Protein AF-A0A026W0E3-F1 (afdb_monomer_lite)

Structure (mmCIF, N/CA/C/O backbone):
data_AF-A0A026W0E3-F1
#
_entry.id   AF-A0A026W0E3-F1
#
loop_
_atom_site.group_PDB
_atom_site.id
_atom_site.type_symbol
_atom_site.label_atom_id
_atom_site.label_alt_id
_atom_site.label_comp_id
_atom_site.label_asym_id
_atom_site.label_entity_id
_atom_site.label_seq_id
_atom_site.pdbx_PDB_ins_code
_atom_site.Cartn_x
_atom_site.Cartn_y
_atom_site.Cartn_z
_atom_site.occupancy
_atom_site.B_iso_or_equiv
_atom_site.auth_seq_id
_atom_site.auth_comp_id
_atom_site.auth_asym_id
_atom_site.auth_atom_id
_atom_site.pdbx_PDB_model_num
ATOM 1 N N . MET A 1 1 ? 41.301 -38.887 -77.325 1.00 35.62 1 MET A N 1
ATOM 2 C CA . MET A 1 1 ? 40.623 -39.294 -76.077 1.00 35.62 1 MET A CA 1
ATOM 3 C C . MET A 1 1 ? 39.402 -38.415 -75.920 1.00 35.62 1 MET A C 1
ATOM 5 O O . MET A 1 1 ? 39.556 -37.206 -75.834 1.00 35.62 1 MET A O 1
ATOM 9 N N . PHE A 1 2 ? 38.209 -39.000 -75.990 1.00 35.44 2 PHE A N 1
ATOM 10 C CA . PHE A 1 2 ? 36.961 -38.281 -75.752 1.00 35.44 2 PHE A CA 1
ATOM 11 C C . PHE A 1 2 ? 36.746 -38.199 -74.237 1.00 35.44 2 PHE A C 1
ATOM 13 O O . PHE A 1 2 ? 36.471 -39.215 -73.605 1.00 35.44 2 PHE A O 1
ATOM 20 N N . SER A 1 3 ? 36.922 -37.021 -73.636 1.00 35.72 3 SER A N 1
ATOM 21 C CA . SER A 1 3 ? 36.501 -36.783 -72.252 1.00 35.72 3 SER A CA 1
ATOM 22 C C . SER A 1 3 ? 35.002 -36.482 -72.256 1.00 35.72 3 SER A C 1
ATOM 24 O O . SER A 1 3 ? 34.587 -35.342 -72.472 1.00 35.72 3 SER A O 1
ATOM 26 N N . HIS A 1 4 ? 34.171 -37.507 -72.081 1.00 50.31 4 HIS A N 1
ATOM 27 C CA . HIS A 1 4 ? 32.746 -37.297 -71.851 1.00 50.31 4 HIS A CA 1
ATOM 28 C C . HIS A 1 4 ? 32.556 -36.891 -70.387 1.00 50.31 4 HIS A C 1
ATOM 30 O O . HIS A 1 4 ? 32.811 -37.683 -69.485 1.00 50.31 4 HIS A O 1
ATOM 36 N N . ILE A 1 5 ? 32.124 -35.651 -70.151 1.00 57.59 5 ILE A N 1
ATOM 37 C CA . ILE A 1 5 ? 31.550 -35.259 -68.861 1.00 57.59 5 ILE A CA 1
ATOM 38 C C . ILE A 1 5 ? 30.160 -35.896 -68.829 1.00 57.59 5 ILE A C 1
ATOM 40 O O . ILE A 1 5 ? 29.275 -35.476 -69.573 1.00 57.59 5 ILE A O 1
ATOM 44 N N . MET A 1 6 ? 29.985 -36.950 -68.035 1.00 59.59 6 MET A N 1
ATOM 45 C CA . MET A 1 6 ? 28.663 -37.509 -67.760 1.00 59.59 6 MET A CA 1
ATOM 46 C C . MET A 1 6 ? 28.080 -36.802 -66.540 1.00 59.59 6 MET A C 1
ATOM 48 O O . MET A 1 6 ? 28.687 -36.806 -65.472 1.00 59.59 6 MET A O 1
ATOM 52 N N . ASP A 1 7 ? 26.917 -36.180 -66.719 1.00 67.69 7 ASP A N 1
ATOM 53 C CA . ASP A 1 7 ? 26.150 -35.602 -65.618 1.00 67.69 7 ASP A CA 1
ATOM 54 C C . ASP A 1 7 ? 25.622 -36.746 -64.734 1.00 67.69 7 ASP A C 1
ATOM 56 O O . ASP A 1 7 ? 25.087 -37.736 -65.243 1.00 67.69 7 ASP A O 1
ATOM 60 N N . VAL A 1 8 ? 25.819 -36.644 -63.420 1.00 71.56 8 VAL A N 1
ATOM 61 C CA . VAL A 1 8 ? 25.333 -37.642 -62.453 1.00 71.56 8 VAL A CA 1
ATOM 62 C C . VAL A 1 8 ? 23.868 -37.362 -62.109 1.00 71.56 8 VAL A C 1
ATOM 64 O O . VAL A 1 8 ? 23.361 -36.262 -62.331 1.00 71.56 8 VAL A O 1
ATOM 67 N N . SER A 1 9 ? 23.148 -38.338 -61.551 1.00 67.88 9 SER A N 1
ATOM 68 C CA . SER A 1 9 ? 21.796 -38.082 -61.034 1.00 67.88 9 SER A CA 1
ATOM 69 C C . SER A 1 9 ? 21.843 -36.957 -59.990 1.00 67.88 9 SER A C 1
ATOM 71 O O . SER A 1 9 ? 22.636 -37.044 -59.050 1.00 67.88 9 SER A O 1
ATOM 73 N N . ASN A 1 10 ? 21.006 -35.925 -60.160 1.00 70.06 10 ASN A N 1
ATOM 74 C CA . ASN A 1 10 ? 21.043 -34.661 -59.404 1.00 70.06 10 ASN A CA 1
ATOM 75 C C . ASN A 1 10 ? 22.359 -33.859 -59.544 1.00 70.06 10 ASN A C 1
ATOM 77 O O . ASN A 1 10 ? 22.711 -33.098 -58.650 1.00 70.06 10 ASN A O 1
ATOM 81 N N . GLY A 1 11 ? 23.078 -33.980 -60.666 1.00 69.50 11 GLY A N 1
ATOM 82 C CA . GLY A 1 11 ? 24.407 -33.378 -60.858 1.00 69.50 11 GLY A CA 1
ATOM 83 C C . GLY A 1 11 ? 24.457 -31.848 -60.948 1.00 69.50 11 GLY A C 1
ATOM 84 O O . GLY A 1 11 ? 25.541 -31.264 -60.975 1.00 69.50 11 GLY A O 1
ATOM 85 N N . LYS A 1 12 ? 23.302 -31.171 -60.924 1.00 79.44 12 LYS A N 1
ATOM 86 C CA . LYS A 1 12 ? 23.207 -29.718 -60.735 1.00 79.44 12 LYS A CA 1
ATOM 87 C C . LYS A 1 12 ? 22.148 -29.399 -59.699 1.00 79.44 12 LYS A C 1
ATOM 89 O O . LYS A 1 12 ? 20.972 -29.700 -59.893 1.00 79.44 12 LYS A O 1
ATOM 94 N N . ILE A 1 13 ? 22.567 -28.722 -58.639 1.00 80.25 13 ILE A N 1
ATOM 95 C CA . ILE A 1 13 ? 21.686 -28.284 -57.568 1.00 80.25 13 ILE A CA 1
ATOM 96 C C . ILE A 1 13 ? 22.087 -26.889 -57.092 1.00 80.25 13 ILE A C 1
ATOM 98 O O . ILE A 1 13 ? 23.260 -26.516 -57.109 1.00 80.25 13 ILE A O 1
ATOM 102 N N . ALA A 1 14 ? 21.091 -26.111 -56.687 1.00 81.75 14 ALA A N 1
ATOM 103 C CA . ALA A 1 14 ? 21.274 -24.851 -55.990 1.00 81.75 14 ALA A CA 1
ATOM 104 C C . ALA A 1 14 ? 20.380 -24.884 -54.753 1.00 81.75 14 ALA A C 1
ATOM 106 O O . ALA A 1 14 ? 19.178 -25.117 -54.865 1.00 81.75 14 ALA A O 1
ATOM 107 N N . TYR A 1 15 ? 20.969 -24.676 -53.581 1.00 81.88 15 TYR A N 1
ATOM 108 C CA . TYR A 1 15 ? 20.248 -24.659 -52.317 1.00 81.88 15 TYR A CA 1
ATOM 109 C C . TYR A 1 15 ? 20.851 -23.621 -51.374 1.00 81.88 15 TYR A C 1
ATOM 111 O O . TYR A 1 15 ? 21.999 -23.200 -51.529 1.00 81.88 15 TYR A O 1
ATOM 119 N N . ILE A 1 16 ? 20.052 -23.203 -50.397 1.00 82.62 16 ILE A N 1
ATOM 120 C CA . ILE A 1 16 ? 20.482 -22.299 -49.335 1.00 82.62 16 ILE A CA 1
ATOM 121 C C . ILE A 1 16 ? 20.978 -23.155 -48.178 1.00 82.62 16 ILE A C 1
ATOM 123 O O . ILE A 1 16 ? 20.272 -24.047 -47.709 1.00 82.62 16 ILE A O 1
ATOM 127 N N . GLN A 1 17 ? 22.204 -22.901 -47.735 1.00 81.00 17 GLN A N 1
ATOM 128 C CA . GLN A 1 17 ? 22.755 -23.566 -46.566 1.00 81.00 17 GLN A CA 1
ATOM 129 C C . GLN A 1 17 ? 22.394 -22.786 -45.305 1.00 81.00 17 GLN A C 1
ATOM 131 O O . GLN A 1 17 ? 22.660 -21.587 -45.206 1.00 81.00 17 GLN A O 1
ATOM 136 N N . GLU A 1 18 ? 21.815 -23.476 -44.325 1.00 81.19 18 GLU A N 1
ATOM 137 C CA . GLU A 1 18 ? 21.534 -22.883 -43.023 1.00 81.19 18 GLU A CA 1
ATOM 138 C C . GLU A 1 18 ? 22.830 -22.523 -42.289 1.00 81.19 18 GLU A C 1
ATOM 140 O O . GLU A 1 18 ? 23.804 -23.280 -42.264 1.00 81.19 18 GLU A O 1
ATOM 145 N N . VAL A 1 19 ? 22.840 -21.340 -41.679 1.00 85.00 19 VAL A N 1
ATOM 146 C CA . VAL A 1 19 ? 24.000 -20.783 -40.981 1.00 85.00 19 VAL A CA 1
ATOM 147 C C . VAL A 1 19 ? 23.639 -20.618 -39.514 1.00 85.00 19 VAL A C 1
ATOM 149 O O . VAL A 1 19 ? 22.587 -20.087 -39.182 1.00 85.00 19 VAL A O 1
ATOM 152 N N . THR A 1 20 ? 24.529 -21.029 -38.612 1.00 87.19 20 THR A N 1
ATOM 153 C CA . THR A 1 20 ? 24.319 -20.841 -37.170 1.00 87.19 20 THR A CA 1
ATOM 154 C C . THR A 1 20 ? 24.586 -19.397 -36.737 1.00 87.19 20 THR A C 1
ATOM 156 O O . THR A 1 20 ? 25.423 -18.700 -37.314 1.00 87.19 20 THR A O 1
ATOM 159 N N . ARG A 1 21 ? 23.961 -18.970 -35.633 1.00 85.31 21 ARG A N 1
ATOM 160 C CA . ARG A 1 21 ? 24.172 -17.647 -35.012 1.00 85.31 21 ARG A CA 1
ATOM 161 C C . ARG A 1 21 ? 25.654 -17.300 -34.821 1.00 85.31 21 ARG A C 1
ATOM 163 O O . ARG A 1 21 ? 26.090 -16.209 -35.176 1.00 85.31 21 ARG A O 1
ATOM 170 N N . ASN A 1 22 ? 26.442 -18.255 -34.323 1.00 85.81 22 ASN A N 1
ATOM 171 C CA . ASN A 1 22 ? 27.877 -18.075 -34.087 1.00 85.81 22 ASN A CA 1
ATOM 172 C C . ASN A 1 22 ? 28.680 -17.958 -35.388 1.00 85.81 22 ASN A C 1
ATOM 174 O O . ASN A 1 22 ? 29.700 -17.274 -35.422 1.00 85.81 22 ASN A O 1
ATOM 178 N N . ALA A 1 23 ? 28.270 -18.653 -36.453 1.00 86.19 23 ALA A N 1
ATOM 179 C CA . ALA A 1 23 ? 28.899 -18.510 -37.761 1.00 86.19 23 ALA A CA 1
ATOM 180 C C . ALA A 1 23 ? 28.586 -17.132 -38.364 1.00 86.19 23 ALA A C 1
ATOM 182 O O . ALA A 1 23 ? 29.509 -16.457 -38.809 1.00 86.19 23 ALA A O 1
ATOM 183 N N . CYS A 1 24 ? 27.334 -16.670 -38.280 1.00 88.31 24 CYS A N 1
ATOM 184 C CA . CYS A 1 24 ? 26.935 -15.330 -38.719 1.00 88.31 24 CYS A CA 1
ATOM 185 C C . CYS A 1 24 ? 27.712 -14.230 -37.969 1.00 88.31 24 CYS A C 1
ATOM 187 O O . CYS A 1 24 ? 28.376 -13.401 -38.589 1.00 88.31 24 CYS A O 1
ATOM 189 N N . GLN A 1 25 ? 27.761 -14.283 -36.634 1.00 86.81 25 GLN A N 1
ATOM 190 C CA . GLN A 1 25 ? 28.537 -13.320 -35.840 1.00 86.81 25 GLN A CA 1
ATOM 191 C C . GLN A 1 25 ? 30.031 -13.331 -36.188 1.00 86.81 25 GLN A C 1
ATOM 193 O O . GLN A 1 25 ? 30.643 -12.269 -36.299 1.00 86.81 25 GLN A O 1
ATOM 198 N N . ARG A 1 26 ? 30.630 -14.512 -36.405 1.00 86.38 26 ARG A N 1
ATOM 199 C CA . ARG A 1 26 ? 32.027 -14.611 -36.851 1.00 86.38 26 ARG A CA 1
ATOM 200 C C . ARG A 1 26 ? 32.235 -13.971 -38.221 1.00 86.38 26 ARG A C 1
ATOM 202 O O . ARG A 1 26 ? 33.229 -13.266 -38.379 1.00 86.38 26 ARG A O 1
ATOM 209 N N . MET A 1 27 ? 31.309 -14.140 -39.164 1.00 89.75 27 MET A N 1
ATOM 210 C CA . MET A 1 27 ? 31.379 -13.476 -40.470 1.00 89.75 27 MET A CA 1
ATOM 211 C C . MET A 1 27 ? 31.360 -11.948 -40.335 1.00 89.75 27 MET A C 1
ATOM 213 O O . MET A 1 27 ? 32.193 -11.295 -40.957 1.00 89.75 27 MET A O 1
ATOM 217 N N . HIS A 1 28 ? 30.507 -11.378 -39.474 1.00 87.06 28 HIS A N 1
ATOM 218 C CA . HIS A 1 28 ? 30.486 -9.926 -39.223 1.00 87.06 28 HIS A CA 1
ATOM 219 C C . HIS A 1 28 ? 31.741 -9.412 -38.498 1.00 87.06 28 HIS A C 1
ATOM 221 O O . HIS A 1 28 ? 32.205 -8.312 -38.788 1.00 87.06 28 HIS A O 1
ATOM 227 N N . LEU A 1 29 ? 32.299 -10.181 -37.555 1.00 86.62 29 LEU A N 1
ATOM 228 C CA . LEU A 1 29 ? 33.447 -9.748 -36.746 1.00 86.62 29 LEU A CA 1
ATOM 229 C C . LEU A 1 29 ? 34.794 -9.924 -37.454 1.00 86.62 29 LEU A C 1
ATOM 231 O O . LEU A 1 29 ? 35.675 -9.080 -37.326 1.00 86.62 29 LEU A O 1
ATOM 235 N N . THR A 1 30 ? 34.970 -11.047 -38.148 1.00 88.62 30 THR A N 1
ATOM 236 C CA . THR A 1 30 ? 36.261 -11.455 -38.729 1.00 88.62 30 THR A CA 1
ATOM 237 C C . THR A 1 30 ? 36.302 -11.311 -40.248 1.00 88.62 30 THR A C 1
ATOM 239 O O . THR A 1 30 ? 37.384 -11.309 -40.826 1.00 88.62 30 THR A O 1
ATOM 242 N N . GLY A 1 31 ? 35.149 -11.185 -40.916 1.00 87.31 31 GLY A N 1
ATOM 243 C CA . GLY A 1 31 ? 35.078 -11.168 -42.379 1.00 87.31 31 GLY A CA 1
ATOM 244 C C . GLY A 1 31 ? 35.421 -12.517 -43.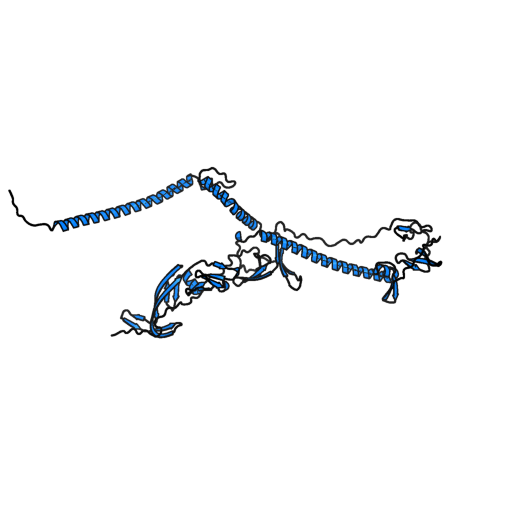023 1.00 87.31 31 GLY A C 1
ATOM 245 O O . GLY A 1 31 ? 35.798 -12.557 -44.200 1.00 87.31 31 GLY A O 1
ATOM 246 N N . HIS A 1 32 ? 35.335 -13.612 -42.258 1.00 88.06 32 HIS A N 1
ATOM 247 C CA . HIS A 1 32 ? 35.670 -14.971 -42.684 1.00 88.06 32 HIS A CA 1
ATOM 248 C C . HIS A 1 32 ? 34.462 -15.908 -42.570 1.00 88.06 32 HIS A C 1
ATOM 250 O O . HIS A 1 32 ? 33.773 -15.917 -41.549 1.00 88.06 32 HIS A O 1
ATOM 256 N N . ALA A 1 33 ? 34.233 -16.718 -43.604 1.00 87.50 33 ALA A N 1
ATOM 257 C CA . ALA A 1 33 ? 33.257 -17.805 -43.610 1.00 87.50 33 ALA A CA 1
ATOM 258 C C . ALA A 1 33 ? 33.936 -19.123 -43.980 1.00 87.50 33 ALA A C 1
ATOM 260 O O . ALA A 1 33 ? 34.824 -19.149 -44.828 1.00 87.50 33 ALA A O 1
ATOM 261 N N . GLU A 1 34 ? 33.485 -20.214 -43.373 1.00 86.62 34 GLU A N 1
ATOM 262 C CA . GLU A 1 34 ? 33.914 -21.569 -43.705 1.00 86.62 34 GLU A CA 1
ATOM 263 C C . GLU A 1 34 ? 32.681 -22.371 -44.114 1.00 86.62 34 GLU A C 1
ATOM 265 O O . GLU A 1 34 ? 31.748 -22.528 -43.324 1.00 86.62 34 GLU A O 1
ATOM 270 N N . ILE A 1 35 ? 32.652 -22.826 -45.366 1.00 82.94 35 ILE A N 1
ATOM 271 C CA . ILE A 1 35 ? 31.520 -23.547 -45.949 1.00 82.94 35 ILE A CA 1
ATOM 272 C C . ILE A 1 35 ? 32.065 -24.791 -46.648 1.00 82.94 35 ILE A C 1
ATOM 274 O O . ILE A 1 35 ? 32.874 -24.675 -47.563 1.00 82.94 35 ILE A O 1
ATOM 278 N N . ALA A 1 36 ? 31.635 -25.976 -46.200 1.00 75.75 36 ALA A N 1
ATOM 279 C CA . ALA A 1 36 ? 32.054 -27.271 -46.753 1.00 75.75 36 ALA A CA 1
ATOM 280 C C . ALA A 1 36 ? 33.590 -27.424 -46.894 1.00 75.75 36 ALA A C 1
ATOM 282 O O . ALA A 1 36 ? 34.083 -27.926 -47.899 1.00 75.75 36 ALA A O 1
ATOM 283 N N . GLY A 1 37 ? 34.350 -26.950 -45.896 1.00 75.94 37 GLY A N 1
ATOM 284 C CA . GLY A 1 37 ? 35.820 -27.003 -45.873 1.00 75.94 37 GLY A CA 1
ATOM 285 C C . GLY A 1 37 ? 36.529 -25.901 -46.672 1.00 75.94 37 GLY A C 1
ATOM 286 O O . GLY A 1 37 ? 37.757 -25.850 -46.686 1.00 75.94 37 GLY A O 1
ATOM 287 N N . VAL A 1 38 ? 35.783 -24.994 -47.311 1.00 82.50 38 VAL A N 1
ATOM 288 C CA . VAL A 1 38 ? 36.325 -23.869 -48.085 1.00 82.50 38 VAL A CA 1
ATOM 289 C C . VAL A 1 38 ? 36.256 -22.588 -47.259 1.00 82.50 38 VAL A C 1
ATOM 291 O O . VAL A 1 38 ? 35.182 -22.183 -46.809 1.00 82.50 38 VAL A O 1
ATOM 294 N N . VAL A 1 39 ? 37.402 -21.924 -47.088 1.00 86.06 39 VAL A N 1
ATOM 295 C CA . VAL A 1 39 ? 37.507 -20.651 -46.362 1.00 86.06 39 VAL A CA 1
ATOM 296 C C . VAL A 1 39 ? 37.371 -19.478 -47.333 1.00 86.06 39 VAL A C 1
ATOM 298 O O . VAL A 1 39 ? 38.178 -19.307 -48.245 1.00 86.06 39 VAL A O 1
ATOM 301 N N . ILE A 1 40 ? 36.365 -18.636 -47.109 1.00 86.62 40 ILE A N 1
ATOM 302 C CA . ILE A 1 40 ? 36.119 -17.395 -47.847 1.00 86.62 40 ILE A CA 1
ATOM 303 C C . ILE A 1 40 ? 36.484 -16.217 -46.949 1.00 86.62 40 ILE A C 1
ATOM 305 O O . ILE A 1 40 ? 36.010 -16.110 -45.819 1.00 86.62 40 ILE A O 1
ATOM 309 N N . THR A 1 41 ? 37.314 -15.310 -47.458 1.00 87.44 41 THR A N 1
ATOM 310 C CA . THR A 1 41 ? 37.798 -14.136 -46.725 1.00 87.44 41 THR A CA 1
ATOM 311 C C . THR A 1 41 ? 37.383 -12.830 -47.403 1.00 87.44 41 THR A C 1
ATOM 313 O O . THR A 1 41 ? 37.075 -12.797 -48.597 1.00 87.44 41 THR A O 1
ATOM 316 N N . GLY A 1 42 ? 37.376 -11.739 -46.631 1.00 83.88 42 GLY A N 1
ATOM 317 C CA . GLY A 1 42 ? 37.068 -10.398 -47.133 1.00 83.88 42 GLY A CA 1
ATOM 318 C C . GLY A 1 42 ? 35.574 -10.088 -47.223 1.00 83.88 42 GLY A C 1
ATOM 319 O O . GLY A 1 42 ? 35.187 -9.236 -48.018 1.00 83.88 42 GLY A O 1
ATOM 320 N N . LEU A 1 43 ? 34.737 -10.764 -46.431 1.00 88.62 43 LEU A N 1
ATOM 321 C CA . LEU A 1 43 ? 33.310 -10.454 -46.341 1.00 88.62 43 LEU A CA 1
ATOM 322 C C . LEU A 1 43 ? 33.097 -9.093 -45.665 1.00 88.62 43 LEU A C 1
ATOM 324 O O . LEU A 1 43 ? 33.743 -8.783 -44.663 1.00 88.62 43 LEU A O 1
ATOM 328 N N . ARG A 1 44 ? 32.181 -8.290 -46.211 1.00 86.00 44 ARG A N 1
ATOM 329 C CA . ARG A 1 44 ? 31.779 -6.982 -45.677 1.00 86.00 44 ARG A CA 1
ATOM 330 C C . ARG A 1 44 ? 30.267 -6.940 -45.498 1.00 86.00 44 ARG A C 1
ATOM 332 O O . ARG A 1 44 ? 29.536 -7.604 -46.226 1.00 86.00 44 ARG A O 1
ATOM 339 N N . SER A 1 45 ? 29.814 -6.160 -44.520 1.00 85.62 45 SER A N 1
ATOM 340 C CA . SER A 1 45 ? 28.384 -5.947 -44.289 1.00 85.62 45 SER A CA 1
ATOM 341 C C . SER A 1 45 ? 27.756 -5.122 -45.418 1.00 85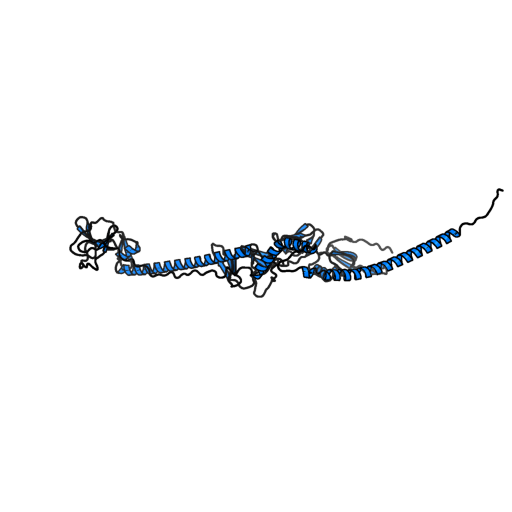.62 45 SER A C 1
ATOM 343 O O . SER A 1 45 ? 28.375 -4.186 -45.926 1.00 85.62 45 SER A O 1
ATOM 345 N N . ASN A 1 46 ? 26.519 -5.468 -45.775 1.00 86.31 46 ASN A N 1
ATOM 346 C CA . ASN A 1 46 ? 25.731 -4.951 -46.896 1.00 86.31 46 ASN A CA 1
ATOM 347 C C . ASN A 1 46 ? 26.350 -5.205 -48.281 1.00 86.31 46 ASN A C 1
ATOM 349 O O . ASN A 1 46 ? 26.125 -4.436 -49.215 1.00 86.31 46 ASN A O 1
ATOM 353 N N . GLU A 1 47 ? 27.116 -6.288 -48.420 1.00 85.81 47 GLU A N 1
ATOM 354 C CA . GLU A 1 47 ? 27.751 -6.689 -49.675 1.00 85.81 47 GLU A CA 1
ATOM 355 C C . GLU A 1 47 ? 27.453 -8.162 -49.992 1.00 85.81 47 GLU A C 1
ATOM 357 O O . GLU A 1 47 ? 27.311 -9.007 -49.103 1.00 85.81 47 GLU A O 1
ATOM 362 N N . THR A 1 48 ? 27.350 -8.475 -51.286 1.00 89.00 48 THR A N 1
ATOM 363 C CA . THR A 1 48 ? 27.217 -9.848 -51.778 1.00 89.00 48 THR A CA 1
ATOM 364 C C . THR A 1 48 ? 28.521 -10.293 -52.419 1.00 89.00 48 THR A C 1
ATOM 366 O O . THR A 1 48 ? 28.919 -9.777 -53.462 1.00 89.00 48 THR A O 1
ATOM 369 N N . THR A 1 49 ? 29.157 -11.305 -51.839 1.00 87.62 49 THR A N 1
ATOM 370 C CA . THR A 1 49 ? 30.405 -11.878 -52.344 1.00 87.62 49 THR A CA 1
ATOM 371 C C . THR A 1 49 ? 30.132 -13.225 -52.994 1.00 87.62 49 THR A C 1
ATOM 373 O O . THR A 1 49 ? 29.465 -14.082 -52.419 1.00 87.62 49 THR A O 1
ATOM 376 N N . SER A 1 50 ? 30.677 -13.429 -54.193 1.00 87.88 50 SER A N 1
ATOM 377 C CA . SER A 1 50 ? 30.595 -14.696 -54.922 1.00 87.88 50 SER A CA 1
ATOM 378 C C . SER A 1 50 ? 31.994 -15.243 -55.204 1.00 87.88 50 SER A C 1
ATOM 380 O O . SER A 1 50 ? 32.883 -14.494 -55.636 1.00 87.88 50 SER A O 1
ATOM 382 N N . ARG A 1 51 ? 32.218 -16.532 -54.922 1.00 87.06 51 ARG A N 1
ATOM 383 C CA . ARG A 1 51 ? 33.504 -17.214 -55.130 1.00 87.06 51 ARG A CA 1
ATOM 384 C C . ARG A 1 51 ? 33.296 -18.620 -55.704 1.00 87.06 51 ARG A C 1
ATOM 386 O O . ARG A 1 51 ? 32.513 -19.381 -55.134 1.00 87.06 51 ARG A O 1
ATOM 393 N N . PRO A 1 52 ? 33.985 -18.985 -56.802 1.00 87.06 52 PRO A N 1
ATOM 394 C CA . PRO A 1 52 ? 34.015 -20.366 -57.259 1.00 87.06 52 PRO A CA 1
ATOM 395 C C . PRO A 1 52 ? 34.823 -21.220 -56.275 1.00 87.06 52 PRO A C 1
ATOM 397 O O . PRO A 1 52 ? 35.833 -20.767 -55.735 1.00 87.06 52 PRO A O 1
ATOM 400 N N . ALA A 1 53 ? 34.377 -22.450 -56.050 1.00 86.62 53 ALA A N 1
ATOM 401 C CA . ALA A 1 53 ? 34.998 -23.400 -55.143 1.00 86.62 53 ALA A CA 1
ATOM 402 C C . ALA A 1 53 ? 34.933 -24.818 -55.718 1.00 86.62 53 ALA A C 1
ATOM 404 O O . ALA A 1 53 ? 33.975 -25.183 -56.402 1.00 86.62 53 ALA A O 1
ATOM 405 N N . THR A 1 54 ? 35.959 -25.614 -55.420 1.00 86.31 54 THR A N 1
ATOM 406 C CA . THR A 1 54 ? 35.959 -27.058 -55.678 1.00 86.31 54 THR A CA 1
ATOM 407 C C . THR A 1 54 ? 35.714 -27.753 -54.347 1.00 86.31 54 THR A C 1
ATOM 409 O O . THR A 1 54 ? 36.509 -27.595 -53.425 1.00 86.31 54 THR A O 1
ATOM 412 N N . PHE A 1 55 ? 34.596 -28.461 -54.233 1.00 85.38 55 PHE A N 1
ATOM 413 C CA . PHE A 1 55 ? 34.153 -29.115 -53.001 1.00 85.38 55 PHE A CA 1
ATOM 414 C C . PHE A 1 55 ? 34.650 -30.558 -52.885 1.00 85.38 55 PHE A C 1
ATOM 416 O O . PHE A 1 55 ? 34.845 -31.052 -51.779 1.00 85.38 55 PHE A O 1
ATOM 423 N N . ALA A 1 56 ? 34.856 -31.236 -54.016 1.00 86.81 56 ALA A N 1
ATOM 424 C CA . ALA A 1 56 ? 35.398 -32.588 -54.062 1.00 86.81 56 ALA A CA 1
ATOM 425 C C . ALA A 1 56 ? 36.110 -32.858 -55.390 1.00 86.81 56 ALA A C 1
ATOM 427 O O . ALA A 1 56 ? 35.728 -32.316 -56.430 1.00 86.81 56 ALA A O 1
ATOM 428 N N . GLY A 1 57 ? 37.120 -33.727 -55.341 1.00 85.25 57 GLY A N 1
ATOM 429 C CA . GLY A 1 57 ? 37.987 -34.036 -56.475 1.00 85.25 57 GLY A CA 1
ATOM 430 C C . GLY A 1 57 ? 38.994 -32.925 -56.786 1.00 85.25 57 GLY A C 1
ATOM 431 O O . GLY A 1 57 ? 38.986 -31.855 -56.177 1.00 85.25 57 GLY A O 1
ATOM 432 N N . HIS A 1 58 ? 39.895 -33.192 -57.726 1.00 84.31 58 HIS A N 1
ATOM 433 C CA . HIS A 1 58 ? 40.884 -32.222 -58.189 1.00 84.31 58 HIS A CA 1
ATOM 434 C C . HIS A 1 58 ? 41.099 -32.348 -59.697 1.00 84.31 58 HIS A C 1
ATOM 436 O O . HIS A 1 58 ? 41.045 -33.448 -60.253 1.00 84.31 58 HIS A O 1
ATOM 442 N N . VAL A 1 59 ? 41.346 -31.210 -60.341 1.00 80.88 59 VAL A N 1
ATOM 443 C CA . VAL A 1 59 ? 41.720 -31.123 -61.752 1.00 80.88 59 VAL A CA 1
ATOM 444 C C . VAL A 1 59 ? 43.103 -30.494 -61.810 1.00 80.88 59 VAL A C 1
ATOM 446 O O . VAL A 1 59 ? 43.260 -29.319 -61.476 1.00 80.88 59 VAL A O 1
ATOM 449 N N . ASP A 1 60 ? 44.090 -31.281 -62.223 1.00 78.25 60 ASP A N 1
ATOM 450 C CA . ASP A 1 60 ? 45.461 -30.813 -62.389 1.00 78.25 60 ASP A CA 1
ATOM 451 C C . ASP A 1 60 ? 45.620 -30.013 -63.690 1.00 78.25 60 ASP A C 1
ATOM 453 O O . ASP A 1 60 ? 44.959 -30.267 -64.701 1.00 78.25 60 ASP A O 1
ATOM 457 N N . ASN A 1 61 ? 46.602 -29.106 -63.715 1.00 78.88 61 ASN A N 1
ATOM 458 C CA . ASN A 1 61 ? 46.965 -28.313 -64.902 1.00 78.88 61 ASN A CA 1
ATOM 459 C C . ASN A 1 61 ? 47.416 -29.166 -66.107 1.00 78.88 61 ASN A C 1
ATOM 461 O O . ASN A 1 61 ? 47.525 -28.660 -67.222 1.00 78.88 61 ASN A O 1
ATOM 465 N N . THR A 1 62 ? 47.699 -30.451 -65.888 1.00 77.62 62 THR A N 1
ATOM 466 C CA . THR A 1 62 ? 48.065 -31.441 -66.911 1.00 77.62 62 THR A CA 1
ATOM 467 C C . THR A 1 62 ? 46.848 -32.090 -67.582 1.00 77.62 62 THR A C 1
ATOM 469 O O . THR A 1 62 ? 47.020 -32.905 -68.486 1.00 77.62 62 THR A O 1
ATOM 472 N N . GLY A 1 63 ? 45.626 -31.736 -67.162 1.00 69.00 63 GLY A N 1
ATOM 473 C CA . GLY A 1 63 ? 44.377 -32.313 -67.664 1.00 69.00 63 GLY A CA 1
ATOM 474 C C . GLY A 1 63 ? 43.996 -33.648 -67.013 1.00 69.00 63 GLY A C 1
ATOM 475 O O . GLY A 1 63 ? 43.095 -34.321 -67.511 1.00 69.00 63 GLY A O 1
ATOM 476 N N . SER A 1 64 ? 44.671 -34.040 -65.924 1.00 77.56 64 SER A N 1
ATOM 477 C CA . SER A 1 64 ? 44.300 -35.207 -65.116 1.00 77.56 64 SER A CA 1
ATOM 478 C C . SER A 1 64 ? 43.191 -34.842 -64.128 1.00 77.56 64 SER A C 1
ATOM 480 O O . SER A 1 64 ? 43.286 -33.840 -63.420 1.00 77.56 64 SER A O 1
ATOM 482 N N . CYS A 1 65 ? 42.148 -35.666 -64.077 1.00 78.81 65 CYS A N 1
ATOM 483 C CA . CYS A 1 65 ? 40.969 -35.472 -63.239 1.00 78.81 65 CYS A CA 1
ATOM 484 C C . CYS A 1 65 ? 40.866 -36.627 -62.242 1.00 78.81 65 CYS A C 1
ATOM 486 O O . CYS A 1 65 ? 40.628 -37.763 -62.651 1.00 78.81 65 CYS A O 1
ATOM 488 N N . ASN A 1 66 ? 40.995 -36.334 -60.948 1.00 84.75 66 ASN A N 1
ATOM 489 C CA . ASN A 1 66 ? 40.835 -37.328 -59.889 1.00 84.75 66 ASN A CA 1
ATOM 490 C C . ASN A 1 66 ? 39.516 -37.075 -59.153 1.00 84.75 66 ASN A C 1
ATOM 492 O O . ASN A 1 66 ? 39.322 -36.012 -58.557 1.00 84.75 66 ASN A O 1
ATOM 496 N N . GLY A 1 67 ? 38.607 -38.052 -59.203 1.00 84.38 67 GLY A N 1
ATOM 497 C CA . GLY A 1 67 ? 37.331 -38.000 -58.494 1.00 84.38 67 GLY A CA 1
ATOM 498 C C . GLY A 1 67 ? 37.508 -38.146 -56.981 1.00 84.38 67 GLY A C 1
ATOM 499 O O . GLY A 1 67 ? 38.355 -38.904 -56.513 1.00 84.38 67 GLY A O 1
ATOM 500 N N . GLY A 1 68 ? 36.702 -37.419 -56.213 1.00 86.62 68 GLY A N 1
ATOM 501 C CA . GLY A 1 68 ? 36.597 -37.543 -54.760 1.00 86.62 68 GLY A CA 1
ATOM 502 C C . GLY A 1 68 ? 35.238 -38.096 -54.334 1.00 86.62 68 GLY A C 1
ATOM 503 O O . GLY A 1 68 ? 34.324 -38.242 -55.144 1.00 86.62 68 GLY A O 1
ATOM 504 N N . ALA A 1 69 ? 35.093 -38.400 -53.046 1.00 86.50 69 ALA A N 1
ATOM 505 C CA . ALA A 1 69 ? 33.784 -38.646 -52.448 1.00 86.50 69 ALA A CA 1
ATOM 506 C C . ALA A 1 69 ? 33.179 -37.317 -51.970 1.00 86.50 69 ALA A C 1
ATOM 508 O O . ALA A 1 69 ? 33.877 -36.513 -51.351 1.00 86.50 69 ALA A O 1
ATOM 509 N N . TYR A 1 70 ? 31.893 -37.094 -52.240 1.00 86.88 70 TYR A N 1
ATOM 510 C CA . TYR A 1 70 ? 31.147 -35.915 -51.795 1.00 86.88 70 TYR A CA 1
ATOM 511 C C . TYR A 1 70 ? 29.795 -36.322 -51.214 1.00 86.88 70 TYR A C 1
ATOM 513 O O . TYR A 1 70 ? 29.136 -37.230 -51.722 1.00 86.88 70 TYR A O 1
ATOM 521 N N . SER A 1 71 ? 29.381 -35.641 -50.150 1.00 83.94 71 SER A N 1
ATOM 522 C CA . SER A 1 71 ? 28.082 -35.839 -49.517 1.00 83.94 71 SER A CA 1
ATOM 523 C C . SER A 1 71 ? 27.497 -34.495 -49.116 1.00 83.94 71 SER A C 1
ATOM 525 O O . SER A 1 71 ? 28.167 -33.698 -48.458 1.00 83.94 71 SER A O 1
ATOM 527 N N . ASP A 1 72 ? 26.237 -34.285 -49.473 1.00 82.06 72 ASP A N 1
ATOM 528 C CA . ASP A 1 72 ? 25.415 -33.157 -49.043 1.00 82.06 72 ASP A CA 1
ATOM 529 C C . ASP A 1 72 ? 24.027 -33.672 -48.579 1.00 82.06 72 ASP A C 1
ATOM 531 O O . ASP A 1 72 ? 23.792 -34.885 -48.581 1.00 82.06 72 ASP A O 1
ATOM 535 N N . PRO A 1 73 ? 23.093 -32.807 -48.135 1.00 80.44 73 PRO A N 1
ATOM 536 C CA . PRO A 1 73 ? 21.754 -33.239 -47.718 1.00 80.44 73 PRO A CA 1
ATOM 537 C C . PRO A 1 73 ? 20.899 -33.898 -48.817 1.00 80.44 73 PRO A C 1
ATOM 539 O O . PRO A 1 73 ? 19.848 -34.455 -48.504 1.00 80.44 73 PRO A O 1
ATOM 542 N N . TYR A 1 74 ? 21.309 -33.821 -50.085 1.00 80.88 74 TYR A N 1
ATOM 543 C CA . TYR A 1 74 ? 20.540 -34.260 -51.251 1.00 80.88 74 TYR A CA 1
ATOM 544 C C . TYR A 1 74 ? 21.101 -35.530 -51.901 1.00 80.88 74 TYR A C 1
ATOM 546 O O . TYR A 1 74 ? 20.422 -36.137 -52.734 1.00 80.88 74 TYR A O 1
ATOM 554 N N . GLY A 1 75 ? 22.301 -35.963 -51.512 1.00 82.94 75 GLY A N 1
ATOM 555 C CA . GLY A 1 75 ? 22.869 -37.217 -51.974 1.00 82.94 75 GLY A CA 1
ATOM 556 C C . GLY A 1 75 ? 24.304 -37.471 -51.529 1.00 82.94 75 GLY A C 1
ATOM 557 O O . GLY A 1 75 ? 24.982 -36.648 -50.910 1.00 82.94 75 GLY A O 1
ATOM 558 N N . THR A 1 76 ? 24.767 -38.667 -51.868 1.00 86.75 76 THR A N 1
ATOM 559 C CA . THR A 1 76 ? 26.153 -39.101 -51.721 1.00 86.75 76 THR A CA 1
ATOM 560 C C . THR A 1 76 ? 26.654 -39.589 -53.070 1.00 86.75 76 THR A C 1
ATOM 562 O O . THR A 1 76 ? 25.988 -40.367 -53.752 1.00 86.75 76 THR A O 1
ATOM 565 N N . TRP A 1 77 ? 27.845 -39.144 -53.452 1.00 86.50 77 TRP A N 1
ATOM 566 C CA . TRP A 1 77 ? 28.476 -39.524 -54.709 1.00 86.50 77 TRP A CA 1
ATOM 567 C C . TRP A 1 77 ? 29.928 -39.923 -54.465 1.00 86.50 77 TRP A C 1
ATOM 569 O O . TRP A 1 77 ? 30.644 -39.307 -53.672 1.00 86.50 77 TRP A O 1
ATOM 579 N N . THR A 1 78 ? 30.369 -40.962 -55.166 1.00 87.00 78 THR A N 1
ATOM 580 C CA . THR A 1 78 ? 31.744 -41.470 -55.137 1.00 87.00 78 THR A CA 1
ATOM 581 C C . THR A 1 78 ? 32.401 -41.247 -56.493 1.00 87.00 78 THR A C 1
ATOM 583 O O . THR A 1 78 ? 31.739 -41.404 -57.514 1.00 87.00 78 THR A O 1
ATOM 586 N N . GLU A 1 79 ? 33.693 -40.911 -56.497 1.00 85.25 79 GLU A N 1
ATOM 587 C CA . GLU A 1 79 ? 34.492 -40.666 -57.711 1.00 85.25 79 GLU A CA 1
ATOM 588 C C . GLU A 1 79 ? 33.979 -39.501 -58.580 1.00 85.25 79 GLU A C 1
ATOM 590 O O . GLU A 1 79 ? 33.997 -39.553 -59.807 1.00 85.25 79 GLU A O 1
ATOM 595 N N . VAL A 1 80 ? 33.558 -38.406 -57.942 1.00 85.25 80 VAL A N 1
ATOM 596 C CA . VAL A 1 80 ? 33.041 -37.209 -58.622 1.00 85.25 80 VAL A CA 1
ATOM 597 C C . VAL A 1 80 ? 33.933 -35.988 -58.422 1.00 85.25 80 VAL A C 1
ATOM 599 O O . VAL A 1 80 ? 34.648 -35.868 -57.427 1.00 85.25 80 VAL A O 1
ATOM 602 N N . ILE A 1 81 ? 33.868 -35.055 -59.372 1.00 86.12 81 ILE A N 1
ATOM 603 C CA . ILE A 1 81 ? 34.439 -33.713 -59.230 1.00 86.12 81 ILE A CA 1
ATOM 604 C C . ILE A 1 81 ? 33.280 -32.744 -59.048 1.00 86.12 81 ILE A C 1
ATOM 606 O O . ILE A 1 81 ? 32.437 -32.606 -59.932 1.00 86.12 81 ILE A O 1
ATOM 610 N N . VAL A 1 82 ? 33.242 -32.078 -57.897 1.00 85.31 82 VAL A N 1
ATOM 611 C CA . VAL A 1 82 ? 32.167 -31.153 -57.539 1.00 85.31 82 VAL A CA 1
ATOM 612 C C . VAL A 1 82 ? 32.739 -29.749 -57.513 1.00 85.31 82 VAL A C 1
ATOM 614 O O . VAL A 1 82 ? 33.505 -29.386 -56.621 1.00 85.31 82 VAL A O 1
ATOM 617 N N . ILE A 1 83 ? 32.355 -28.956 -58.505 1.00 86.75 83 ILE A N 1
ATOM 618 C CA . ILE A 1 83 ? 32.657 -27.530 -58.583 1.00 86.75 83 ILE A CA 1
ATOM 619 C C . ILE A 1 83 ? 31.363 -26.745 -58.437 1.00 86.75 83 ILE A C 1
ATOM 621 O O . ILE A 1 83 ? 30.318 -27.132 -58.957 1.00 86.75 83 ILE A O 1
ATOM 625 N N . GLY A 1 84 ? 31.426 -25.618 -57.747 1.00 87.19 84 GLY A N 1
ATOM 626 C CA . GLY A 1 84 ? 30.271 -24.751 -57.598 1.00 87.19 84 GLY A CA 1
ATOM 627 C C . GLY A 1 84 ? 30.669 -23.326 -57.281 1.00 87.19 84 GLY A C 1
ATOM 628 O O . GLY A 1 84 ? 31.845 -22.979 -57.197 1.00 87.19 84 GLY A O 1
ATOM 629 N N . THR A 1 85 ? 29.662 -22.475 -57.144 1.00 89.25 85 THR A N 1
ATOM 630 C CA . THR A 1 85 ? 29.851 -21.072 -56.787 1.00 89.25 85 THR A CA 1
ATOM 631 C C . THR A 1 85 ? 29.148 -20.809 -55.471 1.00 89.25 85 THR A C 1
ATOM 633 O O . THR A 1 85 ? 27.940 -21.003 -55.364 1.00 89.25 85 THR A O 1
ATOM 636 N N . ILE A 1 86 ? 29.903 -20.353 -54.477 1.00 88.75 86 ILE A N 1
ATOM 637 C CA . ILE A 1 86 ? 29.365 -19.948 -53.183 1.00 88.75 86 ILE A CA 1
ATOM 638 C C . ILE A 1 86 ? 29.021 -18.465 -53.272 1.00 88.75 86 ILE A C 1
ATOM 640 O O . ILE A 1 86 ? 29.896 -17.639 -53.541 1.00 88.75 86 ILE A O 1
ATOM 644 N N . LYS A 1 87 ? 27.754 -18.129 -53.027 1.00 89.25 87 LYS A N 1
ATOM 645 C CA . LYS A 1 87 ? 27.259 -16.753 -52.956 1.00 89.25 87 LYS A CA 1
ATOM 646 C C . LYS A 1 87 ? 26.848 -16.448 -51.518 1.00 89.25 87 LYS A C 1
ATOM 648 O O . LYS A 1 87 ? 25.949 -17.095 -50.994 1.00 89.25 87 LYS A O 1
ATOM 653 N N . ILE A 1 88 ? 27.501 -15.470 -50.895 1.00 89.00 88 ILE A N 1
ATOM 654 C CA . ILE A 1 88 ? 27.219 -15.021 -49.526 1.00 89.00 88 ILE A CA 1
ATOM 655 C C . ILE A 1 88 ? 26.734 -13.579 -49.585 1.00 89.00 88 ILE A C 1
ATOM 657 O O . ILE A 1 88 ? 27.451 -12.707 -50.072 1.00 89.00 88 ILE A O 1
ATOM 661 N N . THR A 1 89 ? 25.543 -13.331 -49.053 1.00 88.69 89 THR A N 1
ATOM 662 C CA . THR A 1 89 ? 25.013 -11.987 -48.813 1.00 88.69 89 THR A CA 1
ATOM 663 C C . THR A 1 89 ? 25.071 -11.731 -47.312 1.00 88.69 89 THR A C 1
ATOM 665 O O . THR A 1 89 ? 24.472 -12.480 -46.546 1.00 88.69 89 THR A O 1
ATOM 668 N N . LEU A 1 90 ? 25.806 -10.704 -46.887 1.00 89.38 90 LEU A N 1
ATOM 669 C CA . LEU A 1 90 ? 25.873 -10.295 -45.483 1.00 89.38 90 LEU A CA 1
ATOM 670 C C . LEU A 1 90 ? 25.218 -8.921 -45.352 1.00 89.38 90 LEU A C 1
ATOM 672 O O . LEU A 1 90 ? 25.597 -8.014 -46.087 1.00 89.38 90 LEU A O 1
ATOM 676 N N . GLN A 1 91 ? 24.253 -8.746 -44.449 1.00 86.62 91 GLN A N 1
ATOM 677 C CA . GLN A 1 91 ? 23.513 -7.487 -44.295 1.00 86.62 91 GLN A CA 1
ATOM 678 C C . GLN A 1 91 ? 23.349 -7.104 -42.825 1.00 86.62 91 GLN A C 1
ATOM 680 O O . GLN A 1 91 ? 23.161 -7.970 -41.977 1.00 86.62 91 GLN A O 1
ATOM 685 N N . ASP A 1 92 ? 23.347 -5.799 -42.548 1.00 85.00 92 ASP A N 1
ATOM 686 C CA . ASP A 1 92 ? 22.986 -5.229 -41.248 1.00 85.00 92 ASP A CA 1
ATOM 687 C C . ASP A 1 92 ? 21.864 -4.205 -41.436 1.00 85.00 92 ASP A C 1
ATOM 689 O O . ASP A 1 92 ? 22.006 -3.230 -42.181 1.00 85.00 92 ASP A O 1
ATOM 693 N N . TYR A 1 93 ? 20.744 -4.389 -40.735 1.00 82.69 93 TYR A N 1
ATOM 694 C CA . TYR A 1 93 ? 19.627 -3.451 -40.791 1.00 82.69 93 TYR A CA 1
ATOM 695 C C . TYR A 1 93 ? 18.849 -3.347 -39.476 1.00 82.69 93 TYR A C 1
ATOM 697 O O . TYR A 1 93 ? 18.989 -4.155 -38.561 1.00 82.69 93 TYR A O 1
ATOM 705 N N . ILE A 1 94 ? 18.018 -2.304 -39.384 1.00 80.38 94 ILE A N 1
ATOM 706 C CA . ILE A 1 94 ? 17.119 -2.053 -38.253 1.00 80.38 94 ILE A CA 1
ATOM 707 C C . ILE A 1 94 ? 15.729 -2.587 -38.614 1.00 80.38 94 ILE A C 1
ATOM 709 O O . ILE A 1 94 ? 15.167 -2.178 -39.631 1.00 80.38 94 ILE A O 1
ATOM 713 N N . ALA A 1 95 ? 15.186 -3.476 -37.781 1.00 78.62 95 ALA A N 1
ATOM 714 C CA . ALA A 1 95 ? 13.845 -4.044 -37.925 1.00 78.62 95 ALA A CA 1
ATOM 715 C C . ALA A 1 95 ? 12.843 -3.389 -36.956 1.00 78.62 95 ALA A C 1
ATOM 717 O O . ALA A 1 95 ? 13.211 -2.972 -35.853 1.00 78.62 95 ALA A O 1
ATOM 718 N N . GLU A 1 96 ? 11.566 -3.324 -37.345 1.00 77.56 96 GLU A N 1
ATOM 719 C CA . GLU A 1 96 ? 10.497 -2.848 -36.462 1.00 77.56 96 GLU A CA 1
ATOM 720 C C . GLU A 1 96 ? 10.024 -3.964 -35.524 1.00 77.56 96 GLU A C 1
ATOM 722 O O . GLU A 1 96 ? 9.713 -5.080 -35.943 1.00 77.56 96 GLU A O 1
ATOM 727 N N . VAL A 1 97 ? 9.933 -3.654 -34.227 1.00 75.06 97 VAL A N 1
ATOM 728 C CA . VAL A 1 97 ? 9.564 -4.627 -33.191 1.00 75.06 97 VAL A CA 1
ATOM 729 C C . VAL A 1 97 ? 8.274 -4.207 -32.498 1.00 75.06 97 VAL A C 1
ATOM 731 O O . VAL A 1 97 ? 8.189 -3.153 -31.866 1.00 75.06 97 VAL A O 1
ATOM 734 N N . ARG A 1 98 ? 7.265 -5.081 -32.539 1.00 73.94 98 ARG A N 1
ATOM 735 C CA . ARG A 1 98 ? 6.005 -4.928 -31.804 1.00 73.94 98 ARG A CA 1
ATOM 736 C C . ARG A 1 98 ? 6.090 -5.668 -30.472 1.00 73.94 98 ARG A C 1
ATOM 738 O O . ARG A 1 98 ? 5.616 -6.795 -30.325 1.00 73.94 98 ARG A O 1
ATOM 745 N N . ILE A 1 99 ? 6.652 -4.988 -29.472 1.00 67.62 99 ILE A N 1
ATOM 746 C CA . ILE A 1 99 ? 6.955 -5.537 -28.134 1.00 67.62 99 ILE A CA 1
ATOM 747 C C . ILE A 1 99 ? 5.711 -6.124 -27.441 1.00 67.62 99 ILE A C 1
ATOM 749 O O . ILE A 1 99 ? 5.805 -7.138 -26.754 1.00 67.62 99 ILE A O 1
ATOM 753 N N . ASN A 1 100 ? 4.533 -5.516 -27.622 1.00 60.34 100 ASN A N 1
ATOM 754 C CA . ASN A 1 100 ? 3.296 -5.973 -26.972 1.00 60.34 100 ASN A CA 1
ATOM 755 C C . ASN A 1 100 ? 2.805 -7.336 -27.476 1.00 60.34 100 ASN A C 1
ATOM 757 O O . ASN A 1 100 ? 2.092 -8.019 -26.749 1.00 60.34 100 ASN A O 1
ATOM 761 N N . PHE A 1 101 ? 3.184 -7.720 -28.696 1.00 69.94 101 PHE A N 1
ATOM 762 C CA . PHE A 1 101 ? 2.733 -8.951 -29.342 1.00 69.94 101 PHE A CA 1
ATOM 763 C C . PHE A 1 101 ? 3.846 -9.992 -29.481 1.00 69.94 101 PHE A C 1
ATOM 765 O O . PHE A 1 101 ? 3.619 -11.003 -30.132 1.00 69.94 101 PHE A O 1
ATOM 772 N N . ASN A 1 102 ? 5.028 -9.745 -28.896 1.00 70.75 102 ASN A N 1
ATOM 773 C CA . ASN A 1 102 ? 6.216 -10.590 -29.048 1.00 70.75 102 ASN A CA 1
ATOM 774 C C . ASN A 1 102 ? 6.611 -10.809 -30.524 1.00 70.75 102 ASN A C 1
ATOM 776 O O . ASN A 1 102 ? 6.979 -11.913 -30.896 1.00 70.75 102 ASN A O 1
ATOM 780 N N . ARG A 1 103 ? 6.507 -9.783 -31.385 1.00 79.62 103 ARG A N 1
ATOM 781 C CA . ARG A 1 103 ? 6.745 -9.921 -32.837 1.00 79.62 103 ARG A CA 1
ATOM 782 C C . ARG A 1 103 ? 7.810 -8.967 -33.366 1.00 79.62 103 ARG A C 1
ATOM 784 O O . ARG A 1 103 ? 7.792 -7.783 -33.029 1.00 79.62 103 ARG A O 1
ATOM 791 N N . VAL A 1 104 ? 8.671 -9.468 -34.246 1.00 84.44 104 VAL A N 1
ATOM 792 C CA . VAL A 1 104 ? 9.594 -8.691 -35.090 1.00 84.44 104 VAL A CA 1
ATOM 793 C C . VAL A 1 104 ? 9.092 -8.745 -36.523 1.00 84.44 104 VAL A C 1
ATOM 795 O O . VAL A 1 104 ? 8.744 -9.825 -36.991 1.00 84.44 104 VAL A O 1
ATOM 798 N N . GLN A 1 105 ? 9.043 -7.601 -37.202 1.00 85.62 105 GLN A N 1
ATOM 799 C CA . GLN A 1 105 ? 8.699 -7.514 -38.618 1.00 85.62 105 GLN A CA 1
ATOM 800 C C . GLN A 1 105 ? 9.972 -7.311 -39.449 1.00 85.62 105 GLN A C 1
ATOM 802 O O . GLN A 1 105 ? 10.667 -6.304 -39.292 1.00 85.62 105 GLN A O 1
ATOM 807 N N . MET A 1 106 ? 10.264 -8.277 -40.320 1.00 84.19 106 MET A N 1
ATOM 808 C CA . MET A 1 106 ? 11.405 -8.250 -41.239 1.00 84.19 106 MET A CA 1
ATOM 809 C C . MET A 1 106 ? 11.120 -7.343 -42.442 1.00 84.19 106 MET A C 1
ATOM 811 O O . MET A 1 106 ? 9.968 -6.988 -42.709 1.00 84.19 106 MET A O 1
ATOM 815 N N . ARG A 1 107 ? 12.165 -6.967 -43.193 1.00 77.75 107 ARG A N 1
ATOM 816 C CA . ARG A 1 107 ? 12.031 -6.117 -44.395 1.00 77.75 107 ARG A CA 1
ATOM 817 C C . ARG A 1 107 ? 11.175 -6.753 -45.488 1.00 77.75 107 ARG A C 1
ATOM 819 O O . ARG A 1 107 ? 10.459 -6.037 -46.179 1.00 77.75 107 ARG A O 1
ATOM 826 N N . SER A 1 108 ? 11.202 -8.075 -45.589 1.00 78.31 108 SER A N 1
ATOM 827 C CA . SER A 1 108 ? 10.342 -8.862 -46.475 1.00 78.31 108 SER A CA 1
ATOM 828 C C . SER A 1 108 ? 8.858 -8.855 -46.093 1.00 78.31 108 SER A C 1
ATOM 830 O O . SER A 1 108 ? 8.016 -9.292 -46.872 1.00 78.31 108 SER A O 1
ATOM 832 N N . GLY A 1 109 ? 8.521 -8.387 -44.885 1.00 80.56 109 GLY A N 1
ATOM 833 C CA . GLY A 1 109 ? 7.165 -8.410 -44.340 1.00 80.56 109 GLY A CA 1
ATOM 834 C C . GLY A 1 109 ? 6.829 -9.631 -43.476 1.00 80.56 109 GLY A C 1
ATOM 835 O O . GLY A 1 109 ? 5.725 -9.682 -42.933 1.00 80.56 109 GLY A O 1
ATOM 836 N N . ILE A 1 110 ? 7.748 -10.584 -43.282 1.00 84.12 110 ILE A N 1
ATOM 837 C CA . ILE A 1 110 ? 7.526 -11.712 -42.360 1.00 84.12 110 ILE A CA 1
ATOM 838 C C . ILE A 1 110 ? 7.525 -11.236 -40.918 1.00 84.12 110 ILE A C 1
ATOM 840 O O . ILE A 1 110 ? 8.332 -10.396 -40.516 1.00 84.12 110 ILE A O 1
ATOM 844 N N . THR A 1 111 ? 6.635 -11.824 -40.121 1.00 84.88 111 THR A N 1
ATOM 845 C CA . THR A 1 111 ? 6.615 -11.626 -38.675 1.00 84.88 111 THR A CA 1
ATOM 846 C C . THR A 1 111 ? 7.089 -12.870 -37.942 1.00 84.88 111 THR A C 1
ATOM 848 O O . THR A 1 111 ? 6.455 -13.916 -38.068 1.00 84.88 111 THR A O 1
ATOM 851 N N . CYS A 1 112 ? 8.135 -12.729 -37.133 1.00 84.81 112 CYS A N 1
ATOM 852 C CA . CYS A 1 112 ? 8.710 -13.803 -36.320 1.00 84.81 112 CYS A CA 1
ATOM 853 C C . CYS A 1 112 ? 8.547 -13.494 -34.832 1.00 84.81 112 CYS A C 1
ATOM 855 O O . CYS A 1 112 ? 8.383 -12.326 -34.456 1.00 84.81 112 CYS A O 1
ATOM 857 N N . GLU A 1 113 ? 8.600 -14.513 -33.975 1.00 82.31 113 GLU A N 1
ATOM 858 C CA . GLU A 1 113 ? 8.553 -14.288 -32.533 1.00 82.31 113 GLU A CA 1
ATOM 859 C C . GLU A 1 113 ? 9.858 -13.666 -32.034 1.00 82.31 113 GLU A C 1
ATOM 861 O O . GLU A 1 113 ? 10.946 -14.165 -32.301 1.00 82.31 113 GLU A O 1
ATOM 866 N N . LEU A 1 114 ? 9.765 -12.569 -31.276 1.00 76.94 114 LEU A N 1
ATOM 867 C CA . LEU A 1 114 ? 10.934 -11.849 -30.754 1.00 76.94 114 LEU A CA 1
ATOM 868 C C . LEU A 1 114 ? 11.781 -12.722 -29.805 1.00 76.94 114 LEU A C 1
ATOM 870 O O . LEU A 1 114 ? 12.993 -12.510 -29.704 1.00 76.94 114 LEU A O 1
ATOM 874 N N . SER A 1 115 ? 11.154 -13.689 -29.129 1.00 72.50 115 SER A N 1
ATOM 875 C CA . SER A 1 115 ? 11.788 -14.648 -28.214 1.00 72.50 115 SER A CA 1
ATOM 876 C C . SER A 1 115 ? 12.732 -15.633 -28.893 1.00 72.50 115 SER A C 1
ATOM 878 O O . SER A 1 115 ? 13.676 -16.075 -28.243 1.00 72.50 115 SER A O 1
ATOM 880 N N . ASP A 1 116 ? 12.524 -15.940 -30.172 1.00 76.25 116 ASP A N 1
ATOM 881 C CA . ASP A 1 116 ? 13.259 -17.010 -30.858 1.00 76.25 116 ASP A CA 1
ATOM 882 C C . ASP A 1 116 ? 14.678 -16.579 -31.256 1.00 76.25 116 ASP A C 1
ATOM 884 O O . ASP A 1 116 ? 15.527 -17.410 -31.578 1.00 76.25 116 ASP A O 1
ATOM 888 N N . THR A 1 117 ? 14.981 -15.274 -31.185 1.00 78.12 117 THR A N 1
ATOM 889 C CA . THR A 1 117 ? 16.298 -14.649 -31.466 1.00 78.12 117 THR A CA 1
ATOM 890 C C . THR A 1 117 ? 16.891 -14.932 -32.853 1.00 78.12 117 THR A C 1
ATOM 892 O O . THR A 1 117 ? 18.012 -14.504 -33.155 1.00 78.12 117 THR A O 1
ATOM 895 N N . SER A 1 118 ? 16.137 -15.638 -33.690 1.00 84.62 118 SER A N 1
ATOM 896 C CA . SER A 1 118 ? 16.474 -16.067 -35.035 1.00 84.62 118 SER A CA 1
ATOM 897 C C . SER A 1 118 ? 15.200 -16.174 -35.865 1.00 84.62 118 SER A C 1
ATOM 899 O O . SER A 1 118 ? 14.127 -16.459 -35.332 1.00 84.62 118 SER A O 1
ATOM 901 N N . CYS A 1 119 ? 15.305 -15.914 -37.161 1.00 85.75 119 CYS A N 1
ATOM 902 C CA . CYS A 1 119 ? 14.225 -16.164 -38.099 1.00 85.75 119 CYS A CA 1
ATOM 903 C C . CYS A 1 119 ? 14.763 -16.391 -39.505 1.00 85.75 119 CYS A C 1
ATOM 905 O O . CYS A 1 119 ? 15.752 -15.770 -39.897 1.00 85.75 119 CYS A O 1
ATOM 907 N N . LEU A 1 120 ? 14.072 -17.244 -40.256 1.00 81.88 120 LEU A N 1
ATOM 908 C CA . LEU A 1 120 ? 14.304 -17.429 -41.678 1.00 81.88 120 LEU A CA 1
ATOM 909 C C . LEU A 1 120 ? 13.411 -16.466 -42.466 1.00 81.88 120 LEU A C 1
ATOM 911 O O . LEU A 1 120 ? 12.191 -16.450 -42.288 1.00 81.88 120 LEU A O 1
ATOM 915 N N . ASP A 1 121 ? 14.027 -15.668 -43.329 1.00 77.19 121 ASP A N 1
ATOM 916 C CA . ASP A 1 121 ? 13.314 -14.798 -44.251 1.00 77.19 121 ASP A CA 1
ATOM 917 C C . ASP A 1 121 ? 12.703 -15.600 -45.434 1.00 77.19 121 ASP A C 1
ATOM 919 O O . ASP A 1 121 ? 13.114 -16.722 -45.722 1.00 77.19 121 ASP A O 1
ATOM 923 N N . MET A 1 122 ? 11.731 -15.034 -46.153 1.00 71.50 122 MET A N 1
ATOM 924 C CA . MET A 1 122 ? 11.049 -15.587 -47.338 1.00 71.50 122 MET A CA 1
ATOM 925 C C . MET A 1 122 ? 12.041 -15.730 -48.491 1.00 71.50 122 MET A C 1
ATOM 927 O O . MET A 1 122 ? 11.879 -16.594 -49.347 1.00 71.50 122 MET A O 1
ATOM 931 N N . GLU A 1 123 ? 13.083 -14.900 -48.488 1.00 70.19 123 GLU A N 1
ATOM 932 C CA . GLU A 1 123 ? 14.224 -14.969 -49.400 1.00 70.19 123 GLU A CA 1
ATOM 933 C C . GLU A 1 123 ? 15.262 -16.025 -48.960 1.00 70.19 123 GLU A C 1
ATOM 935 O O . GLU A 1 123 ? 16.281 -16.214 -49.620 1.00 70.19 123 GLU A O 1
ATOM 940 N N . GLY A 1 124 ? 14.995 -16.745 -47.861 1.00 68.25 124 GLY A N 1
ATOM 941 C CA . GLY A 1 124 ? 15.860 -17.774 -47.284 1.00 68.25 124 GLY A CA 1
ATOM 942 C C . GLY A 1 124 ? 17.044 -17.224 -46.482 1.00 68.25 124 GLY A C 1
ATOM 943 O O . GLY A 1 124 ? 17.984 -17.959 -46.187 1.00 68.25 124 GLY A O 1
ATOM 944 N N . GLU A 1 125 ? 17.023 -15.940 -46.119 1.00 78.38 125 GLU A N 1
ATOM 945 C CA . GLU A 1 125 ? 18.075 -15.313 -45.315 1.00 78.38 125 GLU A CA 1
ATOM 946 C C . GLU A 1 125 ? 17.908 -15.635 -43.819 1.00 78.38 125 GLU A C 1
ATOM 948 O O . GLU A 1 125 ? 16.842 -15.436 -43.236 1.00 78.38 125 GLU A O 1
ATOM 953 N N . ASN A 1 126 ? 18.975 -16.100 -43.162 1.00 84.00 126 ASN A N 1
ATOM 954 C CA . ASN A 1 126 ? 18.981 -16.313 -41.712 1.00 84.00 126 ASN A CA 1
ATOM 955 C C . ASN A 1 126 ? 19.266 -14.999 -40.976 1.00 84.00 126 ASN A C 1
ATOM 957 O O . ASN A 1 126 ? 20.399 -14.513 -40.973 1.00 84.00 126 ASN A O 1
ATOM 961 N N . THR A 1 127 ? 18.251 -14.453 -40.308 1.00 85.81 127 THR A N 1
ATOM 962 C CA . THR A 1 127 ? 18.354 -13.216 -39.525 1.00 85.81 127 THR A CA 1
ATOM 963 C C . THR A 1 127 ? 18.474 -13.534 -38.037 1.00 85.81 127 THR A C 1
ATOM 965 O O . THR A 1 127 ? 17.669 -14.287 -37.493 1.00 85.81 127 THR A O 1
ATOM 968 N N . PHE A 1 128 ? 19.442 -12.921 -37.351 1.00 86.25 128 PHE A N 1
ATOM 969 C CA . PHE A 1 128 ? 19.647 -13.058 -35.904 1.00 86.25 128 PHE A CA 1
ATOM 970 C C . PHE A 1 128 ? 19.624 -11.687 -35.227 1.00 86.25 128 PHE A C 1
ATOM 972 O O . PHE A 1 128 ? 20.162 -10.721 -35.763 1.00 86.25 128 PHE A O 1
ATOM 979 N N . TRP A 1 129 ? 19.062 -11.595 -34.021 1.00 81.50 129 TRP A N 1
ATOM 980 C CA . TRP A 1 129 ? 19.068 -10.356 -33.231 1.00 81.50 129 TRP A CA 1
ATOM 981 C C . TRP A 1 129 ? 19.391 -10.621 -31.765 1.00 81.50 129 TRP A C 1
ATOM 983 O O . TRP A 1 129 ? 19.120 -11.702 -31.243 1.00 81.50 129 TRP A O 1
ATOM 993 N N . ASP A 1 130 ? 19.950 -9.616 -31.087 1.00 69.06 130 ASP A N 1
ATOM 994 C CA . ASP A 1 130 ? 20.181 -9.638 -29.642 1.00 69.06 130 ASP A CA 1
ATOM 995 C C . ASP A 1 130 ? 19.136 -8.802 -28.898 1.00 69.06 130 ASP A C 1
ATOM 997 O O . ASP A 1 130 ? 18.937 -7.615 -29.169 1.00 69.06 130 ASP A O 1
ATOM 1001 N N . CYS A 1 131 ? 18.501 -9.425 -27.903 1.00 62.78 131 CYS A N 1
ATOM 1002 C CA . CYS A 1 131 ? 17.555 -8.779 -26.998 1.00 62.78 131 CYS A CA 1
ATOM 1003 C C . CYS A 1 131 ? 18.334 -7.906 -26.002 1.00 62.78 131 CYS A C 1
ATOM 1005 O O . CYS A 1 131 ? 18.758 -8.364 -24.943 1.00 62.78 131 CYS A O 1
ATOM 1007 N N . LYS A 1 132 ? 18.578 -6.637 -26.345 1.00 60.28 132 LYS A N 1
ATOM 1008 C CA . LYS A 1 132 ? 19.174 -5.670 -25.412 1.00 60.28 132 LYS A CA 1
ATOM 1009 C C . LYS A 1 132 ? 18.074 -5.006 -24.575 1.00 60.28 132 LYS A C 1
ATOM 1011 O O . LYS A 1 132 ? 17.171 -4.384 -25.125 1.00 60.28 132 LYS A O 1
ATOM 1016 N N . PHE A 1 133 ? 18.196 -5.041 -23.244 1.00 63.41 133 PHE A N 1
ATOM 1017 C CA . PHE A 1 133 ? 17.318 -4.347 -22.277 1.00 63.41 133 PHE A CA 1
ATOM 1018 C C . PHE A 1 133 ? 17.455 -2.807 -22.283 1.00 63.41 133 PHE A C 1
ATOM 1020 O O . PHE A 1 133 ? 17.204 -2.140 -21.282 1.00 63.41 133 PHE A O 1
ATOM 1027 N N . THR A 1 134 ? 17.851 -2.201 -23.402 1.00 59.50 134 THR A N 1
ATOM 1028 C CA . THR A 1 134 ? 18.133 -0.758 -23.517 1.00 59.50 134 THR A CA 1
ATOM 1029 C C . THR A 1 134 ? 16.900 0.133 -23.357 1.00 59.50 134 THR A C 1
ATOM 1031 O O . THR A 1 134 ? 17.046 1.349 -23.241 1.00 59.50 134 THR A O 1
ATOM 1034 N N . SER A 1 135 ? 15.694 -0.443 -23.345 1.00 64.25 135 SER A N 1
ATOM 1035 C CA . SER A 1 135 ? 14.435 0.274 -23.129 1.00 64.25 135 SER A CA 1
ATOM 1036 C C . SER A 1 135 ? 14.092 0.506 -21.655 1.00 64.25 135 SER A C 1
ATOM 1038 O O . SER A 1 135 ? 13.242 1.346 -21.371 1.00 64.25 135 SER A O 1
ATOM 1040 N N . TYR A 1 136 ? 14.710 -0.221 -20.719 1.00 74.94 136 TYR A N 1
ATOM 1041 C CA . TYR A 1 136 ? 14.379 -0.150 -19.294 1.00 74.94 136 TYR A CA 1
ATOM 1042 C C . TYR A 1 136 ? 15.433 0.638 -18.516 1.00 74.94 136 TYR A C 1
ATOM 1044 O O . TYR A 1 136 ? 16.632 0.467 -18.724 1.00 74.94 136 TYR A O 1
ATOM 1052 N N . SER A 1 137 ? 14.976 1.491 -17.599 1.00 77.00 137 SER A N 1
ATOM 1053 C CA . SER A 1 137 ? 15.836 2.275 -16.708 1.00 77.00 137 SER A CA 1
ATOM 1054 C C . SER A 1 137 ? 15.667 1.808 -15.265 1.00 77.00 137 SER A C 1
ATOM 1056 O O . SER A 1 137 ? 14.545 1.595 -14.806 1.00 77.00 137 SER A O 1
ATOM 1058 N N . LEU A 1 138 ? 16.783 1.668 -14.548 1.00 83.19 138 LEU A N 1
ATOM 1059 C CA . LEU A 1 138 ? 16.794 1.308 -13.132 1.00 83.19 138 LEU A CA 1
ATOM 1060 C C . LEU A 1 138 ? 16.463 2.531 -12.265 1.00 83.19 138 LEU A C 1
ATOM 1062 O O . LEU A 1 138 ? 17.285 3.441 -12.151 1.00 83.19 138 LEU A O 1
ATOM 1066 N N . LEU A 1 139 ? 15.280 2.535 -11.645 1.00 82.19 139 LEU A N 1
ATOM 1067 C CA . LEU A 1 139 ? 14.854 3.596 -10.721 1.00 82.19 139 LEU A CA 1
ATOM 1068 C C . LEU A 1 139 ? 15.463 3.395 -9.326 1.00 82.19 139 LEU A C 1
ATOM 1070 O O . LEU A 1 139 ? 16.169 4.258 -8.806 1.00 82.19 139 LEU A O 1
ATOM 1074 N N . TYR A 1 140 ? 15.255 2.214 -8.749 1.00 84.75 140 TYR A N 1
ATOM 1075 C CA . TYR A 1 140 ? 15.717 1.869 -7.411 1.00 84.75 140 TYR A CA 1
ATOM 1076 C C . TYR A 1 140 ? 16.317 0.462 -7.388 1.00 84.75 140 TYR A C 1
ATOM 1078 O O . TYR A 1 140 ? 15.788 -0.451 -8.019 1.00 84.75 140 TYR A O 1
ATOM 1086 N N . GLU A 1 141 ? 17.402 0.310 -6.634 1.00 85.75 141 GLU A N 1
ATOM 1087 C CA . GLU A 1 141 ? 18.049 -0.963 -6.329 1.00 85.75 141 GLU A CA 1
ATOM 1088 C C . GLU A 1 141 ? 18.319 -1.011 -4.826 1.00 85.75 141 GLU A C 1
ATOM 1090 O O . GLU A 1 141 ? 18.918 -0.089 -4.269 1.00 85.75 141 GLU A O 1
ATOM 1095 N N . GLY A 1 142 ? 17.843 -2.063 -4.165 1.00 86.12 142 GLY A N 1
ATOM 1096 C CA . GLY A 1 142 ? 17.981 -2.231 -2.725 1.00 86.12 142 GLY A CA 1
ATOM 1097 C C . GLY A 1 142 ? 16.894 -3.119 -2.133 1.00 86.12 142 GLY A C 1
ATOM 1098 O O . GLY A 1 142 ? 16.042 -3.656 -2.844 1.00 86.12 142 GLY A O 1
ATOM 1099 N N . TYR A 1 143 ? 16.936 -3.267 -0.812 1.00 86.94 143 TYR A N 1
ATOM 1100 C CA . TYR A 1 143 ? 15.951 -4.040 -0.065 1.00 86.94 143 TYR A CA 1
ATOM 1101 C C . TYR A 1 143 ? 14.644 -3.261 0.088 1.00 86.94 143 TYR A C 1
ATOM 1103 O O . TYR A 1 143 ? 14.647 -2.062 0.357 1.00 86.94 143 TYR A O 1
ATOM 1111 N N . VAL A 1 144 ? 13.526 -3.967 -0.059 1.00 88.62 144 VAL A N 1
ATOM 1112 C CA . VAL A 1 144 ? 12.169 -3.425 0.065 1.00 88.62 144 VAL A CA 1
ATOM 1113 C C . VAL A 1 144 ? 11.317 -4.350 0.923 1.00 88.62 144 VAL A C 1
ATOM 1115 O O . VAL A 1 144 ? 11.555 -5.558 0.976 1.00 88.62 144 VAL A O 1
ATOM 1118 N N . GLU A 1 145 ? 10.303 -3.796 1.578 1.00 87.50 145 GLU A N 1
ATOM 1119 C CA . GLU A 1 145 ? 9.351 -4.583 2.355 1.00 87.50 145 GLU A CA 1
ATOM 1120 C C . GLU A 1 145 ? 8.333 -5.241 1.420 1.00 87.50 145 GLU A C 1
ATOM 1122 O O . GLU A 1 145 ? 7.697 -4.576 0.601 1.00 87.50 145 GLU A O 1
ATOM 1127 N N . LYS A 1 146 ? 8.169 -6.561 1.546 1.00 88.12 146 LYS A N 1
ATOM 1128 C CA . LYS A 1 146 ? 7.174 -7.349 0.810 1.00 88.12 146 LYS A CA 1
ATOM 1129 C C . LYS A 1 146 ? 6.007 -7.657 1.742 1.00 88.12 146 LYS A C 1
ATOM 1131 O O . LYS A 1 146 ? 6.105 -8.518 2.612 1.00 88.12 146 LYS A O 1
ATOM 1136 N N . ILE A 1 147 ? 4.907 -6.943 1.558 1.00 83.25 147 ILE A N 1
ATOM 1137 C CA . ILE A 1 147 ? 3.675 -7.087 2.330 1.00 83.25 147 ILE A CA 1
ATOM 1138 C C . ILE A 1 147 ? 2.720 -7.981 1.539 1.00 83.25 147 ILE A C 1
ATOM 1140 O O . ILE A 1 147 ? 2.474 -7.742 0.359 1.00 83.25 147 ILE A O 1
ATOM 1144 N N . VAL A 1 148 ? 2.166 -9.008 2.177 1.00 82.69 148 VAL A N 1
ATOM 1145 C CA . VAL A 1 148 ? 1.152 -9.879 1.569 1.00 82.69 148 VAL A CA 1
ATOM 1146 C C . VAL A 1 148 ? -0.175 -9.607 2.261 1.00 82.69 148 VAL A C 1
ATOM 1148 O O . VAL A 1 148 ? -0.328 -9.920 3.441 1.00 82.69 148 VAL A O 1
ATOM 1151 N N . ASP A 1 149 ? -1.106 -8.989 1.536 1.00 69.44 149 ASP A N 1
ATOM 1152 C CA . ASP A 1 149 ? -2.437 -8.670 2.046 1.00 69.44 149 ASP A CA 1
ATOM 1153 C C . ASP A 1 149 ? -3.455 -9.716 1.569 1.00 69.44 149 ASP A C 1
ATOM 1155 O O . ASP A 1 149 ? -3.539 -10.040 0.380 1.00 69.44 149 ASP A O 1
ATOM 1159 N N . TYR A 1 150 ? -4.229 -10.257 2.508 1.00 71.12 150 TYR A N 1
ATOM 1160 C CA . TYR A 1 150 ? -5.229 -11.298 2.273 1.00 71.12 150 TYR A CA 1
ATOM 1161 C C . TYR A 1 150 ? -6.621 -10.672 2.346 1.00 71.12 150 TYR A C 1
ATOM 1163 O O . TYR A 1 150 ? -7.371 -10.913 3.290 1.00 71.12 150 TYR A O 1
ATOM 1171 N N . ILE A 1 151 ? -6.960 -9.818 1.376 1.00 60.47 151 ILE A N 1
ATOM 1172 C CA . ILE A 1 151 ? -8.194 -9.024 1.467 1.00 60.47 151 ILE A CA 1
ATOM 1173 C C . ILE A 1 151 ? -9.442 -9.874 1.177 1.00 60.47 151 ILE A C 1
ATOM 1175 O O . ILE A 1 151 ? -10.462 -9.640 1.810 1.00 60.47 151 ILE A O 1
ATOM 1179 N N . THR A 1 152 ? -9.373 -10.910 0.331 1.00 51.31 152 THR A N 1
ATOM 1180 C CA . THR A 1 152 ? -10.494 -11.843 0.052 1.00 51.31 152 THR A CA 1
ATOM 1181 C C . THR A 1 152 ? -10.025 -12.967 -0.881 1.00 51.31 152 THR A C 1
ATOM 1183 O O . THR A 1 152 ? -9.969 -12.735 -2.083 1.00 51.31 152 THR A O 1
ATOM 1186 N N . ASN A 1 153 ? -9.655 -14.156 -0.381 1.00 56.81 153 ASN A N 1
ATOM 1187 C CA . ASN A 1 153 ? -9.220 -15.356 -1.149 1.00 56.81 153 ASN A CA 1
ATOM 1188 C C . ASN A 1 153 ? -8.135 -15.183 -2.247 1.00 56.81 153 ASN A C 1
ATOM 1190 O O . ASN A 1 153 ? -7.694 -16.167 -2.833 1.00 56.81 153 ASN A O 1
ATOM 1194 N N . GLN A 1 154 ? -7.667 -13.966 -2.509 1.00 60.41 154 GLN A N 1
ATOM 1195 C CA . GLN A 1 154 ? -6.595 -13.608 -3.423 1.00 60.41 154 GLN A CA 1
ATOM 1196 C C . GLN A 1 154 ? -5.577 -12.806 -2.624 1.00 60.41 154 GLN A C 1
ATOM 1198 O O . GLN A 1 154 ? -5.877 -11.725 -2.114 1.00 60.41 154 GLN A O 1
ATOM 1203 N N . ALA A 1 155 ? -4.381 -13.369 -2.484 1.00 70.81 155 ALA A N 1
ATOM 1204 C CA . ALA A 1 155 ? -3.264 -12.686 -1.860 1.00 70.81 155 ALA A CA 1
ATOM 1205 C C . ALA A 1 155 ? -2.749 -11.607 -2.821 1.00 70.81 155 ALA A C 1
ATOM 1207 O O . ALA A 1 155 ? -2.259 -11.921 -3.908 1.00 70.81 155 ALA A O 1
ATOM 1208 N N . GLN A 1 156 ? -2.852 -10.338 -2.432 1.00 80.44 156 GLN A N 1
ATOM 1209 C CA . GLN A 1 156 ? -2.210 -9.247 -3.155 1.00 80.44 156 GLN A CA 1
ATOM 1210 C C . GLN A 1 156 ? -0.844 -8.990 -2.524 1.00 80.44 156 GLN A C 1
ATOM 1212 O O . GLN A 1 156 ? -0.740 -8.691 -1.336 1.00 80.44 156 GLN A O 1
ATOM 1217 N N . THR A 1 157 ? 0.219 -9.117 -3.316 1.00 86.50 157 THR A N 1
ATOM 1218 C CA . THR A 1 157 ? 1.570 -8.781 -2.854 1.00 86.50 157 THR A CA 1
ATOM 1219 C C . THR A 1 157 ? 1.853 -7.317 -3.155 1.00 86.50 157 THR A C 1
ATOM 1221 O O . THR A 1 157 ? 1.627 -6.836 -4.266 1.00 86.50 157 THR A O 1
ATOM 1224 N N . VAL A 1 158 ? 2.360 -6.609 -2.161 1.00 85.12 158 VAL A N 1
ATOM 1225 C CA . VAL A 1 158 ? 2.738 -5.206 -2.223 1.00 85.12 158 VAL A CA 1
ATOM 1226 C C . VAL A 1 158 ? 4.208 -5.085 -1.871 1.00 85.12 158 VAL A C 1
ATOM 1228 O O . VAL A 1 158 ? 4.653 -5.618 -0.862 1.00 85.12 158 VAL A O 1
ATOM 1231 N N . PHE A 1 159 ? 4.950 -4.348 -2.684 1.00 88.19 159 PHE A N 1
ATOM 1232 C CA . PHE A 1 159 ? 6.309 -3.938 -2.368 1.00 88.19 159 PHE A CA 1
ATOM 1233 C C . PHE A 1 159 ? 6.292 -2.481 -1.926 1.00 88.19 159 PHE A C 1
ATOM 1235 O O . PHE A 1 159 ? 5.813 -1.624 -2.674 1.00 88.19 159 PHE A O 1
ATOM 1242 N N . SER A 1 160 ? 6.784 -2.199 -0.724 1.00 86.69 160 SER A N 1
ATOM 1243 C CA . SER A 1 160 ? 6.853 -0.850 -0.170 1.00 86.69 160 SER A CA 1
ATOM 1244 C C . SER A 1 160 ? 8.247 -0.498 0.322 1.00 86.69 160 SER A C 1
ATOM 1246 O O . SER A 1 160 ? 8.994 -1.336 0.822 1.00 86.69 160 SER A O 1
ATOM 1248 N N . LEU A 1 161 ? 8.578 0.780 0.192 1.00 87.31 161 LEU A N 1
ATOM 1249 C CA . LEU A 1 161 ? 9.785 1.382 0.729 1.00 87.31 161 LEU A CA 1
ATOM 1250 C C . LEU A 1 161 ? 9.428 2.753 1.290 1.00 87.31 161 LEU A C 1
ATOM 1252 O O . LEU A 1 161 ? 8.735 3.526 0.628 1.00 87.31 161 LEU A O 1
ATOM 1256 N N . SER A 1 162 ? 9.936 3.056 2.480 1.00 80.88 162 SER A N 1
ATOM 1257 C CA . SER A 1 162 ? 9.880 4.387 3.077 1.00 80.88 162 SER A CA 1
ATOM 1258 C C . SER A 1 162 ? 11.286 4.779 3.523 1.00 80.88 162 SER A C 1
ATOM 1260 O O . SER A 1 162 ? 11.789 4.273 4.523 1.00 80.88 162 SER A O 1
ATOM 1262 N N . SER A 1 163 ? 11.928 5.671 2.770 1.00 79.44 163 SER A N 1
ATOM 1263 C CA . SER A 1 163 ? 13.254 6.225 3.064 1.00 79.44 163 SER A CA 1
ATOM 1264 C C . SER A 1 163 ? 13.244 7.751 2.904 1.00 79.44 163 SER A C 1
ATOM 1266 O O . SER A 1 163 ? 12.310 8.323 2.346 1.00 79.44 163 SER A O 1
ATOM 1268 N N . GLN A 1 164 ? 14.292 8.436 3.374 1.00 75.06 164 GLN A N 1
ATOM 1269 C CA . GLN A 1 164 ? 14.387 9.902 3.300 1.00 75.06 164 GLN A CA 1
ATOM 1270 C C . GLN A 1 164 ? 14.316 10.429 1.857 1.00 75.06 164 GLN A C 1
ATOM 1272 O O . GLN A 1 164 ? 13.721 11.478 1.625 1.00 75.06 164 GLN A O 1
ATOM 1277 N N . HIS A 1 165 ? 14.877 9.685 0.897 1.00 76.31 165 HIS A N 1
ATOM 1278 C CA . HIS A 1 165 ? 14.957 10.091 -0.512 1.00 76.31 165 HIS A CA 1
ATOM 1279 C C . HIS A 1 165 ? 13.973 9.355 -1.427 1.00 76.31 165 HIS A C 1
ATOM 1281 O O . HIS A 1 165 ? 13.573 9.886 -2.460 1.00 76.31 165 HIS A O 1
ATOM 1287 N N . THR A 1 166 ? 13.560 8.138 -1.065 1.00 79.62 166 THR A N 1
ATOM 1288 C CA . THR A 1 166 ? 12.757 7.282 -1.944 1.00 79.62 166 THR A CA 1
ATOM 1289 C C . THR A 1 166 ? 11.625 6.644 -1.164 1.00 79.62 166 THR A C 1
ATOM 1291 O O . THR A 1 166 ? 11.862 5.916 -0.201 1.00 79.62 166 THR A O 1
ATOM 1294 N N . THR A 1 167 ? 10.401 6.900 -1.616 1.00 83.44 167 THR A N 1
ATOM 1295 C CA . THR A 1 167 ? 9.189 6.350 -1.010 1.00 83.44 167 THR A CA 1
ATOM 1296 C C . THR A 1 167 ? 8.249 5.885 -2.105 1.00 83.44 167 THR A C 1
ATOM 1298 O O . THR A 1 167 ? 7.933 6.649 -3.019 1.00 83.44 167 THR A O 1
ATOM 1301 N N . PHE A 1 168 ? 7.812 4.631 -2.027 1.00 85.12 168 PHE A N 1
ATOM 1302 C CA . PHE A 1 168 ? 6.838 4.073 -2.957 1.00 85.12 168 PHE A CA 1
ATOM 1303 C C . PHE A 1 168 ? 6.119 2.868 -2.368 1.00 85.12 168 PHE A C 1
ATOM 1305 O O . PHE A 1 168 ? 6.632 2.181 -1.487 1.00 85.12 168 PHE A O 1
ATOM 1312 N N . ALA A 1 169 ? 4.938 2.584 -2.909 1.00 85.31 169 ALA A N 1
ATOM 1313 C CA . ALA A 1 169 ? 4.255 1.317 -2.717 1.00 85.31 169 ALA A CA 1
ATOM 1314 C C . ALA A 1 169 ? 3.685 0.849 -4.058 1.00 85.31 169 ALA A C 1
ATOM 1316 O O . ALA A 1 169 ? 2.976 1.599 -4.722 1.00 85.31 169 ALA A O 1
ATOM 1317 N N . LEU A 1 170 ? 3.986 -0.389 -4.452 1.00 87.12 170 LEU A N 1
ATOM 1318 C CA . LEU A 1 170 ? 3.591 -0.969 -5.736 1.00 87.12 170 LEU A CA 1
ATOM 1319 C C . LEU A 1 170 ? 2.971 -2.348 -5.512 1.00 87.12 170 LEU A C 1
ATOM 1321 O O . LEU A 1 170 ? 3.626 -3.250 -4.992 1.00 87.12 170 LEU A O 1
ATOM 1325 N N . ALA A 1 171 ? 1.705 -2.514 -5.888 1.00 85.06 171 ALA A N 1
ATOM 1326 C CA . ALA A 1 171 ? 1.060 -3.823 -5.883 1.00 85.06 171 ALA A CA 1
ATOM 1327 C C . ALA A 1 171 ? 1.366 -4.593 -7.155 1.00 85.06 171 ALA A C 1
ATOM 1329 O O . ALA A 1 171 ? 1.372 -4.040 -8.259 1.00 85.06 171 ALA A O 1
ATOM 1330 N N . THR A 1 172 ? 1.522 -5.900 -6.992 1.00 88.75 172 THR A N 1
ATOM 1331 C CA . THR A 1 172 ? 1.649 -6.837 -8.097 1.00 88.75 172 THR A CA 1
ATOM 1332 C C . THR A 1 172 ? 0.301 -7.054 -8.787 1.00 88.75 172 THR A C 1
ATOM 1334 O O . THR A 1 172 ? -0.759 -7.101 -8.161 1.00 88.75 172 THR A O 1
ATOM 1337 N N . ARG A 1 173 ? 0.341 -7.164 -10.117 1.00 86.00 173 ARG A N 1
ATOM 1338 C CA . ARG A 1 173 ? -0.811 -7.500 -10.973 1.00 86.00 173 ARG A CA 1
ATOM 1339 C C . ARG A 1 173 ? -0.614 -8.802 -11.741 1.00 86.00 173 ARG A C 1
ATOM 1341 O O . ARG A 1 173 ? -1.595 -9.415 -12.140 1.00 86.00 173 ARG A O 1
ATOM 1348 N N . GLY A 1 174 ? 0.630 -9.213 -11.970 1.00 85.94 174 GLY A N 1
ATOM 1349 C CA . GLY A 1 174 ? 0.949 -10.442 -12.688 1.00 85.94 174 GLY A CA 1
ATOM 1350 C C . GLY A 1 174 ? 2.420 -10.523 -13.070 1.00 85.94 174 GLY A C 1
ATOM 1351 O O . GLY A 1 174 ? 3.219 -9.670 -12.685 1.00 85.94 174 GLY A O 1
ATOM 1352 N N . LEU A 1 175 ? 2.766 -11.538 -13.857 1.00 87.62 175 LEU A N 1
ATOM 1353 C CA . LEU A 1 175 ? 4.123 -11.774 -14.347 1.00 87.62 175 LEU A CA 1
ATOM 1354 C C . LEU A 1 175 ? 4.226 -11.437 -15.840 1.00 87.62 175 LEU A C 1
ATOM 1356 O O . LEU A 1 175 ? 3.240 -11.492 -16.577 1.00 87.62 175 LEU A O 1
ATOM 1360 N N . LYS A 1 176 ? 5.422 -11.058 -16.284 1.00 82.88 176 LYS A N 1
ATOM 1361 C CA . LYS A 1 176 ? 5.769 -10.812 -17.684 1.00 82.88 176 LYS A CA 1
ATOM 1362 C C . LYS A 1 176 ? 7.156 -11.375 -17.961 1.00 82.88 176 LYS A C 1
ATOM 1364 O O . LYS A 1 176 ? 8.107 -11.003 -17.286 1.00 82.88 176 LYS A O 1
ATOM 1369 N N . PHE A 1 177 ? 7.278 -12.207 -18.985 1.00 78.38 177 PHE A N 1
ATOM 1370 C CA . PHE A 1 177 ? 8.565 -12.738 -19.425 1.00 78.38 177 PHE A CA 1
ATOM 1371 C C . PHE A 1 177 ? 9.160 -11.829 -20.502 1.00 78.38 177 PHE A C 1
ATOM 1373 O O . PHE A 1 177 ? 8.479 -11.492 -21.471 1.00 78.38 177 PHE A O 1
ATOM 1380 N N . VAL A 1 178 ? 10.401 -11.379 -20.314 1.00 74.50 178 VAL A N 1
ATOM 1381 C CA . VAL A 1 178 ? 11.124 -10.526 -21.274 1.00 74.50 178 VAL A CA 1
ATOM 1382 C C . VAL A 1 178 ? 12.583 -10.971 -21.331 1.00 74.50 178 VAL A C 1
ATOM 1384 O O . VAL A 1 178 ? 13.236 -11.024 -20.294 1.00 74.50 178 VAL A O 1
ATOM 1387 N N . CYS A 1 179 ? 13.082 -11.293 -22.530 1.00 68.75 179 CYS A N 1
ATOM 1388 C CA . CYS A 1 179 ? 14.449 -11.776 -22.783 1.00 68.75 179 CYS A CA 1
ATOM 1389 C C . CYS A 1 179 ? 14.934 -12.842 -21.763 1.00 68.75 179 CYS A C 1
ATOM 1391 O O . CYS A 1 179 ? 16.031 -12.728 -21.225 1.00 68.75 179 CYS A O 1
ATOM 1393 N N . GLY A 1 180 ? 14.104 -13.839 -21.426 1.00 69.88 180 GLY A N 1
ATOM 1394 C CA . GLY A 1 180 ? 14.465 -14.908 -20.477 1.00 69.88 180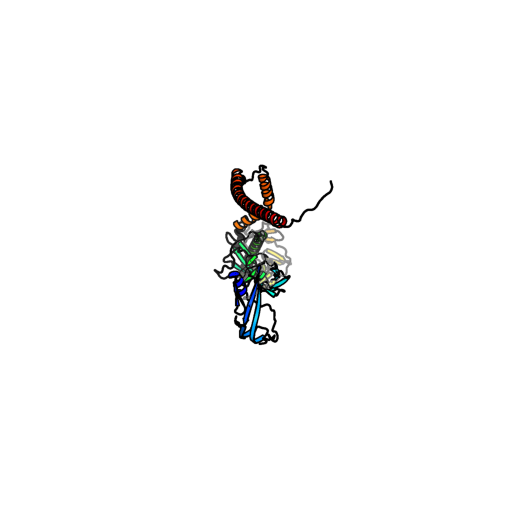 GLY A CA 1
ATOM 1395 C C . GLY A 1 180 ? 14.385 -14.544 -18.985 1.00 69.88 180 GLY A C 1
ATOM 1396 O O . GLY A 1 180 ? 14.615 -15.405 -18.142 1.00 69.88 180 GLY A O 1
ATOM 1397 N N . HIS A 1 181 ? 14.013 -13.307 -18.639 1.00 77.19 181 HIS A N 1
ATOM 1398 C CA . HIS A 1 181 ? 13.800 -12.876 -17.257 1.00 77.19 181 HIS A CA 1
ATOM 1399 C C . HIS A 1 181 ? 12.310 -12.768 -16.917 1.00 77.19 181 HIS A C 1
ATOM 1401 O O . HIS A 1 181 ? 11.500 -12.282 -17.714 1.00 77.19 181 HIS A O 1
ATOM 1407 N N . THR A 1 182 ? 11.957 -13.171 -15.695 1.00 83.75 182 THR A N 1
ATOM 1408 C CA . THR A 1 182 ? 10.608 -13.014 -15.140 1.00 83.75 182 THR A CA 1
ATOM 1409 C C . THR A 1 182 ? 10.497 -11.664 -14.448 1.00 83.75 182 THR A C 1
ATOM 1411 O O . THR A 1 182 ? 11.100 -11.430 -13.404 1.00 83.75 182 THR A O 1
ATOM 1414 N N . LEU A 1 183 ? 9.714 -10.768 -15.032 1.00 88.12 183 LEU A N 1
ATOM 1415 C CA . LEU A 1 183 ? 9.426 -9.452 -14.487 1.00 88.12 183 LEU A CA 1
ATOM 1416 C C . LEU A 1 183 ? 8.040 -9.435 -13.835 1.00 88.12 183 LEU A C 1
ATOM 1418 O O . LEU A 1 183 ? 7.089 -10.034 -14.337 1.00 88.12 183 LEU A O 1
ATOM 1422 N N . ILE A 1 184 ? 7.893 -8.696 -12.743 1.00 90.75 184 ILE A N 1
ATOM 1423 C CA . ILE A 1 184 ? 6.633 -8.551 -12.017 1.00 90.75 184 ILE A CA 1
ATOM 1424 C C . ILE A 1 184 ? 5.956 -7.257 -12.468 1.00 90.75 184 ILE A C 1
ATOM 1426 O O . ILE A 1 184 ? 6.468 -6.153 -12.266 1.00 90.75 184 ILE A O 1
ATOM 1430 N N . ARG A 1 185 ? 4.776 -7.384 -13.079 1.00 89.25 185 ARG A N 1
ATOM 1431 C CA . ARG A 1 185 ? 3.947 -6.239 -13.466 1.00 89.25 185 ARG A CA 1
ATOM 1432 C C . ARG A 1 185 ? 3.303 -5.638 -12.231 1.00 89.25 185 ARG A C 1
ATOM 1434 O O . ARG A 1 185 ? 2.722 -6.360 -11.417 1.00 89.25 185 ARG A O 1
ATOM 1441 N N . THR A 1 186 ? 3.349 -4.315 -12.148 1.00 88.38 186 THR A N 1
ATOM 1442 C CA . THR A 1 186 ? 2.660 -3.572 -11.096 1.00 88.38 186 THR A CA 1
ATOM 1443 C C . THR A 1 186 ? 1.337 -2.998 -11.599 1.00 88.38 186 THR A C 1
ATOM 1445 O O . THR A 1 186 ? 0.994 -3.109 -12.778 1.00 88.38 186 THR A O 1
ATOM 1448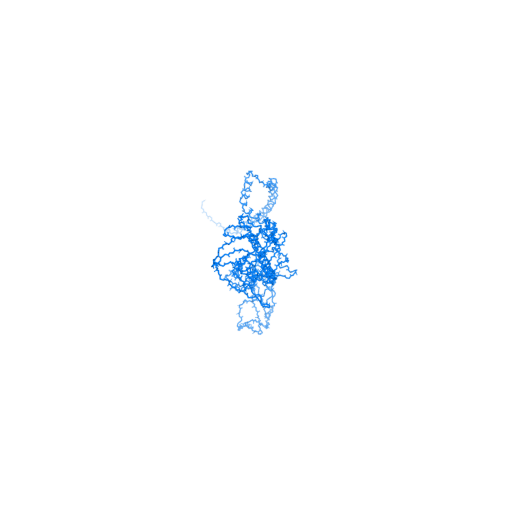 N N . GLU A 1 187 ? 0.573 -2.386 -10.700 1.00 81.88 187 GLU A N 1
ATOM 1449 C CA . GLU A 1 187 ? -0.609 -1.585 -11.038 1.00 81.88 187 GLU A CA 1
ATOM 1450 C C . GLU A 1 187 ? -0.319 -0.405 -11.973 1.00 81.88 187 GLU A C 1
ATOM 1452 O O . GLU A 1 187 ? -1.209 0.016 -12.711 1.00 81.88 187 GLU A O 1
ATOM 1457 N N . HIS A 1 188 ? 0.922 0.086 -12.001 1.00 80.81 188 HIS A N 1
ATOM 1458 C CA . HIS A 1 188 ? 1.339 1.091 -12.964 1.00 80.81 188 HIS A CA 1
ATOM 1459 C C . HIS A 1 188 ? 1.943 0.415 -14.209 1.00 80.81 188 HIS A C 1
ATOM 1461 O O . HIS A 1 188 ? 2.925 -0.320 -14.093 1.00 80.81 188 HIS A O 1
ATOM 1467 N N . PRO A 1 189 ? 1.446 0.688 -15.430 1.00 78.31 189 PRO A N 1
ATOM 1468 C CA . PRO A 1 189 ? 1.846 -0.048 -16.635 1.00 78.31 189 PRO A CA 1
ATOM 1469 C C . PRO A 1 189 ? 3.328 0.113 -17.006 1.00 78.31 189 PRO A C 1
ATOM 1471 O O . PRO A 1 189 ? 3.882 -0.750 -17.685 1.00 78.31 189 PRO A O 1
ATOM 1474 N N . LYS A 1 190 ? 3.963 1.207 -16.563 1.00 80.12 190 LYS A N 1
ATOM 1475 C CA . LYS A 1 190 ? 5.381 1.518 -16.814 1.00 80.12 190 LYS A CA 1
ATOM 1476 C C . LYS A 1 190 ? 6.328 1.115 -15.677 1.00 80.12 190 LYS A C 1
ATOM 1478 O O . LYS A 1 190 ? 7.534 1.122 -15.890 1.00 80.12 190 LYS A O 1
ATOM 1483 N N . LEU A 1 191 ? 5.809 0.789 -14.488 1.00 85.56 191 LEU A N 1
ATOM 1484 C CA . LEU A 1 191 ? 6.640 0.386 -13.349 1.00 85.56 191 LEU A CA 1
ATOM 1485 C C . LEU A 1 191 ? 6.608 -1.132 -13.225 1.00 85.56 191 LEU A C 1
ATOM 1487 O O . LEU A 1 191 ? 5.545 -1.759 -13.206 1.00 85.56 191 LEU A O 1
ATOM 1491 N N . ILE A 1 192 ? 7.789 -1.725 -13.171 1.00 88.94 192 ILE A N 1
ATOM 1492 C CA . ILE A 1 192 ? 7.978 -3.168 -13.197 1.00 88.94 192 ILE A CA 1
ATOM 1493 C C . ILE A 1 192 ? 9.016 -3.505 -12.134 1.00 88.94 192 ILE A C 1
ATOM 1495 O O . ILE A 1 192 ? 9.988 -2.772 -11.968 1.00 88.94 192 ILE A O 1
ATOM 1499 N N . ILE A 1 193 ? 8.792 -4.596 -11.411 1.00 90.31 193 ILE A N 1
ATOM 1500 C CA . ILE A 1 193 ? 9.690 -5.066 -10.359 1.00 90.31 193 ILE A CA 1
ATOM 1501 C C . ILE A 1 193 ? 10.455 -6.275 -10.889 1.00 90.31 193 ILE A C 1
ATOM 1503 O O . ILE A 1 193 ? 9.878 -7.159 -11.523 1.00 90.31 193 ILE A O 1
ATOM 1507 N N . PHE A 1 194 ? 11.757 -6.310 -10.633 1.00 88.69 194 PHE A N 1
ATOM 1508 C CA . PHE A 1 194 ? 12.606 -7.459 -10.908 1.00 88.69 194 PHE A CA 1
ATOM 1509 C C . PHE A 1 194 ? 13.197 -7.943 -9.587 1.00 88.69 194 PHE A C 1
ATOM 1511 O O . PHE A 1 194 ? 13.960 -7.223 -8.947 1.00 88.69 194 PHE A O 1
ATOM 1518 N N . GLU A 1 195 ? 12.792 -9.137 -9.162 1.00 87.50 195 GLU A N 1
ATOM 1519 C CA . GLU A 1 195 ? 13.318 -9.782 -7.959 1.00 87.50 195 GLU A CA 1
ATOM 1520 C C . GLU A 1 195 ? 14.630 -10.479 -8.338 1.00 87.50 195 GLU A C 1
ATOM 1522 O O . GLU A 1 195 ? 14.664 -11.291 -9.262 1.00 87.50 195 GLU A O 1
ATOM 1527 N N . THR A 1 196 ? 15.723 -10.107 -7.673 1.00 83.88 196 THR A N 1
ATOM 1528 C CA . THR A 1 196 ? 17.071 -10.595 -7.982 1.00 83.88 196 THR A CA 1
ATOM 1529 C C . THR A 1 196 ? 17.818 -10.973 -6.712 1.00 83.88 196 THR A C 1
ATOM 1531 O O . THR A 1 196 ? 17.514 -10.475 -5.626 1.00 83.88 196 THR A O 1
ATOM 1534 N N . ASN A 1 197 ? 18.818 -11.838 -6.860 1.00 80.12 197 ASN A N 1
ATOM 1535 C CA . ASN A 1 197 ? 19.743 -12.161 -5.784 1.00 80.12 197 ASN A CA 1
ATOM 1536 C C . ASN A 1 197 ? 20.740 -11.005 -5.581 1.00 80.12 197 ASN A C 1
ATOM 1538 O O . ASN A 1 197 ? 21.100 -10.322 -6.549 1.00 80.12 197 ASN A O 1
ATOM 1542 N N . PRO A 1 198 ? 21.215 -10.783 -4.343 1.00 73.44 198 PRO A N 1
ATOM 1543 C CA . PRO A 1 198 ? 22.145 -9.699 -4.045 1.00 73.44 198 PRO A CA 1
ATOM 1544 C C . PRO A 1 198 ? 23.412 -9.791 -4.913 1.00 73.44 198 PRO A C 1
ATOM 1546 O O . PRO A 1 198 ? 24.036 -10.845 -5.004 1.00 73.44 198 PRO A O 1
ATOM 1549 N N . GLY A 1 199 ? 23.783 -8.675 -5.554 1.00 63.66 199 GLY A N 1
ATOM 1550 C CA . GLY A 1 199 ? 24.997 -8.542 -6.373 1.00 63.66 199 GLY A CA 1
ATOM 1551 C C . GLY A 1 199 ? 24.825 -8.764 -7.882 1.00 63.66 199 GLY A C 1
ATOM 1552 O O . GLY A 1 199 ? 25.762 -8.504 -8.636 1.00 63.66 199 GLY A O 1
ATOM 1553 N N . VAL A 1 200 ? 23.648 -9.191 -8.355 1.00 66.12 200 VAL A N 1
ATOM 1554 C CA . VAL A 1 200 ? 23.382 -9.377 -9.793 1.00 66.12 200 VAL A CA 1
ATOM 1555 C C . VAL A 1 200 ? 22.726 -8.122 -10.379 1.00 66.12 200 VAL A C 1
ATOM 1557 O O . VAL A 1 200 ? 21.506 -7.957 -10.325 1.00 66.12 200 VAL A O 1
ATOM 1560 N N . THR A 1 201 ? 23.537 -7.244 -10.975 1.00 65.38 201 THR A N 1
ATOM 1561 C CA . THR A 1 201 ? 23.067 -6.038 -11.681 1.00 65.38 201 THR A CA 1
ATOM 1562 C C . THR A 1 201 ? 22.781 -6.345 -13.154 1.00 65.38 201 THR A C 1
ATOM 1564 O O . THR A 1 201 ? 23.653 -6.277 -14.017 1.00 65.38 201 THR A O 1
ATOM 1567 N N . VAL A 1 202 ? 21.529 -6.695 -13.464 1.00 66.19 202 VAL A N 1
ATOM 1568 C CA . VAL A 1 202 ? 21.083 -6.914 -14.859 1.00 66.19 202 VAL A CA 1
ATOM 1569 C C . VAL A 1 202 ? 20.849 -5.580 -15.582 1.00 66.19 202 VAL A C 1
ATOM 1571 O O . VAL A 1 202 ? 21.100 -5.452 -16.780 1.00 66.19 202 VAL A O 1
ATOM 1574 N N . PHE A 1 203 ? 20.402 -4.559 -14.846 1.00 71.19 203 PHE A N 1
ATOM 1575 C CA . PHE A 1 203 ? 20.062 -3.243 -15.382 1.00 71.19 203 PHE A CA 1
ATOM 1576 C C . PHE A 1 203 ? 21.125 -2.212 -15.004 1.00 71.19 203 PHE A C 1
ATOM 1578 O O . PHE A 1 203 ? 21.542 -2.129 -13.853 1.00 71.19 203 PHE A O 1
ATOM 1585 N N . LYS A 1 204 ? 21.549 -1.394 -15.972 1.00 67.31 204 LYS A N 1
ATOM 1586 C CA . LYS A 1 204 ? 22.461 -0.265 -15.738 1.00 67.31 204 LYS A CA 1
ATOM 1587 C C . LYS A 1 204 ? 21.665 1.033 -15.635 1.00 67.31 204 LYS A C 1
ATOM 1589 O O . LYS A 1 204 ? 20.679 1.209 -16.349 1.00 67.31 204 LYS A O 1
ATOM 1594 N N . ARG A 1 205 ? 22.123 1.971 -14.801 1.00 60.88 205 ARG A N 1
ATOM 1595 C CA . ARG A 1 205 ? 21.629 3.356 -14.815 1.00 60.88 205 ARG A CA 1
ATOM 1596 C C . ARG A 1 205 ? 22.201 4.080 -16.032 1.00 60.88 205 ARG A C 1
ATOM 1598 O O . ARG A 1 205 ? 23.386 4.395 -16.072 1.00 60.88 205 ARG A O 1
ATOM 1605 N N . PRO A 1 206 ? 21.360 4.305 -17.043 1.00 57.38 206 PRO A N 1
ATOM 1606 C CA . PRO A 1 206 ? 21.095 5.684 -17.415 1.00 57.38 206 PRO A CA 1
ATOM 1607 C C . PRO A 1 206 ? 19.585 5.934 -17.431 1.00 57.38 206 PRO A C 1
ATOM 1609 O O . PRO A 1 206 ? 18.831 5.313 -18.189 1.00 57.38 206 PRO A O 1
ATOM 1612 N N . VAL A 1 207 ? 19.133 6.851 -16.577 1.00 61.06 207 VAL A N 1
ATOM 1613 C CA . VAL A 1 207 ? 17.766 7.370 -16.624 1.00 61.06 207 VAL A CA 1
ATOM 1614 C C . VAL A 1 207 ? 17.670 8.225 -17.884 1.00 61.06 207 VAL A C 1
ATOM 1616 O O . VAL A 1 207 ? 18.112 9.369 -17.919 1.00 61.06 207 VAL A O 1
ATOM 1619 N N . ARG A 1 208 ? 17.152 7.651 -18.973 1.00 65.81 208 ARG A N 1
ATOM 1620 C CA . ARG A 1 208 ? 16.740 8.467 -20.116 1.00 65.81 208 ARG A CA 1
ATOM 1621 C C . ARG A 1 208 ? 15.531 9.269 -19.665 1.00 65.81 208 ARG A C 1
ATOM 1623 O O . ARG A 1 208 ? 14.569 8.684 -19.173 1.00 65.81 208 ARG A O 1
ATOM 1630 N N . VAL A 1 209 ? 15.559 10.581 -19.883 1.00 67.56 209 VAL A N 1
ATOM 1631 C CA . VAL A 1 209 ? 14.450 11.470 -19.508 1.00 67.56 209 VAL A CA 1
ATOM 1632 C C . VAL A 1 209 ? 13.123 11.019 -20.139 1.00 67.56 209 VAL A C 1
ATOM 1634 O O . VAL A 1 209 ? 12.075 11.137 -19.517 1.00 67.56 209 VAL A O 1
ATOM 1637 N N . SER A 1 210 ? 13.175 10.377 -21.314 1.00 67.50 210 SER A N 1
ATOM 1638 C CA . SER A 1 210 ? 12.020 9.764 -21.992 1.00 67.50 210 SER A CA 1
ATOM 1639 C C . SER A 1 210 ? 11.269 8.708 -21.172 1.00 67.50 210 SER A C 1
ATOM 1641 O O . SER A 1 210 ? 10.110 8.420 -21.461 1.00 67.50 210 SER A O 1
ATOM 1643 N N . ASN A 1 211 ? 11.932 8.094 -20.190 1.00 73.50 211 ASN A N 1
ATOM 1644 C CA . ASN A 1 211 ? 11.374 7.026 -19.365 1.00 73.50 211 ASN A CA 1
ATOM 1645 C C . ASN A 1 211 ? 10.774 7.551 -18.051 1.00 73.50 211 ASN A C 1
ATOM 1647 O O . ASN A 1 211 ? 10.131 6.784 -17.334 1.00 73.50 211 ASN A O 1
ATOM 1651 N N . LEU A 1 212 ? 10.967 8.837 -17.741 1.00 77.62 212 LEU A N 1
ATOM 1652 C CA . LEU A 1 212 ? 10.380 9.489 -16.577 1.00 77.62 212 LEU A CA 1
ATOM 1653 C C . LEU A 1 212 ? 8.953 9.943 -16.888 1.00 77.62 212 LEU A C 1
ATOM 1655 O O . LEU A 1 212 ? 8.660 10.495 -17.946 1.00 77.62 212 LEU A O 1
ATOM 1659 N N . ASP A 1 213 ? 8.054 9.708 -15.940 1.00 79.88 213 ASP A N 1
ATOM 1660 C CA . ASP A 1 213 ? 6.637 10.039 -16.069 1.00 79.88 213 ASP A CA 1
ATOM 1661 C C . ASP A 1 213 ? 6.117 10.660 -14.772 1.00 79.88 213 ASP A C 1
ATOM 1663 O O . ASP A 1 213 ? 6.028 9.983 -13.742 1.00 79.88 213 ASP A O 1
ATOM 1667 N N . ILE A 1 214 ? 5.760 11.945 -14.830 1.00 81.25 214 ILE A N 1
ATOM 1668 C CA . ILE A 1 214 ? 5.262 12.706 -13.679 1.00 81.25 214 ILE A CA 1
ATOM 1669 C C . ILE A 1 214 ? 3.971 12.113 -13.096 1.00 81.25 214 ILE A C 1
ATOM 1671 O O . ILE A 1 214 ? 3.763 12.166 -11.882 1.00 81.25 214 ILE A O 1
ATOM 1675 N N . PHE A 1 215 ? 3.130 11.480 -13.921 1.00 79.62 215 PHE A N 1
ATOM 1676 C CA . PHE A 1 215 ? 1.923 10.813 -13.439 1.00 79.62 215 PHE A CA 1
ATOM 1677 C C . PHE A 1 215 ? 2.267 9.554 -12.657 1.00 79.62 215 PHE A C 1
ATOM 1679 O O . PHE A 1 215 ? 1.653 9.299 -11.624 1.00 79.62 215 PHE A O 1
ATOM 1686 N N . ALA A 1 216 ? 3.291 8.806 -13.078 1.00 79.12 216 ALA A N 1
ATOM 1687 C CA . ALA A 1 216 ? 3.784 7.669 -12.304 1.00 79.12 216 ALA A CA 1
ATOM 1688 C C . ALA A 1 216 ? 4.287 8.119 -10.924 1.00 79.12 216 ALA A C 1
ATOM 1690 O O . ALA A 1 216 ? 3.997 7.467 -9.919 1.00 79.12 216 ALA A O 1
ATOM 1691 N N . TYR A 1 217 ? 4.971 9.268 -10.863 1.00 81.31 217 TYR A N 1
ATOM 1692 C CA . TYR A 1 217 ? 5.448 9.854 -9.610 1.00 81.31 217 TYR A CA 1
ATOM 1693 C C . TYR A 1 217 ? 4.297 10.206 -8.666 1.00 81.31 217 TYR A C 1
ATOM 1695 O O . TYR A 1 217 ? 4.272 9.736 -7.529 1.00 81.31 217 TYR A O 1
ATOM 1703 N N . MET A 1 218 ? 3.304 10.956 -9.145 1.00 80.25 218 MET A N 1
ATOM 1704 C CA . MET A 1 218 ? 2.125 11.320 -8.352 1.00 80.25 218 MET A CA 1
ATOM 1705 C C . MET A 1 218 ? 1.315 10.091 -7.924 1.00 80.25 218 MET A C 1
ATOM 1707 O O . MET A 1 218 ? 1.031 9.925 -6.738 1.00 80.25 218 MET A O 1
ATOM 1711 N N . ASN A 1 219 ? 1.005 9.189 -8.859 1.00 79.12 219 ASN A N 1
ATOM 1712 C CA . ASN A 1 219 ? 0.219 7.985 -8.585 1.00 79.12 219 ASN A CA 1
ATOM 1713 C C . ASN A 1 219 ? 0.893 7.099 -7.532 1.00 79.12 219 ASN A C 1
ATOM 1715 O O . ASN A 1 219 ? 0.219 6.609 -6.630 1.00 79.12 219 ASN A O 1
ATOM 1719 N N . SER A 1 220 ? 2.221 6.950 -7.587 1.00 80.25 220 SER A N 1
ATOM 1720 C CA . SER A 1 220 ? 2.959 6.174 -6.583 1.00 80.25 220 SER A CA 1
ATOM 1721 C C . SER A 1 220 ? 2.805 6.737 -5.163 1.00 80.25 220 SER A C 1
ATOM 1723 O O . SER A 1 220 ? 2.669 5.967 -4.210 1.00 80.25 220 SER A O 1
ATOM 1725 N N . LYS A 1 221 ? 2.745 8.069 -5.013 1.00 80.88 221 LYS A N 1
ATOM 1726 C CA . LYS A 1 221 ? 2.520 8.730 -3.719 1.00 80.88 221 LYS A CA 1
ATOM 1727 C C . LYS A 1 221 ? 1.094 8.537 -3.219 1.00 80.88 221 LYS A C 1
ATOM 1729 O O . LYS A 1 221 ? 0.909 8.222 -2.046 1.00 80.88 221 LYS A O 1
ATOM 1734 N N . PHE A 1 222 ? 0.095 8.687 -4.090 1.00 81.19 222 PHE A N 1
ATOM 1735 C CA . PHE A 1 222 ? -1.307 8.459 -3.722 1.00 81.19 222 PHE A CA 1
ATOM 1736 C C . PHE A 1 222 ? -1.536 7.032 -3.221 1.00 81.19 222 PHE A C 1
ATOM 1738 O O . PHE A 1 222 ? -2.160 6.843 -2.179 1.00 81.19 222 PHE A O 1
ATOM 1745 N N . ILE A 1 223 ? -0.976 6.043 -3.919 1.00 79.19 223 ILE A N 1
ATOM 1746 C CA . ILE A 1 223 ? -1.073 4.631 -3.533 1.00 79.19 223 ILE A CA 1
ATOM 1747 C C . ILE A 1 223 ? -0.380 4.383 -2.190 1.00 79.19 223 ILE A C 1
ATOM 1749 O O . ILE A 1 223 ? -0.926 3.699 -1.328 1.00 79.19 223 ILE A O 1
ATOM 1753 N N . TYR A 1 224 ? 0.801 4.967 -1.972 1.00 82.38 224 TYR A N 1
ATOM 1754 C CA . TYR A 1 224 ? 1.487 4.863 -0.686 1.00 82.38 224 TYR A CA 1
ATOM 1755 C C . TYR A 1 224 ? 0.646 5.437 0.470 1.00 82.38 224 TYR A C 1
ATOM 1757 O O . TYR A 1 224 ? 0.495 4.781 1.500 1.00 82.38 224 TYR A O 1
ATOM 1765 N N . VAL A 1 225 ? 0.043 6.621 0.294 1.00 83.94 225 VAL A N 1
ATOM 1766 C CA . VAL A 1 225 ? -0.820 7.247 1.316 1.00 83.94 225 VAL A CA 1
ATOM 1767 C C . VAL A 1 225 ? -2.053 6.400 1.606 1.00 83.94 225 VAL A C 1
ATOM 1769 O O . VAL A 1 225 ? -2.365 6.160 2.771 1.00 83.94 225 VAL A O 1
ATOM 1772 N N . GLU A 1 226 ? -2.745 5.936 0.566 1.00 82.12 226 GLU A N 1
ATOM 1773 C CA . GLU A 1 226 ? -3.933 5.089 0.701 1.00 82.12 226 GLU A CA 1
ATOM 1774 C C . GLU A 1 226 ? -3.626 3.826 1.515 1.00 82.12 226 GLU A C 1
ATOM 1776 O O . GLU A 1 226 ? -4.353 3.506 2.461 1.00 82.12 226 GLU A O 1
ATOM 1781 N N . ARG A 1 227 ? -2.492 3.175 1.236 1.00 78.56 227 ARG A N 1
ATOM 1782 C CA . ARG A 1 227 ? -2.048 1.993 1.982 1.00 78.56 227 ARG A CA 1
ATOM 1783 C C . ARG A 1 227 ? -1.631 2.300 3.410 1.00 78.56 227 ARG A C 1
ATOM 1785 O O . ARG A 1 227 ? -2.007 1.551 4.312 1.00 78.56 227 ARG A O 1
ATOM 1792 N N . HIS A 1 228 ? -0.892 3.386 3.637 1.00 82.25 228 HIS A N 1
ATOM 1793 C CA . HIS A 1 228 ? -0.513 3.802 4.988 1.00 82.25 228 HIS A CA 1
ATOM 1794 C C . HIS A 1 228 ? -1.756 4.030 5.848 1.00 82.25 228 HIS A C 1
ATOM 1796 O O . HIS A 1 228 ? -1.877 3.463 6.933 1.00 82.25 228 HIS A O 1
ATOM 1802 N N . ILE A 1 229 ? -2.730 4.782 5.327 1.00 84.69 229 ILE A N 1
ATOM 1803 C CA . ILE A 1 229 ? -4.001 5.043 6.009 1.00 84.69 229 ILE A CA 1
ATOM 1804 C C . ILE A 1 229 ? -4.758 3.737 6.257 1.00 84.69 229 ILE A C 1
ATOM 1806 O O . ILE A 1 229 ? -5.183 3.492 7.386 1.00 84.69 229 ILE A O 1
ATOM 1810 N N . ARG A 1 230 ? -4.892 2.866 5.247 1.00 82.62 230 ARG A N 1
ATOM 1811 C CA . ARG A 1 230 ? -5.564 1.566 5.404 1.00 82.62 230 ARG A CA 1
ATOM 1812 C C . ARG A 1 230 ? -4.918 0.725 6.506 1.00 82.62 230 ARG A C 1
ATOM 1814 O O . ARG A 1 230 ? -5.631 0.180 7.345 1.00 82.62 230 ARG A O 1
ATOM 1821 N N . SER A 1 231 ? -3.589 0.647 6.540 1.00 79.56 231 SER A N 1
ATOM 1822 C CA . SER A 1 231 ? -2.852 -0.099 7.566 1.00 79.56 231 SER A CA 1
ATOM 1823 C C . SER A 1 231 ? -3.101 0.468 8.968 1.00 79.56 231 SER A C 1
ATOM 1825 O O . SER A 1 231 ? -3.444 -0.279 9.887 1.00 79.56 231 SER A O 1
ATOM 1827 N N . GLN A 1 232 ? -3.037 1.796 9.124 1.00 82.56 232 GLN A N 1
ATOM 1828 C CA . GLN A 1 232 ? -3.316 2.471 10.395 1.00 82.56 232 GLN A CA 1
ATOM 1829 C C . GLN A 1 232 ? -4.759 2.245 10.871 1.00 82.56 232 GLN A C 1
ATOM 1831 O O . GLN A 1 232 ? -4.979 1.972 12.051 1.00 82.56 232 GLN A O 1
ATOM 1836 N N . ILE A 1 233 ? -5.738 2.302 9.961 1.00 86.25 233 ILE A N 1
ATOM 1837 C CA . ILE A 1 233 ? -7.149 2.029 10.268 1.00 86.25 233 ILE A CA 1
ATOM 1838 C C . ILE A 1 233 ? -7.342 0.569 10.682 1.00 86.25 233 ILE A C 1
ATOM 1840 O O . ILE A 1 233 ? -7.997 0.308 11.687 1.00 86.25 233 ILE A O 1
ATOM 1844 N N . ASN A 1 234 ? -6.746 -0.384 9.964 1.00 83.38 234 ASN A N 1
ATOM 1845 C CA . ASN A 1 234 ? -6.854 -1.804 10.298 1.00 83.38 234 ASN A CA 1
ATOM 1846 C C . ASN A 1 234 ? -6.239 -2.119 11.671 1.00 83.38 234 ASN A C 1
ATOM 1848 O O . ASN A 1 234 ? -6.818 -2.876 12.453 1.00 83.38 234 ASN A O 1
ATOM 1852 N N . GLN A 1 235 ? -5.091 -1.518 11.993 1.00 83.25 235 GLN A N 1
ATOM 1853 C CA . GLN A 1 235 ? -4.467 -1.639 13.313 1.00 83.25 235 GLN A CA 1
ATOM 1854 C C . GLN A 1 235 ? -5.336 -1.015 14.410 1.00 83.25 235 GLN A C 1
ATOM 1856 O O . GLN A 1 235 ? -5.554 -1.637 15.450 1.00 83.25 235 GLN A O 1
ATOM 1861 N N . LEU A 1 236 ? -5.873 0.185 14.173 1.00 85.75 236 LEU A N 1
ATOM 1862 C CA . LEU A 1 236 ? -6.796 0.848 15.092 1.00 85.75 236 LEU A CA 1
ATOM 1863 C C . LEU A 1 236 ? -8.042 -0.008 15.343 1.00 85.75 236 LEU A C 1
ATOM 1865 O O . LEU A 1 236 ? -8.409 -0.222 16.494 1.00 85.75 236 LEU A O 1
ATOM 1869 N N . TYR A 1 237 ? -8.655 -0.538 14.286 1.00 86.50 237 TYR A N 1
ATOM 1870 C CA . TYR A 1 237 ? -9.842 -1.382 14.376 1.00 86.50 237 TYR A CA 1
ATOM 1871 C C . TYR A 1 237 ? -9.590 -2.628 15.234 1.00 86.50 237 TYR A C 1
ATOM 1873 O O . TYR A 1 237 ? -10.346 -2.895 16.168 1.00 86.50 237 TYR A O 1
ATOM 1881 N N . ARG A 1 238 ? -8.482 -3.344 14.996 1.00 84.75 238 ARG A N 1
ATOM 1882 C CA . ARG A 1 238 ? -8.087 -4.500 15.821 1.00 84.75 238 ARG A CA 1
ATOM 1883 C C . ARG A 1 238 ? -7.869 -4.115 17.284 1.00 84.75 238 ARG A C 1
ATOM 1885 O O . ARG A 1 238 ? -8.349 -4.814 18.172 1.00 84.75 238 ARG A O 1
ATOM 1892 N N . ASN A 1 239 ? -7.188 -2.998 17.533 1.00 86.12 239 ASN A N 1
ATOM 1893 C CA . ASN A 1 239 ? -6.949 -2.511 18.890 1.00 86.12 239 ASN A CA 1
ATOM 1894 C C . ASN A 1 239 ? -8.257 -2.162 19.614 1.00 86.12 239 ASN A C 1
ATOM 1896 O O . ASN A 1 239 ? -8.418 -2.544 20.771 1.00 86.12 239 ASN A O 1
ATOM 1900 N N . ILE A 1 240 ? -9.198 -1.489 18.943 1.00 87.44 240 ILE A N 1
ATOM 1901 C CA . ILE A 1 240 ? -10.515 -1.159 19.506 1.00 87.44 240 ILE A CA 1
ATOM 1902 C C . ILE A 1 240 ? -11.289 -2.433 19.846 1.00 87.44 240 ILE A C 1
ATOM 1904 O O . ILE A 1 240 ? -11.811 -2.532 20.952 1.00 87.44 240 ILE A O 1
ATOM 1908 N N . LEU A 1 241 ? -11.330 -3.418 18.944 1.00 89.12 241 LEU A N 1
ATOM 1909 C CA . LEU A 1 241 ? -12.033 -4.680 19.193 1.00 89.12 241 LEU A CA 1
ATOM 1910 C C . LEU A 1 241 ? -11.478 -5.421 20.416 1.00 89.12 241 LEU A C 1
ATOM 1912 O O . LEU A 1 241 ? -12.242 -5.881 21.261 1.00 89.12 241 LEU A O 1
ATOM 1916 N N . ILE A 1 242 ? -10.151 -5.499 20.542 1.00 89.00 242 ILE A N 1
ATOM 1917 C CA . ILE A 1 242 ? -9.503 -6.138 21.695 1.00 89.00 242 ILE A CA 1
ATOM 1918 C C . ILE A 1 242 ? -9.805 -5.361 22.981 1.00 89.00 242 ILE A C 1
ATOM 1920 O O . ILE A 1 242 ? -10.138 -5.957 24.003 1.00 89.00 242 ILE A O 1
ATOM 1924 N N . GLN A 1 243 ? -9.722 -4.028 22.944 1.00 86.56 243 GLN A N 1
ATOM 1925 C CA . GLN A 1 243 ? -10.043 -3.194 24.103 1.00 86.56 243 GLN A CA 1
ATOM 1926 C C . GLN A 1 243 ? -11.507 -3.333 24.523 1.00 86.56 243 GLN A C 1
ATOM 1928 O O . GLN A 1 243 ? -11.777 -3.449 25.717 1.00 86.56 243 GLN A O 1
ATOM 1933 N N . GLN A 1 244 ? -12.438 -3.365 23.569 1.00 89.25 244 GLN A N 1
ATOM 1934 C CA . GLN A 1 244 ? -13.853 -3.586 23.842 1.00 89.25 244 GLN A CA 1
ATOM 1935 C C . GLN A 1 244 ? -14.076 -4.954 24.493 1.00 89.25 244 GLN A C 1
ATOM 1937 O O . GLN A 1 244 ? -14.720 -5.019 25.535 1.00 89.25 244 GLN A O 1
ATOM 1942 N N . CYS A 1 245 ? -13.485 -6.019 23.945 1.00 93.62 245 CYS A N 1
ATOM 1943 C CA . CYS A 1 245 ? -13.575 -7.363 24.518 1.00 93.62 245 CYS A CA 1
ATOM 1944 C C . CYS A 1 245 ? -13.052 -7.406 25.964 1.00 93.62 245 CYS A C 1
ATOM 1946 O O . CYS A 1 245 ? -13.710 -7.945 26.852 1.00 93.62 245 CYS A O 1
ATOM 1948 N N . ASN A 1 246 ? -11.892 -6.794 26.223 1.00 91.00 246 ASN A N 1
ATOM 1949 C CA . ASN A 1 246 ? -11.300 -6.750 27.561 1.00 91.00 246 ASN A CA 1
ATOM 1950 C C . ASN A 1 246 ? -12.171 -5.959 28.550 1.00 91.00 246 ASN A C 1
ATOM 1952 O O . ASN A 1 246 ? -12.337 -6.374 29.697 1.00 91.00 246 ASN A O 1
ATOM 1956 N N . LEU A 1 247 ? -12.742 -4.832 28.115 1.00 89.12 247 LEU A N 1
ATOM 1957 C CA . LEU A 1 247 ? -13.652 -4.031 28.935 1.00 89.12 247 LEU A CA 1
ATOM 1958 C C . LEU A 1 247 ? -14.950 -4.783 29.233 1.00 89.12 247 LEU A C 1
ATOM 1960 O O . LEU A 1 247 ? -15.384 -4.795 30.381 1.00 89.12 247 LEU A O 1
ATOM 1964 N N . GLU A 1 248 ? -15.547 -5.441 28.240 1.00 89.94 248 GLU A N 1
ATOM 1965 C CA . GLU A 1 248 ? -16.746 -6.261 28.432 1.00 89.94 248 GLU A CA 1
ATOM 1966 C C . GLU A 1 248 ? -16.478 -7.412 29.409 1.00 89.94 248 GLU A C 1
ATOM 1968 O O . GLU A 1 248 ? -17.267 -7.632 30.328 1.00 89.94 248 GLU A O 1
ATOM 1973 N N . GLN A 1 249 ? -15.331 -8.086 29.295 1.00 92.75 249 GLN A N 1
ATOM 1974 C CA . GLN A 1 249 ? -14.931 -9.139 30.227 1.00 92.75 249 GLN A CA 1
ATOM 1975 C C . GLN A 1 249 ? -14.789 -8.616 31.665 1.00 92.75 249 GLN A C 1
ATOM 1977 O O . GLN A 1 249 ? -15.319 -9.224 32.596 1.00 92.75 249 GLN A O 1
ATOM 1982 N N . GLN A 1 250 ? -14.119 -7.476 31.860 1.00 90.50 250 GLN A N 1
ATOM 1983 C CA . GLN A 1 250 ? -13.984 -6.846 33.178 1.00 90.50 250 GLN A CA 1
ATOM 1984 C C . GLN A 1 250 ? -15.336 -6.381 33.734 1.00 90.50 250 GLN A C 1
ATOM 1986 O O . GLN A 1 250 ? -15.615 -6.556 34.920 1.00 90.50 250 GLN A O 1
ATOM 1991 N N . MET A 1 251 ? -16.206 -5.820 32.889 1.00 88.50 251 MET A N 1
ATOM 1992 C CA . MET A 1 251 ? -17.563 -5.436 33.281 1.00 88.50 251 MET A CA 1
ATOM 1993 C C . MET A 1 251 ? -18.381 -6.644 33.736 1.00 88.50 251 MET A C 1
ATOM 1995 O O . MET A 1 251 ? -19.058 -6.557 34.758 1.00 88.50 251 MET A O 1
ATOM 1999 N N . LEU A 1 252 ? -18.295 -7.773 33.027 1.00 89.56 252 LEU A N 1
ATOM 2000 C CA . LEU A 1 252 ? -18.972 -9.011 33.412 1.00 89.56 252 LEU A CA 1
ATOM 2001 C C . LEU A 1 252 ? -18.433 -9.568 34.734 1.00 89.56 252 LEU A C 1
ATOM 2003 O O . LEU A 1 252 ? -19.227 -9.935 35.595 1.00 89.56 252 LEU A O 1
ATOM 2007 N N . GLN A 1 253 ? -17.114 -9.572 34.946 1.00 90.12 253 GLN A N 1
ATOM 2008 C CA . GLN A 1 253 ? -16.515 -9.991 36.221 1.00 90.12 253 GLN A CA 1
ATOM 2009 C C . GLN A 1 253 ? -16.978 -9.113 37.392 1.00 90.12 253 GLN A C 1
ATOM 2011 O O . GLN A 1 253 ? -17.385 -9.629 38.433 1.00 90.12 253 GLN A O 1
ATOM 2016 N N . ASN A 1 254 ? -16.996 -7.791 37.206 1.00 89.50 254 ASN A N 1
ATOM 2017 C CA . ASN A 1 254 ? -17.505 -6.856 38.210 1.00 89.50 254 ASN A CA 1
ATOM 2018 C C . ASN A 1 254 ? -19.004 -7.066 38.476 1.00 89.50 254 ASN A C 1
ATOM 2020 O O . ASN A 1 254 ? -19.440 -7.045 39.626 1.00 89.50 254 ASN A O 1
ATOM 2024 N N . ALA A 1 255 ? -19.801 -7.310 37.431 1.00 88.38 255 ALA A N 1
ATOM 2025 C CA . ALA A 1 255 ? -21.225 -7.602 37.566 1.00 88.38 255 ALA A CA 1
ATOM 2026 C C . ALA A 1 255 ? -21.467 -8.912 38.338 1.00 88.38 255 ALA A C 1
ATOM 2028 O O . ALA A 1 255 ? -22.312 -8.950 39.233 1.00 88.38 255 ALA A O 1
ATOM 2029 N N . LEU A 1 256 ? -20.688 -9.960 38.056 1.00 88.25 256 LEU A N 1
ATOM 2030 C CA . LEU A 1 256 ? -20.736 -11.223 38.796 1.00 88.25 256 LEU A CA 1
ATOM 2031 C C . LEU A 1 256 ? -20.372 -11.025 40.272 1.00 88.25 256 LEU A C 1
ATOM 2033 O O . LEU A 1 256 ? -21.052 -11.576 41.134 1.00 88.25 256 LEU A O 1
ATOM 2037 N N . ALA A 1 257 ? -19.392 -10.177 40.594 1.00 88.88 257 ALA A N 1
ATOM 2038 C CA . ALA A 1 257 ? -19.083 -9.846 41.986 1.00 88.88 257 ALA A CA 1
ATOM 2039 C C . ALA A 1 257 ? -20.276 -9.173 42.702 1.00 88.88 257 ALA A C 1
ATOM 2041 O O . ALA A 1 257 ? -20.624 -9.564 43.818 1.00 88.88 257 ALA A O 1
ATOM 2042 N N . ILE A 1 258 ? -20.962 -8.229 42.039 1.00 89.62 258 ILE A N 1
ATOM 2043 C CA . ILE A 1 258 ? -22.160 -7.545 42.572 1.00 89.62 258 ILE A CA 1
ATOM 2044 C C . ILE A 1 258 ? -23.317 -8.526 42.797 1.00 89.62 258 ILE A C 1
ATOM 2046 O O . ILE A 1 258 ? -24.094 -8.358 43.739 1.00 89.62 258 ILE A O 1
ATOM 2050 N N . SER A 1 259 ? -23.431 -9.562 41.964 1.00 90.12 259 SER A N 1
ATOM 2051 C CA . SER A 1 259 ? -24.546 -10.511 42.015 1.00 90.12 259 SER A CA 1
ATOM 2052 C C . SER A 1 259 ? -24.688 -11.241 43.356 1.00 90.12 259 SER A C 1
ATOM 2054 O O . SER A 1 259 ? -25.806 -11.546 43.767 1.00 90.12 259 SER A O 1
ATOM 2056 N N . THR A 1 260 ? -23.576 -11.446 44.069 1.00 87.38 260 THR A N 1
ATOM 2057 C CA . THR A 1 260 ? -23.552 -12.124 45.373 1.00 87.38 260 THR A CA 1
ATOM 2058 C C . THR A 1 260 ? -24.138 -11.266 46.495 1.00 87.38 260 THR A C 1
ATOM 2060 O O . THR A 1 260 ? -24.809 -11.784 47.383 1.00 87.38 260 THR A O 1
ATOM 2063 N N . GLN A 1 261 ? -23.921 -9.947 46.448 1.00 90.00 261 GLN A N 1
ATOM 2064 C CA . GLN A 1 261 ? -24.370 -9.012 47.485 1.00 90.00 261 GLN A CA 1
ATOM 2065 C C . GLN A 1 261 ? -25.727 -8.382 47.159 1.00 90.00 261 GLN A C 1
ATOM 2067 O O . GLN A 1 261 ? -26.520 -8.102 48.056 1.00 90.00 261 GLN A O 1
ATOM 2072 N N . ALA A 1 262 ? -25.998 -8.134 45.877 1.00 91.44 262 ALA A N 1
ATOM 2073 C CA . ALA A 1 262 ? -27.186 -7.426 45.421 1.00 91.44 262 ALA A CA 1
ATOM 2074 C C . ALA A 1 262 ? -27.683 -7.983 44.073 1.00 91.44 262 ALA A C 1
ATOM 2076 O O . ALA A 1 262 ? -27.536 -7.330 43.031 1.00 91.44 262 ALA A O 1
ATOM 2077 N N . PRO A 1 263 ? -28.336 -9.160 44.064 1.00 92.00 263 PRO A N 1
ATOM 2078 C CA . PRO A 1 263 ? -28.747 -9.825 42.827 1.00 92.00 263 PRO A CA 1
ATOM 2079 C C . PRO A 1 263 ? -29.722 -8.968 42.004 1.00 92.00 263 PRO A C 1
ATOM 2081 O O . PRO A 1 263 ? -29.597 -8.866 40.787 1.00 92.00 263 PRO A O 1
ATOM 2084 N N . ASN A 1 264 ? -30.642 -8.249 42.649 1.00 90.88 264 ASN A N 1
ATOM 2085 C CA . ASN A 1 264 ? -31.600 -7.387 41.944 1.00 90.88 264 ASN A CA 1
ATOM 2086 C C . ASN A 1 264 ? -30.927 -6.216 41.213 1.00 90.88 264 ASN A C 1
ATOM 2088 O O . ASN A 1 264 ? -31.388 -5.805 40.151 1.00 90.88 264 ASN A O 1
ATOM 2092 N N . ILE A 1 265 ? -29.832 -5.688 41.767 1.00 91.06 265 ILE A N 1
ATOM 2093 C CA . ILE A 1 265 ? -29.043 -4.631 41.126 1.00 91.06 265 ILE A CA 1
ATOM 2094 C C . ILE A 1 265 ? -28.294 -5.216 39.926 1.00 91.06 265 ILE A C 1
ATOM 2096 O O . ILE A 1 265 ? -28.327 -4.633 38.845 1.00 91.06 265 ILE A O 1
ATOM 2100 N N . PHE A 1 266 ? -27.699 -6.402 40.085 1.00 92.75 266 PHE A N 1
ATOM 2101 C CA . PHE A 1 266 ? -27.093 -7.147 38.980 1.00 92.75 266 PHE A CA 1
ATOM 2102 C C . PHE A 1 266 ? -28.079 -7.367 37.821 1.00 92.75 266 PHE A C 1
ATOM 2104 O O . PHE A 1 266 ? -27.747 -7.049 36.681 1.00 92.75 266 PHE A O 1
ATOM 2111 N N . ALA A 1 267 ? -29.306 -7.821 38.103 1.00 92.88 267 ALA A N 1
ATOM 2112 C CA . ALA A 1 267 ? -30.340 -8.012 37.084 1.00 92.88 267 ALA A CA 1
ATOM 2113 C C . ALA A 1 267 ? -30.660 -6.709 36.337 1.00 92.88 267 ALA A C 1
ATOM 2115 O O . ALA A 1 267 ? -30.751 -6.702 35.111 1.00 92.88 267 ALA A O 1
ATOM 2116 N N . CYS A 1 268 ? -30.777 -5.598 37.069 1.00 90.94 268 CYS A N 1
ATOM 2117 C CA . CYS A 1 268 ? -31.033 -4.281 36.494 1.00 90.94 268 CYS A CA 1
ATOM 2118 C C . CYS A 1 268 ? -29.896 -3.814 35.567 1.00 90.94 268 CYS A C 1
ATOM 2120 O O . CYS A 1 268 ? -30.162 -3.284 34.488 1.00 90.94 268 CYS A O 1
ATOM 2122 N N . TYR A 1 269 ? -28.633 -4.026 35.954 1.00 89.56 269 TYR A N 1
ATOM 2123 C CA . TYR A 1 269 ? -27.478 -3.670 35.122 1.00 89.56 269 TYR A CA 1
ATOM 2124 C C . TYR A 1 269 ? -27.350 -4.564 33.889 1.00 89.56 269 TYR A C 1
ATOM 2126 O O . TYR A 1 269 ? -27.176 -4.053 32.782 1.00 89.56 269 TYR A O 1
ATOM 2134 N N . LEU A 1 270 ? -27.473 -5.882 34.060 1.00 90.94 270 LEU A N 1
ATOM 2135 C CA . LEU A 1 270 ? -27.346 -6.847 32.968 1.00 90.94 270 LEU A CA 1
ATOM 2136 C C . LEU A 1 270 ? -28.446 -6.657 31.912 1.00 90.94 270 LEU A C 1
ATOM 2138 O O . LEU A 1 270 ? -28.164 -6.682 30.716 1.00 90.94 270 LEU A O 1
ATOM 2142 N N . MET A 1 271 ? -29.682 -6.399 32.349 1.00 91.56 271 MET A N 1
ATOM 2143 C CA . MET A 1 271 ? -30.831 -6.172 31.464 1.00 91.56 271 MET A CA 1
ATOM 2144 C C . MET A 1 271 ? -30.966 -4.718 30.986 1.00 91.56 271 MET A C 1
ATOM 2146 O O . MET A 1 271 ? -31.904 -4.406 30.253 1.00 91.56 271 MET A O 1
ATOM 2150 N N . LYS A 1 272 ? -30.033 -3.830 31.366 1.00 90.12 272 LYS A N 1
ATOM 2151 C CA . LYS A 1 272 ? -30.007 -2.399 31.005 1.00 90.12 272 LYS A CA 1
ATOM 2152 C C . LYS A 1 272 ? -31.277 -1.627 31.402 1.00 90.12 272 LYS A C 1
ATOM 2154 O O . LYS A 1 272 ? -31.672 -0.689 30.711 1.00 90.12 272 LYS A O 1
ATOM 2159 N N . GLY A 1 273 ? -31.916 -1.996 32.511 1.00 89.00 273 GLY A N 1
ATOM 2160 C CA . GLY A 1 273 ? -33.104 -1.304 33.009 1.00 89.00 273 GLY A CA 1
ATOM 2161 C C . GLY A 1 273 ? -33.799 -1.996 34.188 1.00 89.00 273 GLY A C 1
ATOM 2162 O O . GLY A 1 273 ? -33.529 -3.167 34.468 1.00 89.00 273 GLY A O 1
ATOM 2163 N N . PRO A 1 274 ? -34.702 -1.282 34.888 1.00 89.19 274 PRO A N 1
ATOM 2164 C CA . PRO A 1 274 ? -35.476 -1.833 35.998 1.00 89.19 274 PRO A CA 1
ATOM 2165 C C . PRO A 1 274 ? -36.537 -2.837 35.518 1.00 89.19 274 PRO A C 1
ATOM 2167 O O . PRO A 1 274 ? -36.796 -2.983 34.324 1.00 89.19 274 PRO A O 1
ATOM 2170 N N . GLY A 1 275 ? -37.194 -3.513 36.465 1.00 89.50 275 GLY A N 1
ATOM 2171 C CA . GLY A 1 275 ? -38.246 -4.495 36.162 1.00 89.50 275 GLY A CA 1
ATOM 2172 C C . GLY A 1 275 ? -37.748 -5.934 36.024 1.00 89.50 275 GLY A C 1
ATOM 2173 O O . GLY A 1 275 ? -38.490 -6.794 35.554 1.00 89.50 275 GLY A O 1
ATOM 2174 N N . TYR A 1 276 ? -36.523 -6.206 36.466 1.00 92.81 276 TYR A N 1
ATOM 2175 C CA . TYR A 1 276 ? -35.982 -7.553 36.601 1.00 92.81 276 TYR A CA 1
ATOM 2176 C C . TYR A 1 276 ? -35.516 -7.782 38.035 1.00 92.81 276 TYR A C 1
ATOM 2178 O O . TYR A 1 276 ? -34.967 -6.892 38.686 1.00 92.81 276 TYR A O 1
ATOM 2186 N N . MET A 1 277 ? -35.748 -8.989 38.522 1.00 91.88 277 MET A N 1
ATOM 2187 C CA . MET A 1 277 ? -35.274 -9.495 39.801 1.00 91.88 277 MET A CA 1
ATOM 2188 C C . MET A 1 277 ? -34.322 -10.651 39.518 1.00 91.88 277 MET A C 1
ATOM 2190 O O . MET A 1 277 ? -34.506 -11.358 38.530 1.00 91.88 277 MET A O 1
ATOM 2194 N N . ALA A 1 278 ? -33.327 -10.866 40.371 1.00 93.12 278 ALA A N 1
ATOM 2195 C CA . ALA A 1 278 ? -32.514 -12.070 40.286 1.00 93.12 278 ALA A CA 1
ATOM 2196 C C . ALA A 1 278 ? -32.574 -12.863 41.584 1.00 93.12 278 ALA A C 1
ATOM 2198 O O . ALA A 1 278 ? -32.577 -12.302 42.679 1.00 93.12 278 ALA A O 1
ATOM 2199 N N . LEU A 1 279 ? -32.596 -14.182 41.430 1.00 91.88 279 LEU A N 1
ATOM 2200 C CA . LEU A 1 279 ? -32.532 -15.149 42.509 1.00 91.88 279 LEU A CA 1
ATOM 2201 C C . LEU A 1 279 ? -31.268 -15.988 42.331 1.00 91.88 279 LEU A C 1
ATOM 2203 O O . LEU A 1 279 ? -31.133 -16.703 41.339 1.00 91.88 279 LEU A O 1
ATOM 2207 N N . LEU A 1 280 ? -30.349 -15.886 43.287 1.00 91.50 280 LEU A N 1
ATOM 2208 C CA . LEU A 1 280 ? -29.159 -16.728 43.343 1.00 91.50 280 LEU A CA 1
ATOM 2209 C C . LEU A 1 280 ? -29.547 -18.121 43.864 1.00 91.50 280 LEU A C 1
ATOM 2211 O O . LEU A 1 280 ? -30.149 -18.235 44.931 1.00 91.50 280 LEU A O 1
ATOM 2215 N N . ALA A 1 281 ? -29.197 -19.163 43.114 1.00 91.50 281 ALA A N 1
ATOM 2216 C CA . ALA A 1 281 ? -29.440 -20.563 43.437 1.00 91.50 281 ALA A CA 1
ATOM 2217 C C . ALA A 1 281 ? -28.159 -21.377 43.186 1.00 91.50 281 ALA A C 1
ATOM 2219 O O . ALA A 1 281 ? -27.894 -21.834 42.074 1.00 91.50 281 ALA A O 1
ATOM 2220 N N . GLY A 1 282 ? -27.340 -21.537 44.230 1.00 88.62 282 GLY A N 1
ATOM 2221 C CA . GLY A 1 282 ? -26.015 -22.149 44.104 1.00 88.62 282 GLY A CA 1
ATOM 2222 C C . GLY A 1 282 ? -25.104 -21.315 43.199 1.00 88.62 282 GLY A C 1
ATOM 2223 O O . GLY A 1 282 ? -24.944 -20.119 43.424 1.00 88.62 282 GLY A O 1
ATOM 2224 N N . GLU A 1 283 ? -24.536 -21.942 42.167 1.00 89.44 283 GLU A N 1
ATOM 2225 C CA . GLU A 1 283 ? -23.673 -21.287 41.168 1.00 89.44 283 GLU A CA 1
ATOM 2226 C C . GLU A 1 283 ? -24.453 -20.623 40.017 1.00 89.44 283 GLU A C 1
ATOM 2228 O O . GLU A 1 283 ? -23.855 -20.044 39.110 1.00 89.44 283 GLU A O 1
ATOM 2233 N N . VAL A 1 284 ? -25.789 -20.692 40.028 1.00 91.50 284 VAL A N 1
ATOM 2234 C CA . VAL A 1 284 ? -26.646 -20.167 38.956 1.00 91.50 284 VAL A CA 1
ATOM 2235 C C . VAL A 1 284 ? -27.493 -19.001 39.465 1.00 91.50 284 VAL A C 1
ATOM 2237 O O . VAL A 1 284 ? -27.925 -18.972 40.616 1.00 91.50 284 VAL A O 1
ATOM 2240 N N . ILE A 1 285 ? -27.759 -18.027 38.591 1.00 92.38 285 ILE A N 1
ATOM 2241 C CA . ILE A 1 285 ? -28.645 -16.893 38.870 1.00 92.38 285 ILE A CA 1
ATOM 2242 C C . ILE A 1 285 ? -29.852 -16.960 37.939 1.00 92.38 285 ILE A C 1
ATOM 2244 O O . ILE A 1 285 ? -29.715 -16.901 36.718 1.00 92.38 285 ILE A O 1
ATOM 2248 N N . HIS A 1 286 ? -31.048 -17.022 38.515 1.00 93.75 286 HIS A N 1
ATOM 2249 C CA . HIS A 1 286 ? -32.299 -16.949 37.770 1.00 93.75 286 HIS A CA 1
ATOM 2250 C C . HIS A 1 286 ? -32.765 -15.502 37.660 1.00 93.75 286 HIS A C 1
ATOM 2252 O O . HIS A 1 286 ? -33.019 -14.857 38.676 1.00 93.75 286 HIS A O 1
ATOM 2258 N N . ILE A 1 287 ? -32.913 -15.000 36.434 1.00 93.69 287 ILE A N 1
ATOM 2259 C CA . ILE A 1 287 ? -33.460 -13.665 36.169 1.00 93.69 287 ILE A CA 1
ATOM 2260 C C . ILE A 1 287 ? -34.962 -13.786 35.924 1.00 93.69 287 ILE A C 1
ATOM 2262 O O . ILE A 1 287 ? -35.410 -14.526 35.052 1.00 93.69 287 ILE A O 1
ATOM 2266 N N . ILE A 1 288 ? -35.742 -13.032 36.690 1.00 93.12 288 ILE A N 1
ATOM 2267 C CA . ILE A 1 288 ? -37.201 -13.035 36.675 1.00 93.12 288 ILE A CA 1
ATOM 2268 C C . ILE A 1 288 ? -37.672 -11.654 36.225 1.00 93.12 288 ILE A C 1
ATOM 2270 O O . ILE A 1 288 ? -37.303 -10.639 36.813 1.00 93.12 288 ILE A O 1
ATOM 2274 N N . LYS A 1 289 ? -38.510 -11.602 35.187 1.00 93.62 289 LYS A N 1
ATOM 2275 C CA . LYS A 1 289 ? -39.133 -10.357 34.724 1.00 93.62 289 LYS A CA 1
ATOM 2276 C C . LYS A 1 289 ? -40.330 -10.004 35.612 1.00 93.62 289 LYS A C 1
ATOM 2278 O O . LYS A 1 289 ? -41.258 -10.797 35.753 1.00 93.62 289 LYS A O 1
ATOM 2283 N N . CYS A 1 290 ? -40.317 -8.809 36.187 1.00 91.56 290 CYS A N 1
ATOM 2284 C CA . CYS A 1 290 ? -41.392 -8.291 37.026 1.00 91.56 290 CYS A CA 1
ATOM 2285 C C . CYS A 1 290 ? -42.580 -7.814 36.179 1.00 91.56 290 CYS A C 1
ATOM 2287 O O . CYS A 1 290 ? -42.416 -7.293 35.074 1.00 91.56 290 CYS A O 1
ATOM 2289 N N . VAL A 1 291 ? -43.787 -7.934 36.733 1.00 93.25 291 VAL A N 1
ATOM 2290 C CA . VAL A 1 291 ? -45.000 -7.349 36.146 1.00 93.25 291 VAL A CA 1
ATOM 2291 C C . VAL A 1 291 ? -45.100 -5.882 36.587 1.00 93.25 291 VAL A C 1
ATOM 2293 O O . VAL A 1 291 ? -45.058 -5.626 37.794 1.00 93.25 291 VAL A O 1
ATOM 2296 N N . PRO A 1 292 ? -45.223 -4.917 35.657 1.00 92.88 292 PRO A N 1
ATOM 2297 C CA . PRO A 1 292 ? -45.358 -3.506 36.002 1.00 92.88 292 PRO A CA 1
ATOM 2298 C C . PRO A 1 292 ? -46.713 -3.243 36.660 1.00 92.88 292 PRO A C 1
ATOM 2300 O O . PRO A 1 292 ? -47.734 -3.806 36.265 1.00 92.88 292 PRO A O 1
ATOM 2303 N N . VAL A 1 293 ? -46.721 -2.392 37.683 1.00 92.69 293 VAL A N 1
ATOM 2304 C CA . VAL A 1 293 ? -47.923 -2.069 38.457 1.00 92.69 293 VAL A CA 1
ATOM 2305 C C . VAL A 1 293 ? -47.927 -0.593 38.827 1.00 92.69 293 VAL A C 1
ATOM 2307 O O . VAL A 1 293 ? -46.891 -0.031 39.174 1.00 92.69 293 VAL A O 1
ATOM 2310 N N . GLU A 1 294 ? -49.100 0.028 38.781 1.00 91.44 294 GLU A N 1
ATOM 2311 C CA . GLU A 1 294 ? -49.266 1.425 39.172 1.00 91.44 294 GLU A CA 1
ATOM 2312 C C . GLU A 1 294 ? -49.378 1.564 40.693 1.00 91.44 294 GLU A C 1
ATOM 2314 O O . GLU A 1 294 ? -50.058 0.781 41.369 1.00 91.44 294 GLU A O 1
ATOM 2319 N N . VAL A 1 295 ? -48.704 2.576 41.235 1.00 92.25 295 VAL A N 1
ATOM 2320 C CA . VAL A 1 295 ? -48.670 2.880 42.668 1.00 92.25 295 VAL A CA 1
ATOM 2321 C C . VAL A 1 295 ? -48.722 4.387 42.893 1.00 92.25 295 VAL A C 1
ATOM 2323 O O . VAL A 1 295 ? -48.305 5.165 42.039 1.00 92.25 295 VAL A O 1
ATOM 2326 N N . LYS A 1 296 ? -49.222 4.808 44.058 1.00 90.94 296 LYS A N 1
ATOM 2327 C CA . LYS A 1 296 ? -49.240 6.221 44.466 1.00 90.94 296 LYS A CA 1
ATOM 2328 C C . LYS A 1 296 ? -48.220 6.454 45.572 1.00 90.94 296 LYS A C 1
ATOM 2330 O O . LYS A 1 296 ? -48.162 5.664 46.509 1.00 90.94 296 LYS A O 1
ATOM 2335 N N . VAL A 1 297 ? -47.442 7.531 45.485 1.00 89.00 297 VAL A N 1
ATOM 2336 C CA . VAL A 1 297 ? -46.472 7.895 46.530 1.00 89.00 297 VAL A CA 1
ATOM 2337 C C . VAL A 1 297 ? -47.207 8.195 47.836 1.00 89.00 297 VAL A C 1
ATOM 2339 O O . VAL A 1 297 ? -48.161 8.975 47.855 1.00 89.00 297 VAL A O 1
ATOM 2342 N N . LEU A 1 298 ? -46.768 7.560 48.921 1.00 88.19 298 LEU A N 1
ATOM 2343 C CA . LEU A 1 298 ? -47.300 7.774 50.260 1.00 88.19 298 LEU A CA 1
ATOM 2344 C C . LEU A 1 298 ? -46.365 8.691 51.044 1.00 88.19 298 LEU A C 1
ATOM 2346 O O . LEU A 1 298 ? -45.161 8.468 51.106 1.00 88.19 298 LEU A O 1
ATOM 2350 N N . HIS A 1 299 ? -46.947 9.690 51.699 1.00 83.75 299 HIS A N 1
ATOM 2351 C CA . HIS A 1 299 ? -46.218 10.595 52.574 1.00 83.75 299 HIS A CA 1
ATOM 2352 C C . HIS A 1 299 ? -46.287 10.091 54.013 1.00 83.75 299 HIS A C 1
ATOM 2354 O O . HIS A 1 299 ? -47.369 9.990 54.593 1.00 83.75 299 HIS A O 1
ATOM 2360 N N . THR A 1 300 ? -45.128 9.780 54.585 1.00 85.06 300 THR A N 1
ATOM 2361 C CA . THR A 1 300 ? -44.979 9.319 55.968 1.00 85.06 300 THR A CA 1
ATOM 2362 C C . THR A 1 300 ? -44.191 10.335 56.789 1.00 85.06 300 THR A C 1
ATOM 2364 O O . THR A 1 300 ? -43.360 11.070 56.261 1.00 85.06 300 THR A O 1
ATOM 2367 N N . LYS A 1 301 ? -44.451 10.390 58.102 1.00 86.00 301 LYS A N 1
ATOM 2368 C CA . LYS A 1 301 ? -43.660 11.222 59.031 1.00 86.00 301 LYS A CA 1
ATOM 2369 C C . LYS A 1 301 ? -42.260 10.650 59.267 1.00 86.00 301 LYS A C 1
ATOM 2371 O O . LYS A 1 301 ? -41.338 11.393 59.582 1.00 86.00 301 LYS A O 1
ATOM 2376 N N . GLU A 1 302 ? -42.129 9.337 59.129 1.00 88.38 302 GLU A N 1
ATOM 2377 C CA . GLU A 1 302 ? -40.876 8.600 59.250 1.00 88.38 302 GLU A CA 1
ATOM 2378 C C . GLU A 1 302 ? -40.169 8.498 57.897 1.00 88.38 302 GLU A C 1
ATOM 2380 O O . GLU A 1 302 ? -40.829 8.455 56.852 1.00 88.38 302 GLU A O 1
ATOM 2385 N N . CYS A 1 303 ? -38.837 8.422 57.930 1.00 88.06 303 CYS A N 1
ATOM 2386 C CA . CYS A 1 303 ? -38.003 8.274 56.744 1.00 88.06 303 CYS A CA 1
ATOM 2387 C C . CYS A 1 303 ? -37.610 6.815 56.518 1.00 88.06 303 CYS A C 1
ATOM 2389 O O . CYS A 1 303 ? -37.350 6.062 57.458 1.00 88.06 303 CYS A O 1
ATOM 2391 N N . TYR A 1 304 ? -37.554 6.435 55.246 1.00 89.94 304 TYR A N 1
ATOM 2392 C CA . TYR A 1 304 ? -37.226 5.087 54.806 1.00 89.94 304 TYR A CA 1
ATOM 2393 C C . TYR A 1 304 ? -36.164 5.138 53.708 1.00 89.94 304 TYR A C 1
ATOM 2395 O O . TYR A 1 304 ? -36.097 6.088 52.921 1.00 89.94 304 TYR A O 1
ATOM 2403 N N . ASN A 1 305 ? -35.348 4.086 53.626 1.00 89.31 305 ASN A N 1
ATOM 2404 C CA . ASN A 1 305 ? -34.390 3.934 52.530 1.00 89.31 305 ASN A CA 1
ATOM 2405 C C . ASN A 1 305 ? -35.068 3.666 51.186 1.00 89.31 305 ASN A C 1
ATOM 2407 O O . ASN A 1 305 ? -34.507 4.017 50.154 1.00 89.31 305 ASN A O 1
ATOM 2411 N N . GLN A 1 306 ? -36.246 3.042 51.205 1.00 92.19 306 GLN A N 1
ATOM 2412 C CA . GLN A 1 306 ? -37.101 2.766 50.053 1.00 92.19 306 GLN A CA 1
ATOM 2413 C C . GLN A 1 306 ? -38.278 3.749 50.022 1.00 92.19 306 GLN A C 1
ATOM 2415 O O . GLN A 1 306 ? -38.706 4.234 51.066 1.00 92.19 306 GLN A O 1
ATOM 2420 N N . LEU A 1 307 ? -38.826 4.018 48.838 1.00 91.31 307 LEU A N 1
ATOM 2421 C CA . LEU A 1 307 ? -39.916 4.974 48.643 1.00 91.31 307 LEU A CA 1
ATOM 2422 C C . LEU A 1 307 ? -41.252 4.376 49.118 1.00 91.31 307 LEU A C 1
ATOM 2424 O O . LEU A 1 307 ? -41.708 3.401 48.515 1.00 91.31 307 LEU A O 1
ATOM 2428 N N . PRO A 1 308 ? -41.920 4.930 50.147 1.00 92.75 308 PRO A N 1
ATOM 2429 C CA . PRO A 1 308 ? -43.225 4.441 50.578 1.00 92.75 308 PRO A CA 1
ATOM 2430 C C . PRO A 1 308 ? -44.292 4.724 49.517 1.00 92.75 308 PRO A C 1
ATOM 2432 O O . PRO A 1 308 ? -44.425 5.842 49.014 1.00 92.75 308 PRO A O 1
ATOM 2435 N N . VAL A 1 309 ? -45.080 3.710 49.178 1.00 93.62 309 VAL A N 1
ATOM 2436 C CA . VAL A 1 309 ? -46.147 3.792 48.178 1.00 93.62 309 VAL A CA 1
ATOM 2437 C C . VAL A 1 309 ? -47.399 3.050 48.644 1.00 93.62 309 VAL A C 1
ATOM 2439 O O . VAL A 1 309 ? -47.338 2.130 49.457 1.00 93.62 309 VAL A O 1
ATOM 2442 N N . ILE A 1 310 ? -48.557 3.432 48.113 1.00 94.56 310 ILE A N 1
ATOM 2443 C CA . ILE A 1 310 ? -49.835 2.748 48.315 1.00 94.56 310 I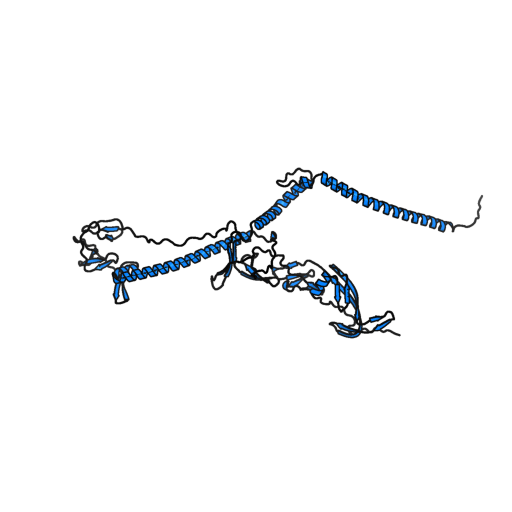LE A CA 1
ATOM 2444 C C . ILE A 1 310 ? -50.261 2.042 47.035 1.00 94.56 310 ILE A C 1
ATOM 2446 O O . ILE A 1 310 ? -50.259 2.620 45.944 1.00 94.56 310 ILE A O 1
ATOM 2450 N N . ARG A 1 311 ? -50.705 0.795 47.205 1.00 93.12 311 ARG A N 1
ATOM 2451 C CA . ARG A 1 311 ? -51.352 -0.015 46.175 1.00 93.12 311 ARG A CA 1
ATOM 2452 C C . ARG A 1 311 ? -52.537 -0.755 46.785 1.00 93.12 311 ARG A C 1
ATOM 2454 O O . ARG A 1 311 ? -52.362 -1.480 47.758 1.00 93.12 311 ARG A O 1
ATOM 2461 N N . ALA A 1 312 ? -53.729 -0.589 46.208 1.00 89.31 312 ALA A N 1
ATOM 2462 C CA . ALA A 1 312 ? -54.958 -1.246 46.674 1.00 89.31 312 ALA A CA 1
ATOM 2463 C C . ALA A 1 312 ? -55.170 -1.126 48.204 1.00 89.31 312 ALA A C 1
ATOM 2465 O O . ALA A 1 312 ? -55.379 -2.124 48.892 1.00 89.31 312 ALA A O 1
ATOM 2466 N N . ASN A 1 313 ? -55.042 0.096 48.743 1.00 91.88 313 ASN A N 1
ATOM 2467 C CA . ASN A 1 313 ? -55.131 0.424 50.178 1.00 91.88 313 ASN A CA 1
ATOM 2468 C C . ASN A 1 313 ? -54.138 -0.305 51.103 1.00 91.88 313 ASN A C 1
ATOM 2470 O O . ASN A 1 313 ? -54.293 -0.272 52.320 1.00 91.88 313 ASN A O 1
ATOM 2474 N N . ARG A 1 314 ? -53.094 -0.933 50.553 1.00 93.56 314 ARG A N 1
ATOM 2475 C CA . ARG A 1 314 ? -51.981 -1.504 51.317 1.00 93.56 314 ARG A CA 1
ATOM 2476 C C . ARG A 1 314 ? -50.709 -0.708 51.062 1.00 93.56 314 ARG A C 1
ATOM 2478 O O . ARG A 1 314 ? -50.483 -0.219 49.953 1.00 93.56 314 ARG A O 1
ATOM 2485 N N . THR A 1 315 ? -49.894 -0.580 52.100 1.00 93.19 315 THR A N 1
ATOM 2486 C CA . THR A 1 315 ? -48.599 0.093 52.038 1.00 93.19 315 THR A CA 1
ATOM 2487 C C . THR A 1 315 ? -47.533 -0.867 51.517 1.00 93.19 315 THR A C 1
ATOM 2489 O O . THR A 1 315 ? -47.484 -2.040 51.883 1.00 93.19 315 THR A O 1
ATOM 2492 N N . PHE A 1 316 ? -46.694 -0.363 50.623 1.00 95.25 316 PHE A N 1
ATOM 2493 C CA . PHE A 1 316 ? -45.542 -1.049 50.054 1.00 95.25 316 PHE A CA 1
ATOM 2494 C C . PHE A 1 316 ? -44.370 -0.071 49.983 1.00 95.25 316 PHE A C 1
ATOM 2496 O O . PHE A 1 316 ? -44.532 1.134 50.166 1.00 95.25 316 PHE A O 1
ATOM 2503 N N . PHE A 1 317 ? -43.187 -0.590 49.689 1.00 94.12 317 PHE A N 1
ATOM 2504 C CA . PHE A 1 317 ? -41.961 0.187 49.605 1.00 94.12 317 PHE A CA 1
ATOM 2505 C C . PHE A 1 317 ? -41.257 -0.112 48.287 1.00 94.12 317 PHE A C 1
ATOM 2507 O O . PHE A 1 317 ? -40.918 -1.258 48.009 1.00 94.12 317 PHE A O 1
ATOM 2514 N N . LEU A 1 318 ? -41.056 0.903 47.457 1.00 91.88 318 LEU A N 1
ATOM 2515 C CA . LEU A 1 318 ? -40.397 0.783 46.164 1.00 91.88 318 LEU A CA 1
ATOM 2516 C C . LEU A 1 318 ? -38.881 0.936 46.332 1.00 91.88 318 LEU A C 1
ATOM 2518 O O . LEU A 1 318 ? -38.402 1.941 46.862 1.00 91.88 318 LEU A O 1
ATOM 2522 N N . THR A 1 319 ? -38.114 -0.053 45.878 1.00 90.69 319 THR A N 1
ATOM 2523 C CA . THR A 1 319 ? -36.650 -0.009 45.959 1.00 90.69 319 THR A CA 1
ATOM 2524 C C . THR A 1 319 ? -36.048 1.041 45.021 1.00 90.69 319 THR A C 1
ATOM 2526 O O . THR A 1 319 ? -36.484 1.167 43.870 1.00 90.69 319 THR A O 1
ATOM 2529 N N . PRO A 1 320 ? -34.999 1.760 45.464 1.00 85.75 320 PRO A N 1
ATOM 2530 C CA . PRO A 1 320 ? -34.246 2.646 44.585 1.00 85.75 320 PRO A CA 1
ATOM 2531 C C . PRO A 1 320 ? -33.537 1.834 43.487 1.00 85.75 320 PRO A C 1
ATOM 2533 O O . PRO A 1 320 ? -33.123 0.697 43.717 1.00 85.75 320 PRO A O 1
ATOM 2536 N N . GLN A 1 321 ? -33.391 2.426 42.298 1.00 84.31 321 GLN A N 1
ATOM 2537 C CA . GLN A 1 321 ? -32.784 1.851 41.081 1.00 84.31 321 GLN A CA 1
ATOM 2538 C C . GLN A 1 321 ? -33.554 0.689 40.430 1.00 84.31 321 GLN A C 1
ATOM 2540 O O . GLN A 1 321 ? -33.796 0.732 39.230 1.00 84.31 321 GLN A O 1
ATOM 2545 N N . THR A 1 322 ? -33.953 -0.341 41.184 1.00 88.94 322 THR A N 1
ATOM 2546 C CA . THR A 1 322 ? -34.562 -1.561 40.613 1.00 88.94 322 THR A CA 1
ATOM 2547 C C . THR A 1 322 ? -36.083 -1.480 40.448 1.00 88.94 322 THR A C 1
ATOM 2549 O O . THR A 1 322 ? -36.650 -2.243 39.664 1.00 88.94 322 THR A O 1
ATOM 2552 N N . HIS A 1 323 ? -36.741 -0.553 41.159 1.00 89.44 323 HIS A N 1
ATOM 2553 C CA . HIS A 1 323 ? -38.194 -0.320 41.144 1.00 89.44 323 HIS A CA 1
ATOM 2554 C C . HIS A 1 323 ? -39.029 -1.573 41.471 1.00 89.44 323 HIS A C 1
ATOM 2556 O O . HIS A 1 323 ? -40.103 -1.801 40.914 1.00 89.44 323 HIS A O 1
ATOM 2562 N N . VAL A 1 324 ? -38.546 -2.390 42.406 1.00 90.31 324 VAL A N 1
ATOM 2563 C CA . VAL A 1 324 ? -39.251 -3.568 42.918 1.00 90.31 324 VAL A CA 1
ATOM 2564 C C . VAL A 1 324 ? -40.041 -3.181 44.167 1.00 90.31 324 VAL A C 1
ATOM 2566 O O . VAL A 1 324 ? -39.540 -2.477 45.041 1.00 90.31 324 VAL A O 1
ATOM 2569 N N . LEU A 1 325 ? -41.286 -3.653 44.268 1.00 91.81 325 LEU A N 1
ATOM 2570 C CA . LEU A 1 325 ? -42.123 -3.432 45.448 1.00 91.81 325 LEU A CA 1
ATOM 2571 C C . LEU A 1 325 ? -41.819 -4.451 46.549 1.00 91.81 325 LEU A C 1
ATOM 2573 O O . LEU A 1 325 ? -41.942 -5.659 46.353 1.00 91.81 325 LEU A O 1
ATOM 2577 N N . LEU A 1 326 ? -41.505 -3.942 47.733 1.00 92.12 326 LEU A N 1
ATOM 2578 C CA . LEU A 1 326 ? -41.319 -4.690 48.968 1.00 92.12 326 LEU A CA 1
ATOM 2579 C C . LEU A 1 326 ? -42.505 -4.467 49.905 1.00 92.12 326 LEU A C 1
ATOM 2581 O O . LEU A 1 326 ? -43.144 -3.416 49.899 1.00 92.12 326 LEU A O 1
ATOM 2585 N N . LYS A 1 327 ? -42.794 -5.462 50.746 1.00 92.12 327 LYS A N 1
ATOM 2586 C CA . LYS A 1 327 ? -43.843 -5.363 51.775 1.00 92.12 327 LYS A CA 1
ATOM 2587 C C . LYS A 1 327 ? -43.397 -4.568 53.005 1.00 92.12 327 LYS A C 1
ATOM 2589 O O . LYS A 1 327 ? -44.239 -4.067 53.736 1.00 92.12 327 LYS A O 1
ATOM 2594 N N . GLN A 1 328 ? -42.091 -4.483 53.243 1.00 92.06 328 GLN A N 1
ATOM 2595 C CA . GLN A 1 328 ? -41.493 -3.810 54.393 1.00 92.06 328 GLN A CA 1
ATOM 2596 C C . GLN A 1 328 ? -40.340 -2.924 53.922 1.00 92.06 328 GLN A C 1
ATOM 2598 O O . GLN A 1 328 ? -39.625 -3.285 52.985 1.00 92.06 328 GLN A O 1
ATOM 2603 N N . GLY A 1 329 ? -40.192 -1.767 54.561 1.00 90.06 329 GLY A N 1
ATOM 2604 C CA . GLY A 1 329 ? -39.133 -0.801 54.298 1.00 90.06 329 GLY A CA 1
ATOM 2605 C C . GLY A 1 329 ? -38.142 -0.744 55.453 1.00 90.06 329 GLY A C 1
ATOM 2606 O O . GLY A 1 329 ? -38.473 -1.057 56.594 1.00 90.06 329 GLY A O 1
ATOM 2607 N N . THR A 1 330 ? -36.921 -0.317 55.158 1.00 91.12 330 THR A N 1
ATOM 2608 C CA . THR A 1 330 ? -35.883 -0.070 56.159 1.00 91.12 330 THR A CA 1
ATOM 2609 C C . THR A 1 330 ? -36.028 1.359 56.670 1.00 91.12 330 THR A C 1
ATOM 2611 O O . THR A 1 330 ? -35.749 2.305 55.930 1.00 91.12 330 THR A O 1
ATOM 2614 N N . GLN A 1 331 ? -36.483 1.517 57.913 1.00 90.38 331 GLN A N 1
ATOM 2615 C CA . GLN A 1 331 ? -36.609 2.822 58.560 1.00 90.38 331 GLN A CA 1
ATOM 2616 C C . GLN A 1 331 ? -35.224 3.410 58.849 1.00 90.38 331 GLN A C 1
ATOM 2618 O O . GLN A 1 331 ? -34.329 2.708 59.323 1.00 90.38 331 GLN A O 1
ATOM 2623 N N . THR A 1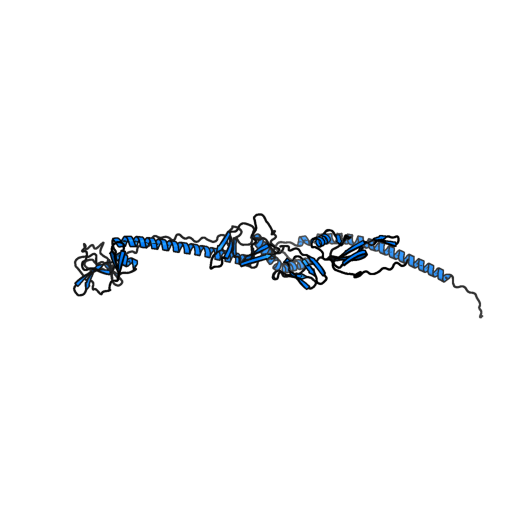 332 ? -35.044 4.699 58.569 1.00 88.19 332 THR A N 1
ATOM 2624 C CA . THR A 1 332 ? -33.791 5.423 58.809 1.00 88.19 332 THR A CA 1
ATOM 2625 C C . THR A 1 332 ? -34.029 6.791 59.430 1.00 88.19 332 THR A C 1
ATOM 2627 O O . THR A 1 332 ? -35.138 7.328 59.430 1.00 88.19 332 THR A O 1
ATOM 2630 N N . SER A 1 333 ? -32.968 7.361 60.005 1.00 88.12 333 SER A N 1
ATOM 2631 C CA . SER A 1 333 ? -33.018 8.716 60.551 1.00 88.12 333 SER A CA 1
ATOM 2632 C C . SER A 1 333 ? -33.208 9.739 59.430 1.00 88.12 333 SER A C 1
ATOM 2634 O O . SER A 1 333 ? -32.514 9.700 58.411 1.00 88.12 333 SER A O 1
ATOM 2636 N N . CYS A 1 334 ? -34.136 10.675 59.628 1.00 84.12 334 CYS A N 1
ATOM 2637 C CA . CYS A 1 334 ? -34.417 11.753 58.688 1.00 84.12 334 CYS A CA 1
ATOM 2638 C C . CYS A 1 334 ? -33.268 12.773 58.656 1.00 84.12 334 CYS A C 1
ATOM 2640 O O . CYS A 1 334 ? -33.299 13.787 59.351 1.00 84.12 334 CYS A O 1
ATOM 2642 N N . ASN A 1 335 ? -32.251 12.516 57.835 1.00 83.50 335 ASN A N 1
ATOM 2643 C CA . ASN A 1 335 ? -31.131 13.430 57.631 1.00 83.50 335 ASN A CA 1
ATOM 2644 C C . ASN A 1 335 ? -31.375 14.327 56.404 1.00 83.50 335 ASN A C 1
ATOM 2646 O O . ASN A 1 335 ? -31.545 13.825 55.295 1.00 83.50 335 ASN A O 1
ATOM 2650 N N . LEU A 1 336 ? -31.356 15.652 56.589 1.00 80.00 336 LEU A N 1
ATOM 2651 C CA . LEU A 1 336 ? -31.534 16.647 55.518 1.00 80.00 336 LEU A CA 1
ATOM 2652 C C . LEU A 1 336 ? -30.312 16.779 54.589 1.00 80.00 336 LEU A C 1
ATOM 2654 O O . LEU A 1 336 ? -30.463 17.155 53.427 1.00 80.00 336 LEU A O 1
ATOM 2658 N N . LEU A 1 337 ? -29.107 16.475 55.082 1.00 82.06 337 LEU A N 1
ATOM 2659 C CA . LEU A 1 337 ? -27.871 16.539 54.293 1.00 82.06 337 LEU A CA 1
ATOM 2660 C C . LEU A 1 337 ? -27.725 15.310 53.389 1.00 82.06 337 LEU A C 1
ATOM 2662 O O . LEU A 1 337 ? -27.410 15.446 52.209 1.00 82.06 337 LEU A O 1
ATOM 2666 N N . ALA A 1 338 ? -28.006 14.124 53.933 1.00 81.31 338 ALA A N 1
ATOM 2667 C CA . ALA A 1 338 ? -27.899 12.835 53.248 1.00 81.31 338 ALA A CA 1
ATOM 2668 C C . ALA A 1 338 ? -29.278 12.177 53.043 1.00 81.31 338 ALA A C 1
ATOM 2670 O O . ALA A 1 338 ? -29.467 11.002 53.354 1.00 81.31 338 ALA A O 1
ATOM 2671 N N . SER A 1 339 ? -30.265 12.947 52.569 1.00 82.69 339 SER A N 1
ATOM 2672 C CA . SER A 1 339 ? -31.603 12.416 52.270 1.00 82.69 339 SER A CA 1
ATOM 2673 C C . SER A 1 339 ? -31.575 11.473 51.068 1.00 82.69 339 SER A C 1
ATOM 2675 O O . SER A 1 339 ? -30.833 11.698 50.110 1.00 82.69 339 SER A O 1
ATOM 2677 N N . THR A 1 340 ? -32.447 10.465 51.071 1.00 84.94 340 THR A N 1
ATOM 2678 C CA . THR A 1 340 ? -32.675 9.632 49.888 1.00 84.94 340 THR A CA 1
ATOM 2679 C C . THR A 1 340 ? -33.271 10.472 48.756 1.00 84.94 340 THR A C 1
ATOM 2681 O O . THR A 1 340 ? -34.161 11.305 48.962 1.00 84.94 340 THR A O 1
ATOM 2684 N N . MET A 1 341 ? -32.729 10.280 47.553 1.00 88.00 341 MET A N 1
ATOM 2685 C CA . MET A 1 341 ? -33.126 10.989 46.339 1.00 88.00 341 MET A CA 1
ATOM 2686 C C . MET A 1 341 ? -33.730 10.007 45.344 1.00 88.00 341 MET A C 1
ATOM 2688 O O . MET A 1 341 ? -33.199 8.915 45.146 1.00 88.00 341 MET A O 1
ATOM 2692 N N . TYR A 1 342 ? -34.814 10.419 44.695 1.00 88.31 342 TYR A N 1
ATOM 2693 C CA . TYR A 1 342 ? -35.514 9.627 43.690 1.00 88.31 342 TYR A CA 1
ATOM 2694 C C . TYR A 1 342 ? -35.748 10.448 42.434 1.00 88.31 342 TYR A C 1
ATOM 2696 O O . TYR A 1 342 ? -36.038 11.641 42.507 1.00 88.31 342 TYR A O 1
ATOM 2704 N N . PHE A 1 343 ? -35.648 9.787 41.287 1.00 87.50 343 PHE A N 1
ATOM 2705 C CA . PHE A 1 343 ? -36.058 10.346 40.010 1.00 87.50 343 PHE A CA 1
ATOM 2706 C C . PHE A 1 343 ? -37.533 9.994 39.782 1.00 87.50 343 PHE A C 1
ATOM 2708 O O . PHE A 1 343 ? -37.868 8.819 39.638 1.00 87.50 343 PHE A O 1
ATOM 2715 N N . LEU A 1 344 ? -38.417 10.995 39.836 1.00 84.06 344 LEU A N 1
ATOM 2716 C CA . LEU A 1 344 ? -39.868 10.827 39.717 1.00 84.06 344 LEU A CA 1
ATOM 2717 C C . LEU A 1 344 ? -40.384 11.748 38.606 1.00 84.06 344 LEU A C 1
ATOM 2719 O O . LEU A 1 344 ? -40.227 12.966 38.691 1.00 84.06 344 LEU A O 1
ATOM 2723 N N . GLY A 1 345 ? -41.001 11.177 37.569 1.00 80.94 345 GLY A N 1
ATOM 2724 C CA . GLY A 1 345 ? -41.341 11.932 36.359 1.00 80.94 345 GLY A CA 1
ATOM 2725 C C . GLY A 1 345 ? -40.065 12.428 35.675 1.00 80.94 345 GLY A C 1
ATOM 2726 O O . GLY A 1 345 ? -39.206 11.615 35.349 1.00 80.94 345 GLY A O 1
ATOM 2727 N N . ASP A 1 346 ? -39.919 13.748 35.540 1.00 84.44 346 ASP A N 1
ATOM 2728 C CA . ASP A 1 346 ? -38.768 14.390 34.885 1.00 84.44 346 ASP A CA 1
ATOM 2729 C C . ASP A 1 346 ? -37.832 15.124 35.864 1.00 84.44 346 ASP A C 1
ATOM 2731 O O . ASP A 1 346 ? -36.982 15.918 35.460 1.00 84.44 346 ASP A O 1
ATOM 2735 N N . SER A 1 347 ? -37.992 14.931 37.177 1.00 88.88 347 SER A N 1
ATOM 2736 C CA . SER A 1 347 ? -37.255 15.696 38.191 1.00 88.88 347 SER A CA 1
ATOM 2737 C C . SER A 1 347 ? -36.774 14.835 39.351 1.00 88.88 347 SER A C 1
ATOM 2739 O O . SER A 1 347 ? -37.350 13.802 39.696 1.00 88.88 347 SER A O 1
ATOM 2741 N N . TRP A 1 348 ? -35.681 15.280 39.968 1.00 89.62 348 TRP A N 1
ATOM 2742 C CA . TRP A 1 348 ? -35.147 14.663 41.174 1.00 89.62 348 TRP A CA 1
ATOM 2743 C C . TRP A 1 348 ? -35.830 15.245 42.406 1.00 89.62 348 TRP A C 1
ATOM 2745 O O . TRP A 1 348 ? -35.974 16.460 42.539 1.00 89.62 348 TRP A O 1
ATOM 2755 N N . TYR A 1 349 ? -36.201 14.375 43.339 1.00 88.50 349 TYR A N 1
ATOM 2756 C CA . TYR A 1 349 ? -36.820 14.750 44.605 1.00 88.50 349 TYR A CA 1
ATOM 2757 C C . TYR A 1 349 ? -36.024 14.171 45.770 1.00 88.50 349 TYR A C 1
ATOM 2759 O O . TYR A 1 349 ? -35.693 12.986 45.774 1.00 88.50 349 TYR A O 1
ATOM 2767 N N . LYS A 1 350 ? -35.740 15.003 46.776 1.00 87.56 350 LYS A N 1
ATOM 2768 C CA . LYS A 1 350 ? -35.340 14.559 48.116 1.00 87.56 350 LYS A CA 1
ATOM 2769 C C . LYS A 1 350 ? -36.598 14.248 48.908 1.00 87.56 350 LYS A C 1
ATOM 2771 O O . LYS A 1 350 ? -37.564 15.010 48.841 1.00 87.56 350 LYS A O 1
ATOM 2776 N N . LEU A 1 351 ? -36.564 13.173 49.688 1.00 80.69 351 LEU A N 1
ATOM 2777 C CA . LEU A 1 351 ? -37.692 12.760 50.525 1.00 80.69 351 LEU A CA 1
ATOM 2778 C C . LEU A 1 351 ? -37.359 12.787 52.025 1.00 80.69 351 LEU A C 1
ATOM 2780 O O . LEU A 1 351 ? -37.351 11.743 52.676 1.00 80.69 351 LEU A O 1
ATOM 2784 N N . PRO A 1 352 ? -37.120 13.972 52.619 1.00 77.38 352 PRO A N 1
ATOM 2785 C CA . PRO A 1 352 ? -37.399 14.151 54.038 1.00 77.38 352 PRO A CA 1
ATOM 2786 C C . PRO A 1 352 ? -38.928 14.043 54.267 1.00 77.38 352 PRO A C 1
ATOM 2788 O O . PRO A 1 352 ? -39.676 13.856 53.304 1.00 77.38 352 PRO A O 1
ATOM 2791 N N . PRO A 1 353 ? -39.452 14.193 55.500 1.00 77.31 353 PRO A N 1
ATOM 2792 C CA . PRO A 1 353 ? -40.895 14.072 55.766 1.00 77.31 353 PRO A CA 1
ATOM 2793 C C . PRO A 1 353 ? -41.802 14.943 54.870 1.00 77.31 353 PRO A C 1
ATOM 2795 O O . PRO A 1 353 ? -43.004 14.703 54.775 1.00 77.31 353 PRO A O 1
ATOM 2798 N N . LYS A 1 354 ? -41.235 15.958 54.202 1.00 80.06 354 LYS A N 1
ATOM 2799 C CA . LYS A 1 354 ? -41.857 16.684 53.091 1.00 80.06 354 LYS A CA 1
ATOM 2800 C C . LYS A 1 354 ? -40.990 16.551 51.826 1.00 80.06 354 LYS A C 1
ATOM 2802 O O . LYS A 1 354 ? -39.800 16.842 51.920 1.00 80.06 354 LYS A O 1
ATOM 2807 N N . PRO A 1 355 ? -41.547 16.183 50.657 1.00 81.81 355 PRO A N 1
ATOM 2808 C CA . PRO A 1 355 ? -40.792 16.108 49.409 1.00 81.81 355 PRO A CA 1
ATOM 2809 C C . PRO A 1 355 ? -40.270 17.482 49.001 1.00 81.81 355 PRO A C 1
ATOM 2811 O O . PRO A 1 355 ? -41.012 18.464 49.044 1.00 81.81 355 PRO A O 1
ATOM 2814 N N . VAL A 1 356 ? -39.021 17.545 48.546 1.00 86.38 356 VAL A N 1
ATOM 2815 C CA . VAL A 1 356 ? -38.417 18.776 48.022 1.00 86.38 356 VAL A CA 1
ATOM 2816 C C . VAL A 1 356 ? -37.741 18.469 46.693 1.00 86.38 356 VAL A C 1
ATOM 2818 O O . VAL A 1 356 ? -36.915 17.559 46.612 1.00 86.38 356 VAL A O 1
ATOM 2821 N N . ALA A 1 357 ? -38.083 19.221 45.646 1.00 86.75 357 ALA A N 1
ATOM 2822 C CA . ALA A 1 357 ? -37.415 19.107 44.353 1.00 86.75 357 ALA A CA 1
ATOM 2823 C C . ALA A 1 357 ? -35.939 19.517 44.479 1.00 86.75 357 ALA A C 1
ATOM 2825 O O . ALA A 1 357 ? -35.585 20.399 45.262 1.00 86.75 357 ALA A O 1
ATOM 2826 N N . THR A 1 358 ? -35.056 18.861 43.736 1.00 88.44 358 THR A N 1
ATOM 2827 C CA . THR A 1 358 ? -33.612 19.059 43.865 1.00 88.44 358 THR A CA 1
ATOM 2828 C C . THR A 1 358 ? -32.896 18.934 42.525 1.00 88.44 358 THR A C 1
ATOM 2830 O O . THR A 1 358 ? -33.453 18.453 41.540 1.00 88.44 358 THR A O 1
ATOM 2833 N N . VAL A 1 359 ? -31.642 19.381 42.496 1.00 89.06 359 VAL A N 1
ATOM 2834 C CA . VAL A 1 359 ? -30.772 19.255 41.326 1.00 89.06 359 VAL A CA 1
ATOM 2835 C C . VAL A 1 359 ? -30.324 17.799 41.136 1.00 89.06 359 VAL A C 1
ATOM 2837 O O . VAL A 1 359 ? -30.163 17.076 42.125 1.00 89.06 359 VAL A O 1
ATOM 2840 N N . PRO A 1 360 ? -30.120 17.351 39.885 1.00 88.19 360 PRO A N 1
ATOM 2841 C CA . PRO A 1 360 ? -29.637 16.004 39.603 1.00 88.19 360 PRO A CA 1
ATOM 2842 C C . PRO A 1 360 ? -28.254 15.747 40.229 1.00 88.19 360 PRO A C 1
ATOM 2844 O O . PRO A 1 360 ? -27.445 16.673 40.341 1.00 88.19 360 PRO A O 1
ATOM 2847 N N . PRO A 1 361 ? -27.954 14.493 40.616 1.00 87.38 361 PRO A N 1
ATOM 2848 C CA . PRO A 1 361 ? -26.633 14.123 41.106 1.00 87.38 361 PRO A CA 1
ATOM 2849 C C . PRO A 1 361 ? -25.575 14.221 39.996 1.00 87.38 361 PRO A C 1
ATOM 2851 O O . PRO A 1 361 ? -25.864 14.051 38.811 1.00 87.38 361 PRO A O 1
ATOM 2854 N N . ILE A 1 362 ? -24.323 14.464 40.392 1.00 88.12 362 ILE A N 1
ATOM 2855 C CA . ILE A 1 362 ? -23.186 14.516 39.465 1.00 88.12 362 ILE A CA 1
ATOM 2856 C C . ILE A 1 362 ? -22.936 13.113 38.903 1.00 88.12 362 ILE A C 1
ATOM 2858 O O . ILE A 1 362 ? -22.714 12.160 39.649 1.00 88.12 362 ILE A O 1
ATOM 2862 N N . THR A 1 363 ? -22.927 12.987 37.579 1.00 85.19 363 THR A N 1
ATOM 2863 C CA . THR A 1 363 ? -22.591 11.735 36.895 1.00 85.19 363 THR A CA 1
ATOM 2864 C C . THR A 1 363 ? -21.079 11.523 36.876 1.00 85.19 363 THR A C 1
ATOM 2866 O O . THR A 1 363 ? -20.341 12.356 36.338 1.00 85.19 363 THR A O 1
ATOM 2869 N N . ILE A 1 364 ? -20.614 10.395 37.414 1.00 86.31 364 ILE A N 1
ATOM 2870 C CA . ILE A 1 364 ? -19.208 9.982 37.332 1.00 86.31 364 ILE A CA 1
ATOM 2871 C C . ILE A 1 364 ? -18.876 9.661 35.868 1.00 86.31 364 ILE A C 1
ATOM 2873 O O . ILE A 1 364 ? -19.619 8.942 35.202 1.00 86.31 364 ILE A O 1
ATOM 2877 N N . LYS A 1 365 ? -17.762 10.198 35.362 1.00 80.69 365 LYS A N 1
ATOM 2878 C CA . LYS A 1 365 ? -17.268 9.922 34.005 1.00 80.69 365 LYS A CA 1
ATOM 2879 C C . LYS A 1 365 ? -16.160 8.864 34.045 1.00 80.69 365 LYS A C 1
ATOM 2881 O O . LYS A 1 365 ? -15.382 8.857 35.001 1.00 80.69 365 LYS A O 1
ATOM 2886 N N . PRO A 1 366 ? -16.053 7.994 33.026 1.00 78.19 366 PRO A N 1
ATOM 2887 C CA . PRO A 1 366 ? -14.941 7.058 32.928 1.00 78.19 366 PRO A CA 1
ATOM 2888 C C . PRO A 1 366 ? -13.607 7.814 32.839 1.00 78.19 366 PRO A C 1
ATOM 2890 O O . PRO A 1 366 ? -13.499 8.828 32.152 1.00 78.19 366 PRO A O 1
ATOM 2893 N N . LEU A 1 367 ? -12.588 7.309 33.538 1.00 75.56 367 LEU A N 1
ATOM 2894 C CA . LEU A 1 367 ? -11.236 7.889 33.578 1.00 75.56 367 LEU A CA 1
ATOM 2895 C C . LEU A 1 367 ? -10.363 7.465 32.382 1.00 75.56 367 LEU A C 1
ATOM 2897 O O . LEU A 1 367 ? -9.196 7.850 32.290 1.00 75.56 367 LEU A O 1
ATOM 2901 N N . THR A 1 368 ? -10.902 6.649 31.477 1.00 73.44 368 THR A N 1
ATOM 2902 C CA . THR A 1 368 ? -10.170 6.045 30.365 1.00 73.44 368 THR A CA 1
ATOM 2903 C C . THR A 1 368 ? -9.740 7.104 29.351 1.00 73.44 368 THR A C 1
ATOM 2905 O O . THR A 1 368 ? -10.562 7.869 28.848 1.00 73.44 368 THR A O 1
ATOM 2908 N N . LYS A 1 369 ? -8.445 7.132 29.017 1.00 69.94 369 LYS A N 1
ATOM 2909 C CA . LYS A 1 369 ? -7.896 7.965 27.939 1.00 69.94 369 LYS A CA 1
ATOM 2910 C C . LYS A 1 369 ? -7.580 7.086 26.724 1.00 69.94 369 LYS A C 1
ATOM 2912 O O . LYS A 1 369 ? -7.028 6.001 26.916 1.00 69.94 369 LYS A O 1
ATOM 2917 N N . PRO A 1 370 ? -7.894 7.524 25.494 1.00 66.94 370 PRO A N 1
ATOM 2918 C CA . PRO A 1 370 ? -7.549 6.771 24.294 1.00 66.94 370 PRO A CA 1
ATOM 2919 C C . PRO A 1 370 ? -6.026 6.622 24.181 1.00 66.94 370 PRO A C 1
ATOM 2921 O O . PRO A 1 370 ? -5.284 7.591 24.347 1.00 66.94 370 PRO A O 1
ATOM 2924 N N . THR A 1 371 ? -5.560 5.401 23.916 1.00 71.12 371 THR A N 1
ATOM 2925 C CA . THR A 1 371 ? -4.127 5.074 23.819 1.00 71.12 371 THR A CA 1
ATOM 2926 C C . THR A 1 371 ? -3.567 5.220 22.406 1.00 71.12 371 THR A C 1
ATOM 2928 O O . THR A 1 371 ? -2.353 5.304 22.234 1.00 71.12 371 THR A O 1
ATOM 2931 N N . TRP A 1 372 ? -4.427 5.252 21.387 1.00 76.19 372 TRP A N 1
ATOM 2932 C CA . TRP A 1 372 ? -3.996 5.326 19.996 1.00 76.19 372 TRP A CA 1
ATOM 2933 C C . TRP A 1 372 ? -3.580 6.746 19.594 1.00 76.19 372 TRP A C 1
ATOM 2935 O O . TRP A 1 372 ? -4.232 7.727 19.956 1.00 76.19 372 TRP A O 1
ATOM 2945 N N . LYS A 1 373 ? -2.504 6.844 18.808 1.00 77.12 373 LYS A N 1
ATOM 2946 C CA . LYS A 1 373 ? -2.015 8.086 18.204 1.00 77.12 373 LYS A CA 1
ATOM 2947 C C . LYS A 1 373 ? -1.775 7.857 16.717 1.00 77.12 373 LYS A C 1
ATOM 2949 O O . LYS A 1 373 ? -1.160 6.862 16.345 1.00 77.12 373 LYS A O 1
ATOM 2954 N N . TYR A 1 374 ? -2.231 8.794 15.890 1.00 76.69 374 TYR A N 1
ATOM 2955 C CA . TYR A 1 374 ? -1.976 8.773 14.453 1.00 76.69 374 TYR A CA 1
ATOM 2956 C C . TYR A 1 374 ? -0.480 8.931 14.165 1.00 76.69 374 TYR A C 1
ATOM 2958 O O . TYR A 1 374 ? 0.157 9.859 14.666 1.00 76.69 374 TYR A O 1
ATOM 2966 N N . ILE A 1 375 ? 0.062 8.049 13.325 1.00 77.75 375 ILE A N 1
ATOM 2967 C CA . ILE A 1 375 ? 1.434 8.139 12.827 1.00 77.75 375 ILE A CA 1
ATOM 2968 C C . ILE A 1 375 ? 1.384 8.769 11.435 1.00 77.75 375 ILE A C 1
ATOM 2970 O O . ILE A 1 375 ? 0.798 8.207 10.509 1.00 77.75 375 ILE A O 1
ATOM 2974 N N . SER A 1 376 ? 1.999 9.943 11.286 1.00 72.88 376 SER A N 1
ATOM 2975 C CA . SER A 1 376 ? 2.094 10.620 9.991 1.00 72.88 376 SER A CA 1
ATOM 2976 C C . SER A 1 376 ? 2.955 9.806 9.015 1.00 72.88 376 SER A C 1
ATOM 2978 O O . SER A 1 376 ? 4.006 9.311 9.426 1.00 72.88 376 SER A O 1
ATOM 2980 N N . PRO A 1 377 ? 2.576 9.705 7.729 1.00 69.44 377 PRO A N 1
ATOM 2981 C CA . PRO A 1 377 ? 3.321 8.956 6.714 1.00 69.44 377 PRO A CA 1
ATOM 2982 C C . PRO A 1 377 ? 4.695 9.551 6.321 1.00 69.44 377 PRO A C 1
ATOM 2984 O O . PRO A 1 377 ? 5.284 9.119 5.334 1.00 69.44 377 PRO A O 1
ATOM 2987 N N . GLY A 1 378 ? 5.243 10.504 7.082 1.00 70.56 378 GLY A N 1
ATOM 2988 C CA . GLY A 1 378 ? 6.616 10.993 6.913 1.00 70.56 378 GLY A CA 1
ATOM 2989 C C . GLY A 1 378 ? 6.838 11.886 5.684 1.00 70.56 378 GLY A C 1
ATOM 2990 O O . GLY A 1 378 ? 5.964 12.660 5.293 1.00 70.56 378 GLY A O 1
ATOM 2991 N N . SER A 1 379 ? 8.042 11.803 5.105 1.00 65.25 379 SER A N 1
ATOM 2992 C CA . SER A 1 379 ? 8.641 12.683 4.081 1.00 65.25 379 SER A CA 1
ATOM 2993 C C . SER A 1 379 ? 8.006 12.597 2.683 1.00 65.25 379 SER A C 1
ATOM 2995 O O . SER A 1 379 ? 8.696 12.684 1.670 1.00 65.25 379 SER A O 1
ATOM 2997 N N . LEU A 1 380 ? 6.685 12.463 2.573 1.00 68.56 380 LEU A N 1
ATOM 2998 C CA . LEU A 1 380 ? 5.968 12.396 1.291 1.00 68.56 380 LEU A CA 1
ATOM 2999 C C . LEU A 1 380 ? 6.157 13.629 0.402 1.00 68.56 380 LEU A C 1
ATOM 3001 O O . LEU A 1 380 ? 6.067 13.531 -0.822 1.00 68.56 380 LEU A O 1
ATOM 3005 N N . ALA A 1 381 ? 6.405 14.791 1.006 1.00 63.75 381 ALA A N 1
ATOM 3006 C CA . ALA A 1 381 ? 6.660 16.024 0.271 1.00 63.75 381 ALA A CA 1
ATOM 3007 C C . ALA A 1 381 ? 8.004 15.978 -0.474 1.00 63.75 381 ALA A C 1
ATOM 3009 O O . ALA A 1 381 ? 8.083 16.443 -1.606 1.00 63.75 381 ALA A O 1
ATOM 3010 N N . THR A 1 382 ? 9.026 15.368 0.131 1.00 68.38 382 THR A N 1
ATOM 3011 C CA . THR A 1 382 ? 10.419 15.409 -0.343 1.00 68.38 382 THR A CA 1
ATOM 3012 C C . THR A 1 382 ? 10.912 14.082 -0.921 1.00 68.38 382 THR A C 1
ATOM 3014 O O . THR A 1 382 ? 11.988 14.037 -1.495 1.00 68.38 382 THR A O 1
ATOM 3017 N N . SER A 1 383 ? 10.150 12.994 -0.781 1.00 74.38 383 SER A N 1
ATOM 3018 C CA . SER A 1 383 ? 10.528 11.657 -1.260 1.00 74.38 383 SER A CA 1
ATOM 3019 C C . SER A 1 383 ? 9.491 11.087 -2.228 1.00 74.38 383 SER A C 1
ATOM 3021 O O . SER A 1 383 ? 8.301 11.400 -2.141 1.00 74.38 383 SER A O 1
ATOM 3023 N N . GLY A 1 384 ? 9.936 10.259 -3.175 1.00 81.88 384 GLY A N 1
ATOM 3024 C CA . GLY A 1 384 ? 9.082 9.579 -4.155 1.00 81.88 384 GLY A CA 1
ATOM 3025 C C . GLY A 1 384 ? 9.857 8.542 -4.973 1.00 81.88 384 GLY A C 1
ATOM 3026 O O . GLY A 1 384 ? 10.982 8.206 -4.621 1.00 81.88 384 GLY A O 1
ATOM 3027 N N . ILE A 1 385 ? 9.279 8.031 -6.066 1.00 85.12 385 ILE A N 1
ATOM 3028 C CA . ILE A 1 385 ? 9.947 7.042 -6.944 1.00 85.12 385 ILE A CA 1
ATOM 3029 C C . ILE A 1 385 ? 11.120 7.607 -7.760 1.00 85.12 385 ILE A C 1
ATOM 3031 O O . ILE A 1 385 ? 11.917 6.834 -8.286 1.00 85.12 385 ILE A O 1
ATOM 3035 N N . TYR A 1 386 ? 11.204 8.931 -7.895 1.00 84.88 386 TYR A N 1
ATOM 3036 C CA . TYR A 1 386 ? 12.256 9.634 -8.628 1.00 84.88 386 TYR A CA 1
ATOM 3037 C C . TYR A 1 386 ? 13.044 10.521 -7.678 1.00 84.88 386 TYR A C 1
ATOM 3039 O O . TYR A 1 386 ? 12.476 11.051 -6.718 1.00 84.88 386 TYR A O 1
ATOM 3047 N N . THR A 1 387 ? 14.331 10.691 -7.970 1.00 83.06 387 THR A N 1
ATOM 3048 C CA . THR A 1 387 ? 15.193 11.625 -7.244 1.00 83.06 387 THR A CA 1
ATOM 3049 C C . THR A 1 387 ? 14.942 13.066 -7.695 1.00 83.06 387 THR A C 1
ATOM 3051 O O . THR A 1 387 ? 14.378 13.305 -8.766 1.00 83.06 387 THR A O 1
ATOM 3054 N N . ASP A 1 388 ? 15.380 14.045 -6.901 1.00 82.81 388 ASP A N 1
ATOM 3055 C CA . ASP A 1 388 ? 15.265 15.463 -7.274 1.00 82.81 388 ASP A CA 1
ATOM 3056 C C . ASP A 1 388 ? 16.019 15.783 -8.573 1.00 82.81 388 ASP A C 1
ATOM 3058 O O . ASP A 1 388 ? 15.556 16.585 -9.384 1.00 82.81 388 ASP A O 1
ATOM 3062 N N . GLU A 1 389 ? 17.140 15.101 -8.811 1.00 83.81 389 GLU A N 1
ATOM 3063 C CA . GLU A 1 389 ? 17.923 15.229 -10.039 1.00 83.81 389 GLU A CA 1
ATOM 3064 C C . GLU A 1 389 ? 17.162 14.675 -11.253 1.00 83.81 389 GLU A C 1
ATOM 3066 O O . GLU A 1 389 ? 17.139 15.300 -12.312 1.00 83.81 389 GLU A O 1
ATOM 3071 N N . ASP A 1 390 ? 16.458 13.549 -11.107 1.00 83.44 390 ASP A N 1
ATOM 3072 C CA . ASP A 1 390 ? 15.603 13.009 -12.173 1.00 83.44 390 ASP A CA 1
ATOM 3073 C C . ASP A 1 390 ? 14.470 13.987 -12.525 1.00 83.44 390 ASP A C 1
ATOM 3075 O O . ASP A 1 390 ? 14.183 14.229 -13.700 1.00 83.44 390 ASP A O 1
ATOM 3079 N N . LEU A 1 391 ? 13.837 14.590 -11.512 1.00 84.81 391 LEU A N 1
ATOM 3080 C CA . LEU A 1 391 ? 12.768 15.574 -11.702 1.00 84.81 391 LEU A CA 1
ATOM 3081 C C . LEU A 1 391 ? 13.279 16.859 -12.360 1.00 84.81 391 LEU A C 1
ATOM 3083 O O . LEU A 1 391 ? 12.591 17.420 -13.216 1.00 84.81 391 LEU A O 1
ATOM 3087 N N . LYS A 1 392 ? 14.483 17.308 -11.992 1.00 85.56 392 LYS A N 1
ATOM 3088 C CA . LYS A 1 392 ? 15.141 18.455 -12.618 1.00 85.56 392 LYS A CA 1
ATOM 3089 C C . LYS A 1 392 ? 15.440 18.179 -14.089 1.00 85.56 392 LYS A C 1
ATOM 3091 O O . LYS A 1 392 ? 15.013 18.951 -14.940 1.00 85.56 392 LYS A O 1
ATOM 3096 N N . ASN A 1 393 ? 16.044 17.034 -14.400 1.00 84.88 393 ASN A N 1
ATOM 3097 C CA . ASN A 1 393 ? 16.317 16.626 -15.779 1.00 84.88 393 ASN A CA 1
ATOM 3098 C C . ASN A 1 393 ? 15.033 16.489 -16.616 1.00 84.88 393 ASN A C 1
ATOM 3100 O O . ASN A 1 393 ? 15.009 16.872 -17.788 1.00 84.88 393 ASN A O 1
ATOM 3104 N N . LEU A 1 394 ? 13.941 15.991 -16.022 1.00 84.44 394 LEU A N 1
ATOM 3105 C CA . LEU A 1 394 ? 12.626 15.953 -16.669 1.00 84.44 394 LEU A CA 1
ATOM 3106 C C . LEU A 1 394 ? 12.086 17.353 -16.964 1.00 84.44 394 LEU A C 1
ATOM 3108 O O . LEU A 1 394 ? 11.627 17.610 -18.078 1.00 84.44 394 LEU A O 1
ATOM 3112 N N . ARG A 1 395 ? 12.153 18.259 -15.984 1.00 84.44 395 ARG A N 1
ATOM 3113 C CA . ARG A 1 395 ? 11.739 19.653 -16.157 1.00 84.44 395 ARG A CA 1
ATOM 3114 C C . ARG A 1 395 ? 12.546 20.321 -17.264 1.00 84.44 395 ARG A C 1
ATOM 3116 O O . ARG A 1 395 ? 11.938 20.879 -18.170 1.00 84.44 395 ARG A O 1
ATOM 3123 N N . ASP A 1 396 ? 13.869 20.226 -17.221 1.00 85.31 396 ASP A N 1
ATOM 3124 C CA . ASP A 1 396 ? 14.756 20.869 -18.191 1.00 85.31 396 ASP A CA 1
ATOM 3125 C C . ASP A 1 396 ? 14.497 20.346 -19.611 1.00 85.31 396 ASP A C 1
ATOM 3127 O O . ASP A 1 396 ? 14.450 21.122 -20.560 1.00 85.31 396 ASP A O 1
ATOM 3131 N N . HIS A 1 397 ? 14.212 19.050 -19.771 1.00 83.62 397 HIS A N 1
ATOM 3132 C CA . HIS A 1 397 ? 13.850 18.473 -21.068 1.00 83.62 397 HIS A CA 1
ATOM 3133 C C . HIS A 1 397 ? 12.502 18.982 -21.609 1.00 83.62 397 HIS A C 1
ATOM 3135 O O . HIS A 1 397 ? 12.386 19.284 -22.800 1.00 83.62 397 HIS A O 1
ATOM 3141 N N . ILE A 1 398 ? 11.484 19.098 -20.747 1.00 82.75 398 ILE A N 1
ATOM 3142 C CA . ILE A 1 398 ? 10.169 19.642 -21.122 1.00 82.75 398 ILE A CA 1
ATOM 3143 C C . ILE A 1 398 ? 10.295 21.127 -21.484 1.00 82.75 398 ILE A C 1
ATOM 3145 O O . ILE A 1 398 ? 9.793 21.549 -22.529 1.00 82.75 398 ILE A O 1
ATOM 3149 N N . MET A 1 399 ? 10.995 21.904 -20.651 1.00 82.31 399 MET A N 1
ATOM 3150 C CA . MET A 1 399 ? 11.220 23.335 -20.868 1.00 82.31 399 MET A CA 1
ATOM 3151 C C . MET A 1 399 ? 12.021 23.571 -22.145 1.00 82.31 399 MET A C 1
ATOM 3153 O O . MET A 1 399 ? 11.603 24.374 -22.972 1.00 82.31 399 MET A O 1
ATOM 3157 N N . PHE A 1 400 ? 13.078 22.791 -22.392 1.00 80.81 400 PHE A N 1
ATOM 3158 C CA . PHE A 1 400 ? 13.853 22.876 -23.628 1.00 80.81 400 PHE A CA 1
ATOM 3159 C C . PHE A 1 400 ? 12.980 22.682 -24.872 1.00 80.81 400 PHE A C 1
ATOM 3161 O O . PHE A 1 400 ? 13.128 23.417 -25.844 1.00 80.81 400 PHE A O 1
ATOM 3168 N N . SER A 1 401 ? 12.033 21.738 -24.861 1.00 77.75 401 SER A N 1
ATOM 3169 C CA . SER A 1 401 ? 11.118 21.554 -25.995 1.00 77.75 401 SER A CA 1
ATOM 3170 C C . SER A 1 401 ? 10.214 22.771 -26.232 1.00 77.75 401 SER A C 1
ATOM 3172 O O . SER A 1 401 ? 9.921 23.087 -27.387 1.00 77.75 401 SER A O 1
ATOM 3174 N N . ALA A 1 402 ? 9.768 23.442 -25.168 1.00 81.44 402 ALA A N 1
ATOM 3175 C CA . ALA A 1 402 ? 8.937 24.643 -25.252 1.00 81.44 402 ALA A CA 1
ATOM 3176 C C . ALA A 1 402 ? 9.746 25.892 -25.650 1.00 81.44 402 ALA A C 1
ATOM 3178 O O . ALA A 1 402 ? 9.262 26.736 -26.403 1.00 81.44 402 ALA A O 1
ATOM 3179 N N . GLU A 1 403 ? 10.991 25.991 -25.187 1.00 81.50 403 GLU A N 1
ATOM 3180 C CA . GLU A 1 403 ? 11.896 27.115 -25.434 1.00 81.50 403 GLU A CA 1
ATOM 3181 C C . GLU A 1 403 ? 12.618 27.009 -26.779 1.00 81.50 403 GLU A C 1
ATOM 3183 O O . GLU A 1 403 ? 12.972 28.031 -27.364 1.00 81.50 403 GLU A O 1
ATOM 3188 N N . ARG A 1 404 ? 12.783 25.798 -27.330 1.00 79.69 404 ARG A N 1
ATOM 3189 C CA . ARG A 1 404 ? 13.430 25.538 -28.626 1.00 79.69 404 ARG A CA 1
ATOM 3190 C C . ARG A 1 404 ? 13.020 26.510 -29.744 1.00 79.69 404 ARG A C 1
ATOM 3192 O O . ARG A 1 404 ? 13.927 27.042 -30.382 1.00 79.69 404 ARG A O 1
ATOM 3199 N N . PRO A 1 405 ? 11.728 26.789 -30.022 1.00 81.50 405 PRO A N 1
ATOM 3200 C CA . PRO A 1 405 ? 11.356 27.764 -31.051 1.00 81.50 405 PRO A CA 1
ATOM 3201 C C . PRO A 1 405 ? 11.806 29.194 -30.714 1.00 81.50 405 PRO A C 1
ATOM 3203 O O . PRO A 1 405 ? 12.230 29.924 -31.607 1.00 81.50 405 PRO A O 1
ATOM 3206 N N . ALA A 1 406 ? 11.755 29.601 -29.443 1.00 79.19 406 ALA A N 1
ATOM 3207 C CA . ALA A 1 406 ? 12.205 30.922 -29.006 1.00 79.19 406 ALA A CA 1
ATOM 3208 C C . ALA A 1 406 ? 13.732 31.061 -29.100 1.00 79.19 406 ALA A C 1
ATOM 3210 O O . ALA A 1 406 ? 14.227 32.065 -29.616 1.00 79.19 406 ALA A O 1
ATOM 3211 N N . VAL A 1 407 ? 14.477 30.031 -28.690 1.00 79.31 407 VAL A N 1
ATOM 3212 C CA . VAL A 1 407 ? 15.938 29.962 -28.824 1.00 79.31 407 VAL A CA 1
ATOM 3213 C C . VAL A 1 407 ? 16.338 29.994 -30.298 1.00 79.31 407 VAL A C 1
ATOM 3215 O O . VAL A 1 407 ? 17.156 30.825 -30.679 1.00 79.31 407 VAL A O 1
ATOM 3218 N N . LEU A 1 408 ? 15.714 29.178 -31.156 1.00 78.62 408 LEU A N 1
ATOM 3219 C CA . LEU A 1 408 ? 15.988 29.174 -32.599 1.00 78.62 408 LEU A CA 1
ATOM 3220 C C . LEU A 1 408 ? 15.683 30.525 -33.257 1.00 78.62 408 LEU A C 1
ATOM 3222 O O . LEU A 1 408 ? 16.488 31.008 -34.050 1.00 78.62 408 LEU A O 1
ATOM 3226 N N . ASN A 1 409 ? 14.571 31.173 -32.899 1.00 77.75 409 ASN A N 1
ATOM 3227 C CA . ASN A 1 409 ? 14.246 32.516 -33.385 1.00 77.75 409 ASN A CA 1
ATOM 3228 C C . ASN A 1 409 ? 15.259 33.568 -32.918 1.00 77.75 409 ASN A C 1
ATOM 3230 O O . ASN A 1 409 ? 15.577 34.495 -33.662 1.00 77.75 409 ASN A O 1
ATOM 3234 N N . THR A 1 410 ? 15.771 33.433 -31.698 1.00 74.19 410 THR A N 1
ATOM 3235 C CA . THR A 1 410 ? 16.776 34.341 -31.134 1.00 74.19 410 THR A CA 1
ATOM 3236 C C . THR A 1 410 ? 18.129 34.153 -31.818 1.00 74.19 410 THR A C 1
ATOM 3238 O O . THR A 1 410 ? 18.737 35.130 -32.242 1.00 74.19 410 THR A O 1
ATOM 3241 N N . VAL A 1 411 ? 18.552 32.905 -32.039 1.00 76.44 411 VAL A N 1
ATOM 3242 C CA . VAL A 1 411 ? 19.749 32.570 -32.825 1.00 76.44 411 VAL A CA 1
ATOM 3243 C C . VAL A 1 411 ? 19.623 33.107 -34.251 1.00 76.44 411 VAL A C 1
ATOM 3245 O O . VAL A 1 411 ? 20.532 33.777 -34.730 1.00 76.44 411 VAL A O 1
ATOM 3248 N N . ALA A 1 412 ? 18.482 32.890 -34.912 1.00 73.62 412 ALA A N 1
ATOM 3249 C CA . ALA A 1 412 ? 18.241 33.403 -36.258 1.00 73.62 412 ALA A CA 1
ATOM 3250 C C . ALA A 1 412 ? 18.312 34.940 -36.310 1.00 73.62 412 ALA A C 1
ATOM 3252 O O . ALA A 1 412 ? 18.952 35.494 -37.199 1.00 73.62 412 ALA A O 1
ATOM 3253 N N . ARG A 1 413 ? 17.726 35.647 -35.332 1.00 69.50 413 ARG A N 1
ATOM 3254 C CA . ARG A 1 413 ? 17.837 37.114 -35.222 1.00 69.50 413 ARG A CA 1
ATOM 3255 C C . ARG A 1 413 ? 19.277 37.578 -34.998 1.00 69.50 413 ARG A C 1
ATOM 3257 O O . ARG A 1 413 ? 19.685 38.537 -35.647 1.00 69.50 413 ARG A O 1
ATOM 3264 N N . SER A 1 414 ? 20.033 36.882 -34.149 1.00 65.94 414 SER A N 1
ATOM 3265 C CA . SER A 1 414 ? 21.446 37.177 -33.890 1.00 65.94 414 SER A CA 1
ATOM 3266 C C . SER A 1 414 ? 22.309 36.990 -35.140 1.00 65.94 414 SER A C 1
ATOM 3268 O O . SER A 1 414 ? 23.165 37.823 -35.412 1.00 65.94 414 SER A O 1
ATOM 3270 N N . VAL A 1 415 ? 22.067 35.934 -35.926 1.00 72.88 415 VAL A N 1
ATOM 3271 C CA . VAL A 1 415 ? 22.752 35.694 -37.211 1.00 72.88 415 VAL A CA 1
ATOM 3272 C C . VAL A 1 415 ? 22.380 36.758 -38.249 1.00 72.88 415 VAL A C 1
ATOM 3274 O O . VAL A 1 415 ? 23.202 37.132 -39.075 1.00 72.88 415 VAL A O 1
ATOM 3277 N N . MET A 1 416 ? 21.161 37.297 -38.188 1.00 73.25 416 MET A N 1
ATOM 3278 C CA . MET A 1 416 ? 20.704 38.400 -39.041 1.00 73.25 416 MET A CA 1
ATOM 3279 C C . MET A 1 416 ? 21.132 39.799 -38.535 1.00 73.25 416 MET A C 1
ATOM 3281 O O . MET A 1 416 ? 20.514 40.791 -38.926 1.00 73.25 416 MET A O 1
ATOM 3285 N N . SER A 1 417 ? 22.134 39.902 -37.647 1.00 56.88 417 SER A N 1
ATOM 3286 C CA . SER A 1 417 ? 22.617 41.154 -37.022 1.00 56.88 417 SER A CA 1
ATOM 3287 C C . SER A 1 417 ? 21.540 41.988 -36.316 1.00 56.88 417 SER A C 1
ATOM 3289 O O . SER A 1 417 ? 21.677 43.202 -36.161 1.00 56.88 417 SER A O 1
ATOM 3291 N N . ARG A 1 418 ? 20.456 41.361 -35.848 1.00 57.25 418 ARG A N 1
ATOM 3292 C CA . ARG A 1 418 ? 19.483 42.020 -34.969 1.00 57.25 418 ARG A CA 1
ATOM 3293 C C . ARG A 1 418 ? 19.880 41.740 -33.525 1.00 57.25 418 ARG A C 1
ATOM 3295 O O . ARG A 1 418 ? 19.978 40.581 -33.129 1.00 57.25 418 ARG A O 1
ATOM 3302 N N . THR A 1 419 ? 20.107 42.790 -32.739 1.00 53.34 419 THR A N 1
ATOM 3303 C CA . THR A 1 419 ? 20.498 42.662 -31.331 1.00 53.34 419 THR A CA 1
ATOM 3304 C C . THR A 1 419 ? 19.409 41.938 -30.543 1.00 53.34 419 THR A C 1
ATOM 3306 O O . THR A 1 419 ? 18.255 42.362 -30.483 1.00 53.34 419 THR A O 1
ATOM 3309 N N . SER A 1 420 ? 19.773 40.813 -29.937 1.00 52.81 420 SER A N 1
ATOM 3310 C CA . SER A 1 420 ? 18.909 40.076 -29.023 1.00 52.81 420 SER A CA 1
ATOM 3311 C C . SER A 1 420 ? 19.686 39.746 -27.761 1.00 52.81 420 SER A C 1
ATOM 3313 O O . SER A 1 420 ? 20.695 39.044 -27.813 1.00 52.81 420 SER A O 1
ATOM 3315 N N . THR A 1 421 ? 19.220 40.261 -26.629 1.00 52.41 421 THR A N 1
ATOM 3316 C CA . THR A 1 421 ? 19.756 39.945 -25.309 1.00 52.41 421 THR A CA 1
ATOM 3317 C C . THR A 1 421 ? 19.157 38.621 -24.837 1.00 52.41 421 THR A C 1
ATOM 3319 O O . THR A 1 421 ? 17.961 38.522 -24.573 1.00 52.41 421 THR A O 1
ATOM 3322 N N . LEU A 1 422 ? 19.981 37.578 -24.752 1.00 54.00 422 LEU A N 1
ATOM 3323 C CA . LEU A 1 422 ? 19.628 36.364 -24.018 1.00 54.00 422 LEU A CA 1
ATOM 3324 C C . LEU A 1 422 ? 19.870 36.617 -22.532 1.00 54.00 422 LEU A C 1
ATOM 3326 O O . LEU A 1 422 ? 20.957 37.042 -22.139 1.00 54.00 422 LEU A O 1
ATOM 3330 N N . HIS A 1 423 ? 18.862 36.353 -21.707 1.00 50.94 423 HIS A N 1
ATOM 3331 C CA . HIS A 1 423 ? 19.071 36.213 -20.272 1.00 50.94 423 HIS A CA 1
ATOM 3332 C C . HIS A 1 423 ? 19.841 34.893 -20.069 1.00 50.94 423 HIS A C 1
ATOM 3334 O O . HIS A 1 423 ? 19.376 33.854 -20.521 1.00 50.94 423 HIS A O 1
ATOM 3340 N N . GLU A 1 424 ? 21.037 34.964 -19.474 1.00 48.22 424 GLU A N 1
ATOM 3341 C CA . GLU A 1 424 ? 21.923 33.837 -19.095 1.00 48.22 424 GLU A CA 1
ATOM 3342 C C . GLU A 1 424 ? 22.811 33.149 -20.154 1.00 48.22 424 GLU A C 1
ATOM 3344 O O . GLU A 1 424 ? 23.385 32.095 -19.887 1.00 48.22 424 GLU A O 1
ATOM 3349 N N . GLY A 1 425 ? 23.084 33.762 -21.306 1.00 51.34 425 GLY A N 1
ATOM 3350 C CA . GLY A 1 425 ? 24.142 33.226 -22.172 1.00 51.34 425 GLY A CA 1
ATOM 3351 C C . GLY A 1 425 ? 24.403 34.061 -23.409 1.00 51.34 425 GLY A C 1
ATOM 3352 O O . GLY A 1 425 ? 23.642 34.018 -24.371 1.00 51.34 425 GLY A O 1
ATOM 3353 N N . SER A 1 426 ? 25.494 34.823 -23.398 1.00 43.78 426 SER A N 1
ATOM 3354 C CA . SER A 1 426 ? 25.895 35.623 -24.553 1.00 43.78 426 SER A CA 1
ATOM 3355 C C . SER A 1 426 ? 26.430 34.719 -25.672 1.00 43.78 426 SER A C 1
ATOM 3357 O O . SER A 1 426 ? 27.568 34.257 -25.621 1.00 43.78 426 SER A O 1
ATOM 3359 N N . ILE A 1 427 ? 25.619 34.498 -26.713 1.00 51.22 427 ILE A N 1
ATOM 3360 C CA . ILE A 1 427 ? 26.050 33.874 -27.982 1.00 51.22 427 ILE A CA 1
ATOM 3361 C C . ILE A 1 427 ? 27.089 34.755 -28.705 1.00 51.22 427 ILE A C 1
ATOM 3363 O O . ILE A 1 427 ? 27.822 34.263 -29.563 1.00 51.22 427 ILE A O 1
ATOM 3367 N N . ALA A 1 428 ? 27.227 36.031 -28.318 1.00 50.62 428 ALA A N 1
ATOM 3368 C CA . ALA A 1 428 ? 28.180 36.963 -28.918 1.00 50.62 428 ALA A CA 1
ATOM 3369 C C . ALA A 1 428 ? 29.640 36.473 -28.844 1.00 50.62 428 ALA A C 1
ATOM 3371 O O . ALA A 1 428 ? 30.430 36.815 -29.712 1.00 50.62 428 ALA A O 1
ATOM 3372 N N . ASN A 1 429 ? 29.987 35.605 -27.884 1.00 53.56 429 ASN A N 1
ATOM 3373 C CA . ASN A 1 429 ? 31.340 35.046 -27.777 1.00 53.56 429 ASN A CA 1
ATOM 3374 C C . ASN A 1 429 ? 31.600 33.850 -28.718 1.00 53.56 429 ASN A C 1
ATOM 3376 O O . ASN A 1 429 ? 32.754 33.495 -28.938 1.00 53.56 429 ASN A O 1
ATOM 3380 N N . LEU A 1 430 ? 30.557 33.205 -29.259 1.00 51.97 430 LEU A N 1
ATOM 3381 C CA . LEU A 1 430 ? 30.679 32.092 -30.220 1.00 51.97 430 LEU A CA 1
ATOM 3382 C C . LEU A 1 430 ? 30.636 32.561 -31.681 1.00 51.97 430 LEU A C 1
ATOM 3384 O O . LEU A 1 430 ? 31.111 31.851 -32.565 1.00 51.97 430 LEU A O 1
ATOM 3388 N N . LEU A 1 431 ? 30.070 33.742 -31.929 1.00 56.78 431 LEU A N 1
ATOM 3389 C CA . LEU A 1 431 ? 29.938 34.368 -33.247 1.00 56.78 431 LEU A CA 1
ATOM 3390 C C . LEU A 1 431 ? 30.692 35.703 -33.305 1.00 56.78 431 LEU A C 1
ATOM 3392 O O . LEU A 1 431 ? 30.245 36.636 -33.966 1.00 56.78 431 LEU A O 1
ATOM 3396 N N . ASP A 1 432 ? 31.810 35.809 -32.586 1.00 57.22 432 ASP A N 1
ATOM 3397 C CA . ASP A 1 432 ? 32.658 36.996 -32.648 1.00 57.22 432 ASP A CA 1
ATOM 3398 C C . ASP A 1 432 ? 33.250 37.130 -34.061 1.00 57.22 432 ASP A C 1
ATOM 3400 O O . ASP A 1 432 ? 33.764 36.161 -34.634 1.00 57.22 432 ASP A O 1
ATOM 3404 N N . GLU A 1 433 ? 33.159 38.329 -34.632 1.00 58.25 433 GLU A N 1
ATOM 3405 C CA . GLU A 1 433 ? 33.491 38.628 -36.032 1.00 58.25 433 GLU A CA 1
ATOM 3406 C C . GLU A 1 433 ? 34.947 38.240 -36.352 1.00 58.25 433 GLU A C 1
ATOM 3408 O O . GLU A 1 433 ? 35.233 37.641 -37.392 1.00 58.25 433 GLU A O 1
ATOM 3413 N N . ALA A 1 434 ? 35.841 38.401 -35.370 1.00 61.31 434 ALA A N 1
ATOM 3414 C CA . ALA A 1 434 ? 37.246 38.004 -35.441 1.00 61.31 434 ALA A CA 1
ATOM 3415 C C . ALA A 1 434 ? 37.469 36.479 -35.553 1.00 61.31 434 ALA A C 1
ATOM 3417 O O . ALA A 1 434 ? 38.476 36.025 -36.109 1.00 61.31 434 ALA A O 1
ATOM 3418 N N . SER A 1 435 ? 36.550 35.665 -35.026 1.00 58.53 435 SER A N 1
ATOM 3419 C CA . SER A 1 435 ? 36.619 34.199 -35.105 1.00 58.53 435 SER A CA 1
ATOM 3420 C C . SER A 1 435 ? 36.148 33.696 -36.470 1.00 58.53 435 SER A C 1
ATOM 3422 O O . SER A 1 435 ? 36.771 32.803 -37.050 1.00 58.53 435 SER A O 1
ATOM 3424 N N . ILE A 1 436 ? 35.095 34.312 -37.018 1.00 61.75 436 ILE A N 1
ATOM 3425 C CA . ILE A 1 436 ? 34.581 34.008 -38.361 1.00 61.75 436 ILE A CA 1
ATOM 3426 C C . ILE A 1 436 ? 35.604 34.418 -39.427 1.00 61.75 436 ILE A C 1
ATOM 3428 O O . ILE A 1 436 ? 35.887 33.636 -40.336 1.00 61.75 436 ILE A O 1
ATOM 3432 N N . GLU A 1 437 ? 36.233 35.584 -39.277 1.00 64.56 437 GLU A N 1
ATOM 3433 C CA . GLU A 1 437 ? 37.259 36.075 -40.201 1.00 64.56 437 GLU A CA 1
ATOM 3434 C C . GLU A 1 437 ? 38.503 35.161 -40.226 1.00 64.56 437 GLU A C 1
ATOM 3436 O O . GLU A 1 437 ? 38.999 34.793 -41.296 1.00 64.56 437 GLU A O 1
ATOM 3441 N N . LYS A 1 438 ? 38.951 34.663 -39.063 1.00 66.88 438 LYS A N 1
ATOM 3442 C CA . LYS A 1 438 ? 40.053 33.681 -38.974 1.00 66.88 438 LYS A CA 1
ATOM 3443 C C . LYS A 1 438 ? 39.721 32.332 -39.621 1.00 66.88 438 LYS A C 1
ATOM 3445 O O . LYS A 1 438 ? 40.590 31.722 -40.259 1.00 66.88 438 LYS A O 1
ATOM 3450 N N . ILE A 1 439 ? 38.488 31.844 -39.475 1.00 62.22 439 ILE A N 1
ATOM 3451 C CA . ILE A 1 439 ? 38.048 30.587 -40.104 1.00 62.22 439 ILE A CA 1
ATOM 3452 C C . ILE A 1 439 ? 37.936 30.766 -41.623 1.00 62.22 439 ILE A C 1
ATOM 3454 O O . ILE A 1 439 ? 38.407 29.906 -42.374 1.00 62.22 439 ILE A O 1
ATOM 3458 N N . ALA A 1 440 ? 37.395 31.895 -42.087 1.00 66.12 440 ALA A N 1
ATOM 3459 C CA . ALA A 1 440 ? 37.270 32.200 -43.507 1.00 66.12 440 ALA A CA 1
ATOM 3460 C C . ALA A 1 440 ? 38.645 32.268 -44.192 1.00 66.12 440 ALA A C 1
ATOM 3462 O O . ALA A 1 440 ? 38.874 31.565 -45.175 1.00 66.12 440 ALA A O 1
ATOM 3463 N N . ILE A 1 441 ? 39.601 33.018 -43.635 1.00 69.19 441 ILE A N 1
ATOM 3464 C CA . ILE A 1 441 ? 40.929 33.208 -44.243 1.00 69.19 441 ILE A CA 1
ATOM 3465 C C . ILE A 1 441 ? 41.748 31.904 -44.249 1.00 69.19 441 ILE A C 1
ATOM 3467 O O . ILE A 1 441 ? 42.386 31.563 -45.252 1.00 69.19 441 ILE A O 1
ATOM 3471 N N . SER A 1 442 ? 41.715 31.125 -43.163 1.00 69.62 442 SER A N 1
ATOM 3472 C CA . SER A 1 442 ? 42.487 29.872 -43.073 1.00 69.62 442 SER A CA 1
ATOM 3473 C C . SER A 1 442 ? 41.928 28.748 -43.955 1.00 69.62 442 SER A C 1
ATOM 3475 O O . SER A 1 442 ? 42.688 27.938 -44.494 1.00 69.62 442 SER A O 1
ATOM 3477 N N . THR A 1 443 ? 40.610 28.716 -44.159 1.00 70.25 443 THR A N 1
ATOM 3478 C CA . THR A 1 443 ? 39.966 27.732 -45.041 1.00 70.25 443 THR A CA 1
ATOM 3479 C C . THR A 1 443 ? 40.112 28.136 -46.510 1.00 70.25 443 THR A C 1
ATOM 3481 O O . THR A 1 443 ? 40.400 27.286 -47.354 1.00 70.25 443 THR A O 1
ATOM 3484 N N . TRP A 1 444 ? 40.014 29.436 -46.815 1.00 70.12 444 TRP A N 1
ATOM 3485 C CA . TRP A 1 444 ? 40.155 29.976 -48.171 1.00 70.12 444 TRP A CA 1
ATOM 3486 C C . TRP A 1 444 ? 41.559 29.771 -48.740 1.00 70.12 444 TRP A C 1
ATOM 3488 O O . TRP A 1 444 ? 41.711 29.313 -49.870 1.00 70.12 444 TRP A O 1
ATOM 3498 N N . THR A 1 445 ? 42.599 30.012 -47.941 1.00 72.19 445 THR A N 1
ATOM 3499 C CA . THR A 1 445 ? 43.999 29.808 -48.355 1.00 72.19 445 THR A CA 1
ATOM 3500 C C . THR A 1 445 ? 44.324 28.332 -48.630 1.00 72.19 445 THR A C 1
ATOM 3502 O O . THR A 1 445 ? 44.977 28.004 -49.628 1.00 72.19 445 THR A O 1
ATOM 3505 N N . LYS A 1 446 ? 43.806 27.402 -47.815 1.00 74.00 446 LYS A N 1
ATOM 3506 C CA . LYS A 1 446 ? 43.932 25.951 -48.062 1.00 74.00 446 LYS A CA 1
ATOM 3507 C C . LYS A 1 446 ? 43.143 25.471 -49.280 1.00 74.00 446 LYS A C 1
ATOM 3509 O O . LYS A 1 446 ? 43.604 24.571 -49.979 1.00 74.00 446 LYS A O 1
ATOM 3514 N N . PHE A 1 447 ? 41.968 26.039 -49.536 1.00 75.94 447 PHE A N 1
ATOM 3515 C CA . PHE A 1 447 ? 41.162 25.676 -50.699 1.00 75.94 447 PHE A CA 1
ATOM 3516 C C . PHE A 1 447 ? 41.795 26.185 -52.004 1.00 75.94 447 PHE A C 1
ATOM 3518 O O . PHE A 1 447 ? 41.980 25.409 -52.943 1.00 75.94 447 PHE A O 1
ATOM 3525 N N . TRP A 1 448 ? 42.231 27.449 -52.038 1.00 71.88 448 TRP A N 1
ATOM 3526 C CA . TRP A 1 448 ? 42.839 28.046 -53.232 1.00 71.88 448 TRP A CA 1
ATOM 3527 C C . TRP A 1 448 ? 44.187 27.428 -53.608 1.00 71.88 448 TRP A C 1
ATOM 3529 O O . TRP A 1 448 ? 44.448 27.189 -54.785 1.00 71.88 448 TRP A O 1
ATOM 3539 N N . SER A 1 449 ? 45.028 27.093 -52.630 1.00 69.56 449 SER A N 1
ATOM 3540 C CA . SER A 1 449 ? 46.304 26.411 -52.903 1.00 69.56 449 SER A CA 1
ATOM 3541 C C . SER A 1 449 ? 46.113 25.051 -53.587 1.00 69.56 449 SER A C 1
ATOM 3543 O O . SER A 1 449 ? 46.850 24.726 -54.516 1.00 69.56 449 SER A O 1
ATOM 3545 N N . LYS A 1 450 ? 45.086 24.279 -53.207 1.00 73.31 450 LYS A N 1
ATOM 3546 C CA . LYS A 1 450 ? 44.748 23.018 -53.890 1.00 73.31 450 LYS A CA 1
ATOM 3547 C C . LYS A 1 450 ? 44.155 23.241 -55.282 1.00 73.31 450 LYS A C 1
ATOM 3549 O O . LYS A 1 450 ? 44.453 22.473 -56.195 1.00 73.31 450 LYS A O 1
ATOM 3554 N N . PHE A 1 451 ? 43.360 24.295 -55.462 1.00 75.12 451 PHE A N 1
ATOM 3555 C CA . PHE A 1 451 ? 42.763 24.621 -56.758 1.00 75.12 451 PHE A CA 1
ATOM 3556 C C . PHE A 1 451 ? 43.810 25.076 -57.790 1.00 75.12 451 PHE A C 1
ATOM 3558 O O . PHE A 1 451 ? 43.743 24.671 -58.948 1.00 75.12 451 PHE A O 1
ATOM 3565 N N . LEU A 1 452 ? 44.835 25.831 -57.377 1.00 72.88 452 LEU A N 1
ATOM 3566 C CA . LEU A 1 452 ? 45.945 26.226 -58.260 1.00 72.88 452 LEU A CA 1
ATOM 3567 C C . LEU A 1 452 ? 46.774 25.027 -58.743 1.00 72.88 452 LEU A C 1
ATOM 3569 O O . LEU A 1 452 ? 47.177 24.987 -59.904 1.00 72.88 452 LEU A O 1
ATOM 3573 N N . ILE A 1 453 ? 46.986 24.023 -57.886 1.00 73.75 453 ILE A N 1
ATOM 3574 C CA . ILE A 1 453 ? 47.672 22.779 -58.273 1.00 73.75 453 ILE A CA 1
ATOM 3575 C C . ILE A 1 453 ? 46.857 22.034 -59.338 1.00 73.75 453 ILE A C 1
ATOM 3577 O O . ILE A 1 453 ? 47.409 21.602 -60.349 1.00 73.75 453 ILE A O 1
ATOM 3581 N N . PHE A 1 454 ? 45.536 21.941 -59.157 1.00 76.38 454 PHE A N 1
ATOM 3582 C CA . PHE A 1 454 ? 44.643 21.349 -60.154 1.00 76.38 454 PHE A CA 1
ATOM 3583 C C . PHE A 1 454 ? 44.647 22.135 -61.481 1.00 76.38 454 PHE A C 1
ATOM 3585 O O . PHE A 1 454 ? 44.693 21.537 -62.559 1.00 76.38 454 PHE A O 1
ATOM 3592 N N . GLY A 1 455 ? 44.677 23.470 -61.414 1.00 74.50 455 GLY A N 1
ATOM 3593 C CA . GLY A 1 455 ? 44.786 24.354 -62.578 1.00 74.50 455 GLY A CA 1
ATOM 3594 C C . GLY A 1 455 ? 46.075 24.148 -63.384 1.00 74.50 455 GLY A C 1
ATOM 3595 O O . GLY A 1 455 ? 46.022 24.003 -64.602 1.00 74.50 455 GLY A O 1
ATOM 3596 N N . ASN A 1 456 ? 47.230 24.044 -62.722 1.00 77.75 456 ASN A N 1
ATOM 3597 C CA . ASN A 1 456 ? 48.504 23.804 -63.410 1.00 77.75 456 ASN A CA 1
ATOM 3598 C C . ASN A 1 456 ? 48.579 22.413 -64.060 1.00 77.75 456 ASN A C 1
ATOM 3600 O O . ASN A 1 456 ? 49.072 22.283 -65.181 1.00 77.75 456 ASN A O 1
ATOM 3604 N N . VAL A 1 457 ? 48.064 21.374 -63.394 1.00 78.50 457 VAL A N 1
ATOM 3605 C CA . VAL A 1 457 ? 48.053 20.007 -63.947 1.00 78.50 457 VAL A CA 1
ATOM 3606 C C . VAL A 1 457 ? 47.122 19.910 -65.158 1.00 78.50 457 VAL A C 1
ATOM 3608 O O . VAL A 1 457 ? 47.489 19.326 -66.179 1.00 78.50 457 VAL A O 1
ATOM 3611 N N . SER A 1 458 ? 45.937 20.520 -65.080 1.00 77.31 458 SER A N 1
ATOM 3612 C CA . SER A 1 458 ? 44.982 20.535 -66.195 1.00 77.31 458 SER A CA 1
ATOM 3613 C C . SER A 1 458 ? 45.495 21.341 -67.392 1.00 77.31 458 SER A C 1
ATOM 3615 O O . SER A 1 458 ? 45.401 20.862 -68.522 1.00 77.31 458 SER A O 1
ATOM 3617 N N . ALA A 1 459 ? 46.127 22.498 -67.167 1.00 81.19 459 ALA A N 1
ATOM 3618 C CA . ALA A 1 459 ? 46.765 23.274 -68.232 1.00 81.19 459 ALA A CA 1
ATOM 3619 C C . ALA A 1 459 ? 47.894 22.493 -68.933 1.00 81.19 459 ALA A C 1
ATOM 3621 O O . ALA A 1 459 ? 47.981 22.514 -70.161 1.00 81.19 459 ALA A O 1
ATOM 3622 N N . GLY A 1 460 ? 48.709 21.745 -68.180 1.00 83.19 460 GLY A N 1
ATOM 3623 C CA . GLY A 1 460 ? 49.756 20.883 -68.739 1.00 83.19 460 GLY A CA 1
ATOM 3624 C C . GLY A 1 460 ? 49.204 19.761 -69.625 1.00 83.19 460 GLY A C 1
ATOM 3625 O O . GLY A 1 460 ? 49.700 19.542 -70.730 1.00 83.19 460 GLY A O 1
ATOM 3626 N N . LEU A 1 461 ? 48.131 19.091 -69.190 1.00 85.00 461 LEU A N 1
ATOM 3627 C CA . LEU A 1 461 ? 47.471 18.048 -69.984 1.00 85.00 461 LEU A CA 1
ATOM 3628 C C . LEU A 1 461 ? 46.838 18.606 -71.268 1.00 85.00 461 LEU A C 1
ATOM 3630 O O . LEU A 1 461 ? 46.944 17.980 -72.323 1.00 85.00 461 LEU A O 1
ATOM 3634 N N . ILE A 1 462 ? 46.233 19.796 -71.205 1.00 86.19 462 ILE A N 1
ATOM 3635 C CA . ILE A 1 462 ? 45.669 20.476 -72.380 1.00 86.19 462 ILE A CA 1
ATOM 3636 C C . ILE A 1 462 ? 46.778 20.883 -73.360 1.00 86.19 462 ILE A C 1
ATOM 3638 O O . ILE A 1 462 ? 46.620 20.692 -74.566 1.00 86.19 462 ILE A O 1
ATOM 3642 N N . ALA A 1 463 ? 47.913 21.386 -72.868 1.00 86.38 463 ALA A N 1
ATOM 3643 C CA . ALA A 1 463 ? 49.055 21.737 -73.710 1.00 86.38 463 ALA A CA 1
ATOM 3644 C C . ALA A 1 463 ? 49.629 20.508 -74.435 1.00 86.38 463 ALA A C 1
ATOM 3646 O O . ALA A 1 463 ? 49.848 20.556 -75.645 1.00 86.38 463 ALA A O 1
ATOM 3647 N N . ILE A 1 464 ? 49.795 19.382 -73.731 1.00 88.44 464 ILE A N 1
ATOM 3648 C CA . ILE A 1 464 ? 50.242 18.115 -74.332 1.00 88.44 464 ILE A CA 1
ATOM 3649 C C . ILE A 1 464 ? 49.235 17.633 -75.384 1.00 88.44 464 ILE A C 1
ATOM 3651 O O . ILE A 1 464 ? 49.626 17.271 -76.493 1.00 88.44 464 ILE A O 1
ATOM 3655 N N . TYR A 1 465 ? 47.937 17.679 -75.077 1.00 88.00 465 TYR A N 1
ATOM 3656 C CA . TYR A 1 465 ? 46.884 17.303 -76.019 1.00 88.00 465 TYR A CA 1
ATOM 3657 C C . TYR A 1 465 ? 46.902 18.165 -77.293 1.00 88.00 465 TYR A C 1
ATOM 3659 O O . TYR A 1 465 ? 46.777 17.639 -78.402 1.00 88.00 465 TYR A O 1
ATOM 3667 N N . LEU A 1 466 ? 47.114 19.478 -77.156 1.00 86.25 466 LEU A N 1
ATOM 3668 C CA . LEU A 1 466 ? 47.241 20.391 -78.292 1.00 86.25 466 LEU A CA 1
ATOM 3669 C C . LEU A 1 466 ? 48.492 20.103 -79.127 1.00 86.25 466 LEU A C 1
ATOM 3671 O O . LEU A 1 466 ? 48.391 20.063 -80.351 1.00 86.25 466 LEU A O 1
ATOM 3675 N N . ILE A 1 467 ? 49.638 19.830 -78.496 1.00 88.25 467 ILE A N 1
ATOM 3676 C CA . ILE A 1 467 ? 50.878 19.457 -79.197 1.00 88.25 467 ILE A CA 1
ATOM 3677 C C . ILE A 1 467 ? 50.680 18.169 -80.003 1.00 88.25 467 ILE A C 1
ATOM 3679 O O . ILE A 1 467 ? 51.042 18.124 -81.177 1.00 88.25 467 ILE A O 1
ATOM 3683 N N . VAL A 1 468 ? 50.041 17.148 -79.422 1.00 87.25 468 VAL A N 1
ATOM 3684 C CA . VAL A 1 468 ? 49.718 15.896 -80.129 1.00 87.25 468 VAL A CA 1
ATOM 3685 C C . VAL A 1 468 ? 48.792 16.159 -81.318 1.00 87.25 468 VAL A C 1
ATOM 3687 O O . VAL A 1 468 ? 48.999 15.605 -82.398 1.00 87.25 468 VAL A O 1
ATOM 3690 N N . ARG A 1 469 ? 47.793 17.037 -81.163 1.00 84.75 469 ARG A N 1
ATOM 3691 C CA . ARG A 1 469 ? 46.900 17.415 -82.266 1.00 84.75 469 ARG A CA 1
ATOM 3692 C C . ARG A 1 469 ? 47.627 18.149 -83.389 1.00 84.75 469 ARG A C 1
ATOM 3694 O O . ARG A 1 469 ? 47.354 17.866 -84.551 1.00 84.75 469 ARG A O 1
ATOM 3701 N N . VAL A 1 470 ? 48.533 19.068 -83.058 1.00 86.62 470 VAL A N 1
ATOM 3702 C CA . VAL A 1 470 ? 49.338 19.798 -84.048 1.00 86.62 470 VAL A CA 1
ATOM 3703 C C . VAL A 1 470 ? 50.288 18.844 -84.768 1.00 86.62 470 VAL A C 1
ATOM 3705 O O . VAL A 1 470 ? 50.352 18.873 -85.992 1.00 86.62 470 VAL A O 1
ATOM 3708 N N . ALA A 1 471 ? 50.954 17.941 -84.043 1.00 83.56 471 ALA A N 1
ATOM 3709 C CA . ALA A 1 471 ? 51.815 16.922 -84.639 1.00 83.56 471 ALA A CA 1
ATOM 3710 C C . ALA A 1 471 ? 51.038 16.007 -85.597 1.00 83.56 471 ALA A C 1
ATOM 3712 O O . ALA A 1 471 ? 51.501 15.753 -86.706 1.00 83.56 471 ALA A O 1
ATOM 3713 N N . LYS A 1 472 ? 49.826 15.576 -85.217 1.00 83.94 472 LYS A N 1
ATOM 3714 C CA . LYS A 1 472 ? 48.936 14.813 -86.103 1.00 83.94 472 LYS A CA 1
ATOM 3715 C C . LYS A 1 472 ? 48.577 15.601 -87.366 1.00 83.94 472 LYS A C 1
ATOM 3717 O O . LYS A 1 472 ? 48.604 15.037 -88.450 1.00 83.94 472 LYS A O 1
ATOM 3722 N N . LEU A 1 473 ? 48.284 16.894 -87.234 1.00 81.62 473 LEU A N 1
ATOM 3723 C CA . LEU A 1 473 ? 47.918 17.758 -88.360 1.00 81.62 473 LEU A CA 1
ATOM 3724 C C . LEU A 1 473 ? 49.091 17.950 -89.337 1.00 81.62 473 LEU A C 1
ATOM 3726 O O . LEU A 1 473 ? 48.883 17.900 -90.543 1.00 81.62 473 LEU A O 1
ATOM 3730 N N . VAL A 1 474 ? 50.321 18.094 -88.828 1.00 80.44 474 VAL A N 1
ATOM 3731 C CA . VAL A 1 474 ? 51.548 18.132 -89.648 1.00 80.44 474 VAL A CA 1
ATOM 3732 C C . VAL A 1 474 ? 51.805 16.789 -90.342 1.00 80.44 474 VAL A C 1
ATOM 3734 O O . VAL A 1 474 ? 52.244 16.754 -91.489 1.00 80.44 474 VAL A O 1
ATOM 3737 N N . LEU A 1 475 ? 51.514 15.671 -89.672 1.00 75.94 475 LEU A N 1
ATOM 3738 C CA . LEU A 1 475 ? 51.638 14.344 -90.275 1.00 75.94 475 LEU A CA 1
ATOM 3739 C C . LEU A 1 475 ? 50.604 14.141 -91.395 1.00 75.94 475 LEU A C 1
ATOM 3741 O O . LEU A 1 475 ? 50.955 13.669 -92.472 1.00 75.94 475 LEU A O 1
ATOM 3745 N N . ASP A 1 476 ? 49.353 14.557 -91.173 1.00 71.25 476 ASP A N 1
ATOM 3746 C CA . ASP A 1 476 ? 48.275 14.473 -92.164 1.00 71.25 476 ASP A CA 1
ATOM 3747 C C . ASP A 1 476 ? 48.555 15.352 -93.399 1.00 71.25 476 ASP A C 1
ATOM 3749 O O . ASP A 1 476 ? 48.255 14.931 -94.521 1.00 71.25 476 ASP A O 1
ATOM 3753 N N . THR A 1 477 ? 49.179 16.529 -93.238 1.00 69.44 477 THR A N 1
ATOM 3754 C CA . THR A 1 477 ? 49.590 17.382 -94.370 1.00 69.44 477 THR A CA 1
ATOM 3755 C C . THR A 1 477 ? 50.794 16.829 -95.134 1.00 69.44 477 THR A C 1
ATOM 3757 O O . THR A 1 477 ? 50.838 16.966 -96.355 1.00 69.44 477 THR A O 1
ATOM 3760 N N . LEU A 1 478 ? 51.731 16.139 -94.475 1.00 65.88 478 LEU A N 1
ATOM 3761 C CA . LEU A 1 478 ? 52.832 15.427 -95.144 1.00 65.88 478 LEU A CA 1
ATOM 3762 C C . LEU A 1 478 ? 52.347 14.197 -95.933 1.00 65.88 478 LEU A C 1
ATOM 3764 O O . LEU A 1 478 ? 52.829 13.942 -97.038 1.00 65.88 478 LEU A O 1
ATOM 3768 N N . VAL A 1 479 ? 51.363 13.464 -95.402 1.00 66.88 479 VAL A N 1
ATOM 3769 C CA . VAL A 1 479 ? 50.771 12.291 -96.071 1.00 66.88 479 VAL A CA 1
ATOM 3770 C C . VAL A 1 479 ? 49.909 12.702 -97.272 1.00 66.88 479 VAL A C 1
ATOM 3772 O O . VAL A 1 479 ? 49.968 12.052 -98.310 1.00 66.88 479 VAL A O 1
ATOM 3775 N N . HIS A 1 480 ? 49.171 13.815 -97.192 1.00 59.59 480 HIS A N 1
ATOM 3776 C CA . HIS A 1 480 ? 48.392 14.327 -98.332 1.00 59.59 480 HIS A CA 1
ATOM 3777 C C . HIS A 1 480 ? 49.223 15.151 -99.334 1.00 59.59 480 HIS A C 1
ATOM 3779 O O . HIS A 1 480 ? 48.815 15.307 -100.484 1.00 59.59 480 HIS A O 1
ATOM 3785 N N . GLY A 1 481 ? 50.401 15.649 -98.940 1.00 55.50 481 GLY A N 1
ATOM 3786 C CA . GLY A 1 481 ? 51.309 16.419 -99.800 1.00 55.50 481 GLY A CA 1
ATOM 3787 C C . GLY A 1 481 ? 52.158 15.585 -100.768 1.00 55.50 481 GLY A C 1
ATOM 3788 O O . GLY A 1 481 ? 52.834 16.154 -101.621 1.00 55.50 481 GLY A O 1
ATOM 3789 N N . THR A 1 482 ? 52.128 14.252 -100.674 1.00 53.03 482 THR A N 1
ATOM 3790 C CA . THR A 1 482 ? 52.935 13.346 -101.517 1.00 53.03 482 THR A CA 1
ATOM 3791 C C . THR A 1 482 ? 52.134 12.599 -102.594 1.00 53.03 482 THR A C 1
ATOM 3793 O O . THR A 1 482 ? 52.686 11.723 -103.255 1.00 53.03 482 THR A O 1
ATOM 3796 N N . LEU A 1 483 ? 50.869 12.977 -102.850 1.00 46.84 483 LEU A N 1
ATOM 3797 C CA . LEU A 1 483 ? 50.013 12.312 -103.851 1.00 46.84 483 LEU A CA 1
ATOM 3798 C C . LEU A 1 483 ? 49.317 13.244 -104.866 1.00 46.84 483 LEU A C 1
ATOM 3800 O O . LEU A 1 483 ? 48.222 12.938 -105.323 1.00 46.84 483 LEU A O 1
ATOM 3804 N N . TYR A 1 484 ? 49.957 14.347 -105.273 1.00 41.22 484 TYR A N 1
ATOM 3805 C CA . TYR A 1 484 ? 49.566 15.089 -106.485 1.00 41.22 484 TYR A CA 1
ATOM 3806 C C . TYR A 1 484 ? 50.791 15.542 -107.291 1.00 41.22 484 TYR A C 1
ATOM 3808 O O . TYR A 1 484 ? 51.287 16.655 -107.161 1.00 41.22 484 TYR A O 1
ATOM 3816 N N . THR A 1 485 ? 51.252 14.665 -108.181 1.00 36.59 485 THR A N 1
ATOM 3817 C CA . THR A 1 485 ? 51.799 15.063 -109.487 1.00 36.59 485 THR A CA 1
ATOM 3818 C C . THR A 1 485 ? 50.947 14.357 -110.543 1.00 36.59 485 THR A C 1
ATOM 3820 O O . THR A 1 485 ? 50.721 13.153 -110.429 1.00 36.59 485 THR A O 1
ATOM 3823 N N . PRO A 1 486 ? 50.375 15.100 -111.508 1.00 44.25 486 PRO A N 1
ATOM 3824 C CA . PRO A 1 486 ? 50.849 14.902 -112.876 1.00 44.25 486 PRO A CA 1
ATOM 3825 C C . PRO A 1 486 ? 50.886 16.178 -113.742 1.00 44.25 486 PRO A C 1
ATOM 3827 O O . PRO A 1 486 ? 49.997 17.022 -113.722 1.00 44.25 486 PRO A O 1
ATOM 3830 N N . PHE A 1 487 ? 51.972 16.256 -114.511 1.00 34.41 487 PHE A N 1
ATOM 3831 C CA . PHE A 1 487 ? 52.058 16.559 -115.945 1.00 34.41 487 PHE A CA 1
ATOM 3832 C C . PHE A 1 487 ? 51.005 17.460 -116.634 1.00 34.41 487 PHE A C 1
ATOM 3834 O O . PHE A 1 487 ? 49.854 17.088 -116.830 1.00 34.41 487 PHE A O 1
ATOM 3841 N N . MET A 1 488 ? 51.530 18.600 -117.111 1.00 32.78 488 MET A N 1
ATOM 3842 C CA . MET A 1 488 ? 51.308 19.306 -118.390 1.00 32.78 488 MET A CA 1
ATOM 3843 C C . MET A 1 488 ? 50.305 18.721 -119.407 1.00 32.78 488 MET A C 1
ATOM 3845 O O . MET A 1 488 ? 50.401 17.553 -119.764 1.00 32.78 488 MET A O 1
ATOM 3849 N N . VAL A 1 489 ? 49.508 19.603 -120.034 1.00 36.66 489 VAL A N 1
ATOM 3850 C CA . VAL A 1 489 ? 49.706 20.144 -121.408 1.00 36.66 489 VAL A CA 1
ATOM 3851 C C . VAL A 1 489 ? 48.601 21.195 -121.694 1.00 36.66 489 VAL A C 1
ATOM 3853 O O . VAL A 1 489 ? 47.417 20.909 -121.545 1.00 36.66 489 VAL A O 1
ATOM 3856 N N . GLY A 1 490 ? 48.997 22.429 -122.052 1.00 35.00 490 GLY A N 1
ATOM 3857 C CA . GLY A 1 490 ? 48.123 23.481 -122.626 1.00 35.00 490 GLY A CA 1
ATOM 3858 C C . GLY A 1 490 ? 47.887 23.268 -124.138 1.00 35.00 490 GLY A C 1
ATOM 3859 O O . GLY A 1 490 ? 48.117 22.152 -124.593 1.00 35.00 490 GLY A O 1
ATOM 3860 N N . PRO A 1 491 ? 47.534 24.273 -124.974 1.00 49.47 491 PRO A N 1
ATOM 3861 C CA . PRO A 1 491 ? 47.399 25.715 -124.716 1.00 49.47 491 PRO A CA 1
ATOM 3862 C C . PRO A 1 491 ? 46.125 26.358 -125.332 1.00 49.47 491 PRO A C 1
ATOM 3864 O O . PRO A 1 491 ? 45.372 25.718 -126.063 1.00 49.47 491 PRO A O 1
ATOM 3867 N N . SER A 1 492 ? 45.915 27.660 -125.097 1.00 32.03 492 SER A N 1
ATOM 3868 C CA . SER A 1 492 ? 45.176 28.572 -125.994 1.00 32.03 492 SER A CA 1
ATOM 3869 C C . SER A 1 492 ? 45.568 30.034 -125.724 1.00 32.03 492 SER A C 1
ATOM 3871 O O . SER A 1 492 ? 45.139 30.592 -124.719 1.00 32.03 492 SER A O 1
ATOM 3873 N N . ILE A 1 493 ? 46.310 30.588 -126.697 1.00 33.34 493 ILE A N 1
ATOM 3874 C CA . ILE A 1 493 ? 46.647 32.000 -127.007 1.00 33.34 493 ILE A CA 1
ATOM 3875 C C . ILE A 1 493 ? 47.724 32.667 -126.148 1.00 33.34 493 ILE A C 1
ATOM 3877 O O . ILE A 1 493 ? 47.492 32.920 -124.949 1.00 33.34 493 ILE A O 1
#

pLDDT: mean 79.42, std 12.27, range [32.03, 95.25]

Sequence (493 aa):
MFSHIMDVSNGKIAYIQEVTRNACQRMHLTGHAEIAGVVITGLRSNETTSRPATFAGHVDNTGSCNGGAYSDPYGTWTEVIVIGTIKITLQDYIAEVRINFNRVQMRSGITCELSDTSCLDMEGENTFWDCKFTSYSLLYEGYVEKIVDYITNQAQTVFSLSSQHTTFALATRGLKFVCGHTLIRTEHPKLIIFETNPGVTVFKRPVRVSNLDIFAYMNSKFIYVERHIRSQINQLYRNILIQQCNLEQQMLQNALAISTQAPNIFACYLMKGPGYMALLAGEVIHIIKCVPVEVKVLHTKECYNQLPVIRANRTFFLTPQTHVLLKQGTQTSCNLLASTMYFLGDSWYKLPPKPVATVPPITIKPLTKPTWKYISPGSLATSGIYTDEDLKNLRDHIMFSAERPAVLNTVARSVMSRTSTLHEGSIANLLDEASIEKIAISTWTKFWSKFLIFGNVSAGLIAIYLIVRVAKLVLDTLVHGTLYTPFMVGPSI

Secondary structure (DSSP, 8-state):
-----PPPTT-----PPP--HHHHHHHHHHSEEEETTEEEE---TTEEEEEEEEEE-EE-TTS-EE-EEEEETTEEEEEE-EEEEEEEEE---PPEEEGGGTEEE-TTS-EEEGGGSEEE-TT--EEE-----TT------S--EEEEEEEESEEEEEEEEE-SS-EEEEEEEEEEEETTEEEEEESSTT-EE----TT---S-----GGG--HHHHHHHHHHHHHHHHHHHHHHHHHHHHHHHHHHHHHHHHHHHHHHHH-HHHHHHHHTTSSSEEEEEETTEEEEEEPPP---EEPP-SSEESSEEEEETTEEEEEPTTT--EESS--EE---SSS--EEEETTEEEE-SSS-EEEPPPPPPPP-------PPP--STTT-SSS-HHHHHHHHHHHHHHHHHHHHHHHHHHHHTT-----TT--GGGTS-HHHHHHHHHHHHHHHHHHHHHHHHHHHHHHHHHHHHHHHHHHHHHHHHTTS----------

Radius of gyration: 54.43 Å; chains: 1; bounding box: 108×84×188 Å

Organism: Ooceraea biroi (NCBI:txid2015173)

Foldseek 3Di:
DDPDPDQDVPNDDDDDDDDDPVQLVCCAPQVWHADLNDIDHDHYAQDKDKDKDWNFWDQDPVRDTFGAWDDDPVDTDHRHTDIDMDIDHHYDDDWDDDPVVQWTADPQGDIDGVQVQWDQDPVRDIDGDDQDPPVDADLDDDDWDWDWDCPDVDTWIWTFDDDLAATFIWIFDAWDDGNNAIWTQTPDNLDIDGDDDPPDPPHDDDPDLVSDDVVQFVVRLVVRVVVLVVVLVVVVVVVVVVVVVVVVVVVVVVLVVVCVVAVLLSLQVVVVHAQWGWDDDPPDIDIDGHDDDDWAFDQDQFAFQFTWTDDPNAIWGAHPRRRDTHNDTHTDDQDPVDFHWHDDDNFIWGDRSDIDTDDDDDDDDDPDDDPDDDDDSPDSVNHTSHGPVSVVVNVVVVVCVVCVVVVVVQVVCVVVVHDDDDDPDPCCVVVPVVVVVVVCVVVVVVVVVVVVVVVVVVVVVVVVVVVVVVVVVVVVCVVVVPPDDDDDDDDDD